Protein 3ZN8 (pdb70)

Structure (mmCIF, N/CA/C/O backbone):
data_3ZN8
#
_entry.id   3ZN8
#
_cell.length_a   1.000
_cell.length_b   1.000
_cell.length_c   1.000
_cell.angle_alpha   90.00
_cell.angle_beta   90.00
_cell.angle_gamma   90.00
#
_symmetry.space_group_name_H-M   'P 1'
#
loop_
_entity.id
_entity.type
_entity.pdbx_description
1 polymer 'SIGNAL RECOGNITION PARTICLE PROTEIN'
2 polymer 'SIGNAL RECOGNITION PARTICLE RECEPTOR FTSY'
3 polymer '4.5 S RNA'
4 polymer 'SIGNAL RECOGNITION PARTICLE 54 KDA PROTEIN'
5 polymer 'DIPEPTIDYL AMINOPEPTIDASE B'
6 non-polymer 'MAGNESIUM ION'
7 water water
#
loop_
_atom_site.group_PDB
_atom_site.id
_atom_site.type_symbol
_atom_site.label_atom_id
_atom_site.label_alt_id
_atom_site.label_comp_id
_atom_site.label_asym_id
_atom_site.label_entity_id
_atom_site.label_seq_id
_atom_site.pdbx_PDB_ins_code
_atom_site.Cartn_x
_atom_site.Cartn_y
_atom_site.Cartn_z
_atom_site.occupancy
_atom_site.B_iso_or_equiv
_atom_site.auth_seq_id
_atom_site.auth_comp_id
_atom_site.auth_asym_id
_atom_site.auth_atom_id
_atom_site.pdbx_PDB_model_num
ATOM 1 N N . PHE A 1 1 ? 396.059 263.006 311.763 1.00 27.86 2 PHE A N 1
ATOM 2 C CA . PHE A 1 1 ? 397.087 262.039 311.284 1.00 31.22 2 PHE A CA 1
ATOM 3 C C . PHE A 1 1 ? 396.449 260.686 310.987 1.00 32.78 2 PHE A C 1
ATOM 4 O O . PHE A 1 1 ? 396.169 259.908 311.898 1.00 34.14 2 PHE A O 1
ATOM 12 N N . GLN A 1 2 ? 396.224 260.413 309.706 1.00 32.59 3 GLN A N 1
ATOM 13 C CA . GLN A 1 2 ? 395.614 259.158 309.281 1.00 30.02 3 GLN A CA 1
ATOM 14 C C . GLN A 1 2 ? 396.463 257.952 309.669 1.00 28.35 3 GLN A C 1
ATOM 15 O O . GLN A 1 2 ? 396.051 257.127 310.485 1.00 24.47 3 GLN A O 1
ATOM 21 N N . GLN A 1 3 ? 397.650 257.856 309.078 1.00 26.08 4 GLN A N 1
ATOM 22 C CA . GLN A 1 3 ? 398.559 256.748 309.350 1.00 27.65 4 GLN A CA 1
ATOM 23 C C . GLN A 1 3 ? 398.893 256.623 310.833 1.00 28.82 4 GLN A C 1
ATOM 24 O O . GLN A 1 3 ? 398.685 255.570 311.436 1.00 25.80 4 GLN A O 1
ATOM 30 N N . LEU A 1 4 ? 399.410 257.701 311.414 1.00 25.80 5 LEU A N 1
ATOM 31 C CA . LEU A 1 4 ? 399.782 257.715 312.824 1.00 24.59 5 LEU A CA 1
ATOM 32 C C . LEU A 1 4 ? 398.678 257.157 313.718 1.00 20.64 5 LEU A C 1
ATOM 33 O O . LEU A 1 4 ? 398.918 256.260 314.527 1.00 21.86 5 LEU A O 1
ATOM 38 N N . SER A 1 5 ? 397.470 257.690 313.567 1.00 23.18 6 SER A N 1
ATOM 39 C CA . SER A 1 5 ? 396.333 257.245 314.364 1.00 26.31 6 SER A CA 1
ATOM 40 C C . SER A 1 5 ? 395.977 255.792 314.070 1.00 26.15 6 SER A C 1
ATOM 41 O O . SER A 1 5 ? 395.815 254.986 314.986 1.00 25.60 6 SER A O 1
ATOM 44 N N . ALA A 1 6 ? 395.857 255.464 312.787 1.00 26.81 7 ALA A N 1
ATOM 45 C CA . ALA A 1 6 ? 395.516 254.109 312.368 1.00 23.30 7 ALA A CA 1
ATOM 46 C C . ALA A 1 6 ? 396.463 253.077 312.973 1.00 22.08 7 ALA A C 1
ATOM 47 O O . ALA A 1 6 ? 396.087 251.923 313.175 1.00 24.49 7 ALA A O 1
ATOM 49 N N . ARG A 1 7 ? 397.690 253.499 313.259 1.00 21.27 8 ARG A N 1
ATOM 50 C CA . ARG A 1 7 ? 398.689 252.608 313.838 1.00 19.87 8 ARG A CA 1
ATOM 51 C C . ARG A 1 7 ? 398.528 252.493 315.351 1.00 21.10 8 ARG A C 1
ATOM 52 O O . ARG A 1 7 ? 398.651 251.406 315.915 1.00 19.00 8 ARG A O 1
ATOM 60 N N . LEU A 1 8 ? 398.251 253.619 316.001 1.00 21.21 9 LEU A N 1
ATOM 61 C CA . LEU A 1 8 ? 398.080 253.646 317.449 1.00 20.31 9 LEU A CA 1
ATOM 62 C C . LEU A 1 8 ? 396.751 253.036 317.881 1.00 21.37 9 LEU A C 1
ATOM 63 O O . LEU A 1 8 ? 396.700 252.247 318.825 1.00 20.65 9 LEU A O 1
ATOM 68 N N . GLN A 1 9 ? 395.679 253.405 317.188 1.00 21.29 10 GLN A N 1
ATOM 69 C CA . GLN A 1 9 ? 394.349 252.895 317.504 1.00 24.35 10 GLN A CA 1
ATOM 70 C C . GLN A 1 9 ? 394.325 251.371 317.526 1.00 23.88 10 GLN A C 1
ATOM 71 O O . GLN A 1 9 ? 393.814 250.764 318.467 1.00 24.64 10 GLN A O 1
ATOM 77 N N . GLU A 1 10 ? 394.880 250.758 316.486 1.00 25.35 11 GLU A N 1
ATOM 78 C CA . GLU A 1 10 ? 394.920 249.304 316.389 1.00 27.47 11 GLU A CA 1
ATOM 79 C C . GLU A 1 10 ? 395.930 248.717 317.369 1.00 27.60 11 GLU A C 1
ATOM 80 O O . GLU A 1 10 ? 395.741 247.614 317.883 1.00 27.58 11 GLU A O 1
ATOM 86 N N . ALA A 1 11 ? 397.002 249.461 317.625 1.00 25.55 12 ALA A N 1
ATOM 87 C CA . ALA A 1 11 ? 398.043 249.017 318.545 1.00 25.31 12 ALA A CA 1
ATOM 88 C C . ALA A 1 11 ? 397.449 248.709 319.914 1.00 26.47 12 ALA A C 1
ATOM 89 O O . ALA A 1 11 ? 397.920 247.817 320.620 1.00 30.65 12 ALA A O 1
ATOM 91 N N . ILE A 1 12 ? 396.412 249.454 320.283 1.00 24.14 13 ILE A N 1
ATOM 92 C CA . ILE A 1 12 ? 395.746 249.264 321.565 1.00 25.95 13 ILE A CA 1
ATOM 93 C C . ILE A 1 12 ? 394.536 248.351 321.397 1.00 25.85 13 ILE A C 1
ATOM 94 O O . ILE A 1 12 ? 394.100 247.699 322.347 1.00 25.58 13 ILE A O 1
ATOM 99 N N . GLY A 1 13 ? 394.002 248.307 320.181 1.00 25.98 14 GLY A N 1
ATOM 100 C CA . GLY A 1 13 ? 392.848 247.472 319.907 1.00 29.72 14 GLY A CA 1
ATOM 101 C C . GLY A 1 13 ? 393.114 246.002 320.165 1.00 31.43 14 GLY A C 1
ATOM 102 O O . GLY A 1 13 ? 392.206 245.254 320.528 1.00 32.88 14 GLY A O 1
ATOM 103 N N . ARG A 1 14 ? 394.362 245.585 319.979 1.00 30.75 15 ARG A N 1
ATOM 104 C CA . ARG A 1 14 ? 394.744 244.195 320.196 1.00 29.39 15 ARG A CA 1
ATOM 105 C C . ARG A 1 14 ? 394.651 243.829 321.673 1.00 29.11 15 ARG A C 1
ATOM 106 O O . ARG A 1 14 ? 394.661 242.651 322.032 1.00 29.91 15 ARG A O 1
ATOM 114 N N . LEU A 1 15 ? 394.560 244.845 322.525 1.00 28.72 16 LEU A N 1
ATOM 115 C CA . LEU A 1 15 ? 394.464 244.635 323.964 1.00 31.97 16 LEU A CA 1
ATOM 116 C C . LEU A 1 15 ? 393.065 244.969 324.469 1.00 33.93 16 LEU A C 1
ATOM 117 O O . LEU A 1 15 ? 392.838 245.075 325.674 1.00 36.83 16 LEU A O 1
ATOM 122 N N . ARG A 1 16 ? 392.130 245.136 323.539 1.00 34.63 17 ARG A N 1
ATOM 123 C CA . ARG A 1 16 ? 390.751 245.460 323.885 1.00 37.29 17 ARG A CA 1
ATOM 124 C C . ARG A 1 16 ? 390.033 244.241 324.455 1.00 37.87 17 ARG A C 1
ATOM 125 O O . ARG A 1 16 ? 389.569 243.378 323.710 1.00 36.97 17 ARG A O 1
ATOM 133 N N . GLY A 1 17 ? 389.944 244.179 325.780 1.00 38.77 18 GLY A N 1
ATOM 134 C CA . GLY A 1 17 ? 389.280 243.061 326.424 1.00 36.99 18 GLY A CA 1
ATOM 135 C C . GLY A 1 17 ? 390.086 241.780 326.340 1.00 40.00 18 GLY A C 1
ATOM 136 O O . GLY A 1 17 ? 389.702 240.840 325.644 1.00 41.49 18 GLY A O 1
ATOM 137 N N . ARG A 1 18 ? 391.208 241.742 327.052 1.00 42.90 19 ARG A N 1
ATOM 138 C CA . ARG A 1 18 ? 392.074 240.569 327.059 1.00 44.09 19 ARG A CA 1
ATOM 139 C C . ARG A 1 18 ? 392.476 240.197 328.481 1.00 41.91 19 ARG A C 1
ATOM 140 O O . ARG A 1 18 ? 393.394 239.405 328.690 1.00 41.02 19 ARG A O 1
ATOM 148 N N . GLY A 1 19 ? 391.782 240.775 329.457 1.00 38.27 20 GLY A N 1
ATOM 149 C CA . GLY A 1 19 ? 392.084 240.491 330.847 1.00 34.65 20 GLY A CA 1
ATOM 150 C C . GLY A 1 19 ? 393.460 240.979 331.254 1.00 33.09 20 GLY A C 1
ATOM 151 O O . GLY A 1 19 ? 393.998 241.912 330.658 1.00 31.17 20 GLY A O 1
ATOM 152 N N . ARG A 1 20 ? 394.032 240.346 332.273 1.00 31.94 21 ARG A N 1
ATOM 153 C CA . ARG A 1 20 ? 395.353 240.718 332.763 1.00 33.51 21 ARG A CA 1
ATOM 154 C C . ARG A 1 20 ? 396.431 240.384 331.737 1.00 34.72 21 ARG A C 1
ATOM 155 O O . ARG A 1 20 ? 396.503 239.259 331.243 1.00 35.41 21 ARG A O 1
ATOM 163 N N . ILE A 1 21 ? 397.266 241.369 331.422 1.00 34.94 22 ILE A N 1
ATOM 164 C CA . ILE A 1 21 ? 398.342 241.181 330.456 1.00 36.41 22 ILE A CA 1
ATOM 165 C C . ILE A 1 21 ? 399.658 240.871 331.162 1.00 36.78 22 ILE A C 1
ATOM 166 O O . ILE A 1 21 ? 399.857 241.249 332.317 1.00 34.74 22 ILE A O 1
ATOM 171 N N . THR A 1 22 ? 400.552 240.181 330.462 1.00 38.35 23 THR A N 1
ATOM 172 C CA . THR A 1 22 ? 401.848 239.818 331.021 1.00 43.73 23 THR A CA 1
ATOM 173 C C . THR A 1 22 ? 402.896 240.883 330.718 1.00 46.36 23 THR A C 1
ATOM 174 O O . THR A 1 22 ? 402.662 241.788 329.917 1.00 46.64 23 THR A O 1
ATOM 178 N N . GLU A 1 23 ? 404.051 240.769 331.366 1.00 49.61 24 GLU A N 1
ATOM 179 C CA . GLU A 1 23 ? 405.139 241.720 331.170 1.00 52.22 24 GLU A CA 1
ATOM 180 C C . GLU A 1 23 ? 405.622 241.702 329.724 1.00 51.44 24 GLU A C 1
ATOM 181 O O . GLU A 1 23 ? 405.966 242.742 329.161 1.00 47.84 24 GLU A O 1
ATOM 187 N N . GLU A 1 24 ? 405.644 240.514 329.128 1.00 53.78 25 GLU A N 1
ATOM 188 C CA . GLU A 1 24 ? 406.085 240.356 327.747 1.00 56.02 25 GLU A CA 1
ATOM 189 C C . GLU A 1 24 ? 405.099 241.008 326.784 1.00 50.92 25 GLU A C 1
ATOM 190 O O . GLU A 1 24 ? 405.493 241.562 325.758 1.00 51.33 25 GLU A O 1
ATOM 196 N N . ASP A 1 25 ? 403.815 240.938 327.122 1.00 46.65 26 ASP A N 1
ATOM 197 C CA . ASP A 1 25 ? 402.772 241.522 326.287 1.00 41.16 26 ASP A CA 1
ATOM 198 C C . ASP A 1 25 ? 402.856 243.043 326.292 1.00 36.04 26 ASP A C 1
ATOM 199 O O . ASP A 1 25 ? 402.612 243.691 325.274 1.00 30.05 26 ASP A O 1
ATOM 204 N N . LEU A 1 26 ? 403.202 243.608 327.445 1.00 31.76 27 LEU A N 1
ATOM 205 C CA . LEU A 1 26 ? 403.321 245.054 327.583 1.00 29.98 27 LEU A CA 1
ATOM 206 C C . LEU A 1 26 ? 404.402 245.593 326.653 1.00 30.30 27 LEU A C 1
ATOM 207 O O . LEU A 1 26 ? 404.266 246.679 326.089 1.00 30.71 27 LEU A O 1
ATOM 212 N N . LYS A 1 27 ? 405.475 244.824 326.496 1.00 33.65 28 LYS A N 1
ATOM 213 C CA . LYS A 1 27 ? 406.584 245.218 325.635 1.00 33.52 28 LYS A CA 1
ATOM 214 C C . LYS A 1 27 ? 406.149 245.258 324.174 1.00 33.11 28 LYS A C 1
ATOM 215 O O . LYS A 1 27 ? 406.658 246.055 323.387 1.00 37.53 28 LYS A O 1
ATOM 221 N N . ALA A 1 28 ? 405.206 244.392 323.820 1.00 29.24 29 ALA A N 1
ATOM 222 C CA . ALA A 1 28 ? 404.699 244.322 322.455 1.00 27.98 29 ALA A CA 1
ATOM 223 C C . ALA A 1 28 ? 404.170 245.678 322.002 1.00 28.00 29 ALA A C 1
ATOM 224 O O . ALA A 1 28 ? 404.673 246.262 321.042 1.00 28.06 29 ALA A O 1
ATOM 226 N N . THR A 1 29 ? 403.153 246.173 322.701 1.00 26.38 30 THR A N 1
ATOM 227 C CA . THR A 1 29 ? 402.548 247.460 322.376 1.00 23.50 30 THR A CA 1
ATOM 228 C C . THR A 1 29 ? 403.604 248.558 322.288 1.00 20.59 30 THR A C 1
ATOM 229 O O . THR A 1 29 ? 403.518 249.447 321.440 1.00 15.87 30 THR A O 1
ATOM 233 N N . LEU A 1 30 ? 404.597 248.490 323.168 1.00 19.49 31 LEU A N 1
ATOM 234 C CA . LEU A 1 30 ? 405.671 249.476 323.193 1.00 22.28 31 LEU A CA 1
ATOM 235 C C . LEU A 1 30 ? 406.354 249.575 321.833 1.00 24.51 31 LEU A C 1
ATOM 236 O O . LEU A 1 30 ? 406.486 250.663 321.273 1.00 21.65 31 LEU A O 1
ATOM 241 N N . ARG A 1 31 ? 406.787 248.433 321.308 1.00 27.86 32 ARG A N 1
ATOM 242 C CA . ARG A 1 31 ? 407.453 248.395 320.013 1.00 27.13 32 ARG A CA 1
ATOM 243 C C . ARG A 1 31 ? 406.478 248.690 318.879 1.00 25.70 32 ARG A C 1
ATOM 244 O O . ARG A 1 31 ? 406.854 249.282 317.867 1.00 27.14 32 ARG A O 1
ATOM 252 N N . GLU A 1 32 ? 405.227 248.278 319.053 1.00 24.30 33 GLU A N 1
ATOM 253 C CA . GLU A 1 32 ? 404.202 248.510 318.042 1.00 26.54 33 GLU A CA 1
ATOM 254 C C . GLU A 1 32 ? 404.008 250.006 317.823 1.00 25.91 33 GLU A C 1
ATOM 255 O O . GLU A 1 32 ? 403.661 250.443 316.725 1.00 25.40 33 GLU A O 1
ATOM 261 N N . ILE A 1 33 ? 404.235 250.785 318.875 1.00 25.24 34 ILE A N 1
ATOM 262 C CA . ILE A 1 33 ? 404.093 252.234 318.802 1.00 21.70 34 ILE A CA 1
ATOM 263 C C . ILE A 1 33 ? 405.358 252.854 318.218 1.00 20.17 34 ILE A C 1
ATOM 264 O O . ILE A 1 33 ? 405.304 253.889 317.554 1.00 18.59 34 ILE A O 1
ATOM 269 N N . ARG A 1 34 ? 406.496 252.212 318.469 1.00 19.16 35 ARG A N 1
ATOM 270 C CA . ARG A 1 34 ? 407.775 252.699 317.966 1.00 23.51 35 ARG A CA 1
ATOM 271 C C . ARG A 1 34 ? 407.755 252.783 316.444 1.00 23.29 35 ARG A C 1
ATOM 272 O O . ARG A 1 34 ? 408.090 253.817 315.867 1.00 22.39 35 ARG A O 1
ATOM 280 N N . ARG A 1 35 ? 407.360 251.689 315.799 1.00 24.24 36 ARG A N 1
ATOM 281 C CA . ARG A 1 35 ? 407.293 251.646 314.343 1.00 22.49 36 ARG A CA 1
ATOM 282 C C . ARG A 1 35 ? 406.276 252.660 313.834 1.00 19.99 36 ARG A C 1
ATOM 283 O O . ARG A 1 35 ? 406.453 253.252 312.769 1.00 20.50 36 ARG A O 1
ATOM 291 N N . ALA A 1 36 ? 405.209 252.854 314.603 1.00 20.33 37 ALA A N 1
ATOM 292 C CA . ALA A 1 36 ? 404.162 253.799 314.237 1.00 19.55 37 ALA A CA 1
ATOM 293 C C . ALA A 1 36 ? 404.748 255.202 314.128 1.00 21.36 37 ALA A C 1
ATOM 294 O O . ALA A 1 36 ? 404.224 256.052 313.408 1.00 20.32 37 ALA A O 1
ATOM 296 N N . LEU A 1 37 ? 405.839 255.434 314.850 1.00 20.26 38 LEU A N 1
ATOM 297 C CA . LEU A 1 37 ? 406.508 256.728 314.839 1.00 16.21 38 LEU A CA 1
ATOM 298 C C . LEU A 1 37 ? 407.580 256.762 313.755 1.00 15.63 38 LEU A C 1
ATOM 299 O O . LEU A 1 37 ? 407.788 257.786 313.105 1.00 20.07 38 LEU A O 1
ATOM 304 N N . MET A 1 38 ? 408.257 255.633 313.566 1.00 17.97 39 MET A N 1
ATOM 305 C CA . MET A 1 38 ? 409.306 255.529 312.560 1.00 18.01 39 MET A CA 1
ATOM 306 C C . MET A 1 38 ? 408.746 255.819 311.173 1.00 20.93 39 MET A C 1
ATOM 307 O O . MET A 1 38 ? 409.285 256.643 310.434 1.00 22.42 39 MET A O 1
ATOM 312 N N . ASP A 1 39 ? 407.660 255.136 310.824 1.00 24.76 40 ASP A N 1
ATOM 313 C CA . ASP A 1 39 ? 407.022 255.323 309.527 1.00 23.23 40 ASP A CA 1
ATOM 314 C C . ASP A 1 39 ? 406.434 256.726 309.425 1.00 22.79 40 ASP A C 1
ATOM 315 O O . ASP A 1 39 ? 406.234 257.248 308.328 1.00 19.49 40 ASP A O 1
ATOM 320 N N . ALA A 1 40 ? 406.160 257.330 310.577 1.00 24.61 41 ALA A N 1
ATOM 321 C CA . ALA A 1 40 ? 405.600 258.675 310.624 1.00 23.14 41 ALA A CA 1
ATOM 322 C C . ALA A 1 40 ? 406.711 259.712 310.512 1.00 23.93 41 ALA A C 1
ATOM 323 O O . ALA A 1 40 ? 406.485 260.904 310.720 1.00 23.37 41 ALA A O 1
ATOM 325 N N . ASP A 1 41 ? 407.911 259.246 310.181 1.00 22.26 42 ASP A N 1
ATOM 326 C CA . ASP A 1 41 ? 409.069 260.121 310.036 1.00 24.58 42 ASP A CA 1
ATOM 327 C C . ASP A 1 41 ? 409.296 260.943 311.302 1.00 20.72 42 ASP A C 1
ATOM 328 O O . ASP A 1 41 ? 409.341 262.173 311.258 1.00 16.85 42 ASP A O 1
ATOM 333 N N . VAL A 1 42 ? 409.437 260.253 312.429 1.00 17.82 43 VAL A N 1
ATOM 334 C CA . VAL A 1 42 ? 409.661 260.911 313.711 1.00 16.27 43 VAL A CA 1
ATOM 335 C C . VAL A 1 42 ? 411.112 260.738 314.151 1.00 20.26 43 VAL A C 1
ATOM 336 O O . VAL A 1 42 ? 411.734 259.712 313.875 1.00 23.10 43 VAL A O 1
ATOM 340 N N . ASN A 1 43 ? 411.643 261.747 314.833 1.00 16.99 44 ASN A N 1
ATOM 341 C CA . ASN A 1 43 ? 413.020 261.713 315.312 1.00 17.83 44 ASN A CA 1
ATOM 342 C C . ASN A 1 43 ? 413.276 260.450 316.129 1.00 17.68 44 ASN A C 1
ATOM 343 O O . ASN A 1 43 ? 412.467 260.073 316.977 1.00 17.86 44 ASN A O 1
ATOM 348 N N . LEU A 1 44 ? 414.406 259.801 315.866 1.00 19.42 45 LEU A N 1
ATOM 349 C CA . LEU A 1 44 ? 414.774 258.576 316.567 1.00 19.29 45 LEU A CA 1
ATOM 350 C C . LEU A 1 44 ? 414.812 258.780 318.078 1.00 21.06 45 LEU A C 1
ATOM 351 O O . LEU A 1 44 ? 414.201 258.021 318.831 1.00 19.81 45 LEU A O 1
ATOM 356 N N . GLU A 1 45 ? 415.534 259.807 318.515 1.00 17.24 46 GLU A N 1
ATOM 357 C CA . GLU A 1 45 ? 415.656 260.114 319.935 1.00 19.14 46 GLU A CA 1
ATOM 358 C C . GLU A 1 45 ? 414.286 260.296 320.580 1.00 16.77 46 GLU A C 1
ATOM 359 O O . GLU A 1 45 ? 414.026 259.772 321.664 1.00 13.61 46 GLU A O 1
ATOM 365 N N . VAL A 1 46 ? 413.415 261.041 319.908 1.00 11.11 47 VAL A N 1
ATOM 366 C CA . VAL A 1 46 ? 412.071 261.293 320.415 1.00 12.04 47 VAL A CA 1
ATOM 367 C C . VAL A 1 46 ? 411.265 259.999 320.475 1.00 14.29 47 VAL A C 1
ATOM 368 O O . VAL A 1 46 ? 410.446 259.808 321.374 1.00 14.19 47 VAL A O 1
ATOM 372 N N . THR A 1 47 ? 411.504 259.113 319.513 1.00 16.54 48 THR A N 1
ATOM 373 C CA . THR A 1 47 ? 410.801 257.838 319.454 1.00 16.62 48 THR A CA 1
ATOM 374 C C . THR A 1 47 ? 411.085 256.999 320.696 1.00 17.12 48 THR A C 1
ATOM 375 O O . THR A 1 47 ? 410.186 256.356 321.239 1.00 19.27 48 THR A O 1
ATOM 379 N N . ARG A 1 48 ? 412.337 257.009 321.141 1.00 20.94 49 ARG A N 1
ATOM 380 C CA . ARG A 1 48 ? 412.734 256.248 322.319 1.00 18.89 49 ARG A CA 1
ATOM 381 C C . ARG A 1 48 ? 412.055 256.795 323.570 1.00 18.93 49 ARG A C 1
ATOM 382 O O . ARG A 1 48 ? 411.378 256.061 324.290 1.00 17.20 49 ARG A O 1
ATOM 390 N N . ASP A 1 49 ? 412.243 258.086 323.822 1.00 15.44 50 ASP A N 1
ATOM 391 C CA . ASP A 1 49 ? 411.652 258.737 324.985 1.00 12.85 50 ASP A CA 1
ATOM 392 C C . ASP A 1 49 ? 410.144 258.518 325.029 1.00 9.95 50 ASP A C 1
ATOM 393 O O . ASP A 1 49 ? 409.550 258.434 326.104 1.00 8.36 50 ASP A O 1
ATOM 398 N N . PHE A 1 50 ? 409.530 258.426 323.854 1.00 10.10 51 PHE A N 1
ATOM 399 C CA . PHE A 1 50 ? 408.091 258.215 323.756 1.00 12.41 51 PHE A CA 1
ATOM 400 C C . PHE A 1 50 ? 407.732 256.831 324.289 1.00 14.02 51 PHE A C 1
ATOM 401 O O . PHE A 1 50 ? 406.842 256.690 325.128 1.00 10.06 51 PHE A O 1
ATOM 409 N N . VAL A 1 51 ? 408.431 255.814 323.796 1.00 15.16 52 VAL A N 1
ATOM 410 C CA . VAL A 1 51 ? 408.189 254.440 324.218 1.00 18.60 52 VAL A CA 1
ATOM 411 C C . VAL A 1 51 ? 408.554 254.249 325.687 1.00 22.73 52 VAL A C 1
ATOM 412 O O . VAL A 1 51 ? 407.808 253.632 326.447 1.00 26.94 52 VAL A O 1
ATOM 416 N N . GLU A 1 52 ? 409.707 254.782 326.079 1.00 23.71 53 GLU A N 1
ATOM 417 C CA . GLU A 1 52 ? 410.174 254.672 327.456 1.00 21.20 53 GLU A CA 1
ATOM 418 C C . GLU A 1 52 ? 409.202 255.345 328.418 1.00 20.01 53 GLU A C 1
ATOM 419 O O . GLU A 1 52 ? 409.003 254.881 329.541 1.00 21.30 53 GLU A O 1
ATOM 425 N N . ARG A 1 53 ? 408.599 256.443 327.972 1.00 16.58 54 ARG A N 1
ATOM 426 C CA . ARG A 1 53 ? 407.645 257.180 328.792 1.00 16.96 54 ARG A CA 1
ATOM 427 C C . ARG A 1 53 ? 406.448 256.300 329.134 1.00 13.99 54 ARG A C 1
ATOM 428 O O . ARG A 1 53 ? 406.009 256.252 330.283 1.00 11.64 54 ARG A O 1
ATOM 436 N N . VAL A 1 54 ? 405.925 255.606 328.128 1.00 13.64 55 VAL A N 1
ATOM 437 C CA . VAL A 1 54 ? 404.780 254.725 328.315 1.00 15.31 55 VAL A CA 1
ATOM 438 C C . VAL A 1 54 ? 405.147 253.554 329.221 1.00 15.09 55 VAL A C 1
ATOM 439 O O . VAL A 1 54 ? 404.308 253.046 329.966 1.00 17.80 55 VAL A O 1
ATOM 443 N N . ARG A 1 55 ? 406.406 253.134 329.154 1.00 17.00 56 ARG A N 1
ATOM 444 C CA . ARG A 1 55 ? 406.891 252.024 329.965 1.00 21.45 56 ARG A CA 1
ATOM 445 C C . ARG A 1 55 ? 406.751 252.325 331.454 1.00 21.54 56 ARG A C 1
ATOM 446 O O . ARG A 1 55 ? 406.155 251.548 332.201 1.00 22.64 56 ARG A O 1
ATOM 454 N N . GLU A 1 56 ? 407.303 253.457 331.878 1.00 19.51 57 GLU A N 1
ATOM 455 C CA . GLU A 1 56 ? 407.248 253.863 333.277 1.00 21.65 57 GLU A CA 1
ATOM 456 C C . GLU A 1 56 ? 405.816 254.118 333.735 1.00 21.20 57 GLU A C 1
ATOM 457 O O . GLU A 1 56 ? 405.398 253.638 334.790 1.00 21.99 57 GLU A O 1
ATOM 463 N N . GLU A 1 57 ? 405.068 254.875 332.939 1.00 20.34 58 GLU A N 1
ATOM 464 C CA . GLU A 1 57 ? 403.683 255.197 333.266 1.00 25.57 58 GLU A CA 1
ATOM 465 C C . GLU A 1 57 ? 402.831 253.939 333.404 1.00 24.43 58 GLU A C 1
ATOM 466 O O . GLU A 1 57 ? 402.042 253.813 334.340 1.00 29.65 58 GLU A O 1
ATOM 472 N N . ALA A 1 58 ? 402.997 253.009 332.468 1.00 19.99 59 ALA A N 1
ATOM 473 C CA . ALA A 1 58 ? 402.242 251.762 332.486 1.00 22.35 59 ALA A CA 1
ATOM 474 C C . ALA A 1 58 ? 402.509 250.982 333.768 1.00 25.30 59 ALA A C 1
ATOM 475 O O . ALA A 1 58 ? 401.579 250.593 334.475 1.00 25.58 59 ALA A O 1
ATOM 477 N N . LEU A 1 59 ? 403.786 250.755 334.061 1.00 25.00 60 LEU A N 1
ATOM 478 C CA . LEU A 1 59 ? 404.179 250.022 335.258 1.00 28.41 60 LEU A CA 1
ATOM 479 C C . LEU A 1 59 ? 403.803 250.791 336.520 1.00 29.98 60 LEU A C 1
ATOM 480 O O . LEU A 1 59 ? 403.641 250.205 337.591 1.00 28.49 60 LEU A O 1
ATOM 485 N N . GLY A 1 60 ? 403.668 252.107 336.387 1.00 29.26 61 GLY A N 1
ATOM 486 C CA . GLY A 1 60 ? 403.313 252.933 337.525 1.00 28.61 61 GLY A CA 1
ATOM 487 C C . GLY A 1 60 ? 401.830 252.880 337.837 1.00 31.12 61 GLY A C 1
ATOM 488 O O . GLY A 1 60 ? 401.419 253.102 338.975 1.00 32.72 61 GLY A O 1
ATOM 489 N N . LYS A 1 61 ? 401.025 252.586 336.821 1.00 29.42 62 LYS A N 1
ATOM 490 C CA . LYS A 1 61 ? 399.579 252.504 336.987 1.00 29.85 62 LYS A CA 1
ATOM 491 C C . LYS A 1 61 ? 399.135 251.058 337.178 1.00 28.94 62 LYS A C 1
ATOM 492 O O . LYS A 1 61 ? 397.941 250.756 337.144 1.00 26.90 62 LYS A O 1
ATOM 498 N N . GLN A 1 62 ? 400.103 250.170 337.380 1.00 29.43 63 GLN A N 1
ATOM 499 C CA . GLN A 1 62 ? 399.821 248.752 337.578 1.00 31.93 63 GLN A CA 1
ATOM 500 C C . GLN A 1 62 ? 399.005 248.189 336.419 1.00 30.25 63 GLN A C 1
ATOM 501 O O . GLN A 1 62 ? 397.928 247.626 336.619 1.00 32.51 63 GLN A O 1
ATOM 507 N N . VAL A 1 63 ? 399.527 248.344 335.206 1.00 26.25 64 VAL A N 1
ATOM 508 C CA . VAL A 1 63 ? 398.852 247.853 334.011 1.00 26.37 64 VAL A CA 1
ATOM 509 C C . VAL A 1 63 ? 398.913 246.330 333.940 1.00 27.74 64 VAL A C 1
ATOM 510 O O . VAL A 1 63 ? 398.057 245.692 333.327 1.00 24.75 64 VAL A O 1
ATOM 514 N N . LEU A 1 64 ? 399.931 245.754 334.572 1.00 29.34 65 LEU A N 1
ATOM 515 C CA . LEU A 1 64 ? 400.108 244.307 334.581 1.00 28.79 65 LEU A CA 1
ATOM 516 C C . LEU A 1 64 ? 399.174 243.645 335.589 1.00 26.46 65 LEU A C 1
ATOM 517 O O . LEU A 1 64 ? 399.212 242.429 335.779 1.00 27.85 65 LEU A O 1
ATOM 522 N N . GLU A 1 65 ? 398.336 244.452 336.232 1.00 24.86 66 GLU A N 1
ATOM 523 C CA . GLU A 1 65 ? 397.392 243.946 337.220 1.00 27.03 66 GLU A CA 1
ATOM 524 C C . GLU A 1 65 ? 395.991 244.492 336.968 1.00 25.69 66 GLU A C 1
ATOM 525 O O . GLU A 1 65 ? 395.032 244.096 337.630 1.00 25.73 66 GLU A O 1
ATOM 531 N N . SER A 1 66 ? 395.881 245.403 336.007 1.00 20.80 67 SER A N 1
ATOM 532 C CA . SER A 1 66 ? 394.599 246.006 335.665 1.00 18.36 67 SER A CA 1
ATOM 533 C C . SER A 1 66 ? 393.788 245.084 334.761 1.00 18.00 67 SER A C 1
ATOM 534 O O . SER A 1 66 ? 394.308 244.539 333.787 1.00 17.41 67 SER A O 1
ATOM 537 N N . LEU A 1 67 ? 392.511 244.915 335.089 1.00 16.01 68 LEU A N 1
ATOM 538 C CA . LEU A 1 67 ? 391.625 244.060 334.308 1.00 17.72 68 LEU A CA 1
ATOM 539 C C . LEU A 1 67 ? 391.478 244.588 332.886 1.00 18.94 68 LEU A C 1
ATOM 540 O O . LEU A 1 67 ? 391.362 243.815 331.935 1.00 21.91 68 LEU A O 1
ATOM 545 N N . THR A 1 68 ? 391.484 245.910 332.748 1.00 19.82 69 THR A N 1
ATOM 546 C CA . THR A 1 68 ? 391.353 246.547 331.444 1.00 18.42 69 THR A CA 1
ATOM 547 C C . THR A 1 68 ? 392.601 247.357 331.105 1.00 19.08 69 THR A C 1
ATOM 548 O O . THR A 1 68 ? 392.660 248.561 331.356 1.00 14.24 69 THR A O 1
ATOM 552 N N . PRO A 1 69 ? 393.620 246.700 330.527 1.00 18.62 70 PRO A N 1
ATOM 553 C CA . PRO A 1 69 ? 394.873 247.361 330.152 1.00 17.88 70 PRO A CA 1
ATOM 554 C C . PRO A 1 69 ? 394.700 248.336 328.991 1.00 15.53 70 PRO A C 1
ATOM 555 O O . PRO A 1 69 ? 395.474 249.282 328.842 1.00 18.59 70 PRO A O 1
ATOM 559 N N . ALA A 1 70 ? 393.680 248.099 328.173 1.00 16.72 71 ALA A N 1
ATOM 560 C CA . ALA A 1 70 ? 393.402 248.954 327.025 1.00 19.62 71 ALA A CA 1
ATOM 561 C C . ALA A 1 70 ? 393.047 250.367 327.474 1.00 21.11 71 ALA A C 1
ATOM 562 O O . ALA A 1 70 ? 393.192 251.325 326.714 1.00 22.82 71 ALA A O 1
ATOM 564 N N . GLU A 1 71 ? 392.580 250.489 328.713 1.00 18.46 72 GLU A N 1
ATOM 565 C CA . GLU A 1 71 ? 392.203 251.784 329.266 1.00 21.41 72 GLU A CA 1
ATOM 566 C C . GLU A 1 71 ? 393.424 252.523 329.804 1.00 15.78 72 GLU A C 1
ATOM 567 O O . GLU A 1 71 ? 393.555 253.734 329.629 1.00 15.53 72 GLU A O 1
ATOM 573 N N . VAL A 1 72 ? 394.314 251.784 330.459 1.00 13.91 73 VAL A N 1
ATOM 574 C CA . VAL A 1 72 ? 395.525 252.366 331.025 1.00 15.60 73 VAL A CA 1
ATOM 575 C C . VAL A 1 72 ? 396.466 252.840 329.922 1.00 16.48 73 VAL A C 1
ATOM 576 O O . VAL A 1 72 ? 396.949 253.972 329.950 1.00 16.87 73 VAL A O 1
ATOM 580 N N . ILE A 1 73 ? 396.722 251.966 328.953 1.00 14.32 74 ILE A N 1
ATOM 581 C CA . ILE A 1 73 ? 397.606 252.292 327.840 1.00 15.79 74 ILE A CA 1
ATOM 582 C C . ILE A 1 73 ? 397.072 253.485 327.055 1.00 16.72 74 ILE A C 1
ATOM 583 O O . ILE A 1 73 ? 397.836 254.351 326.628 1.00 11.44 74 ILE A O 1
ATOM 588 N N . LEU A 1 74 ? 395.756 253.525 326.868 1.00 18.34 75 LEU A N 1
ATOM 589 C CA . LEU A 1 74 ? 395.118 254.611 326.135 1.00 17.80 75 LEU A CA 1
ATOM 590 C C . LEU A 1 74 ? 395.350 255.947 326.832 1.00 17.80 75 LEU A C 1
ATOM 591 O O . LEU A 1 74 ? 395.636 256.954 326.185 1.00 15.25 75 LEU A O 1
ATOM 596 N N . ALA A 1 75 ? 395.225 255.947 328.155 1.00 16.87 76 ALA A N 1
ATOM 597 C CA . ALA A 1 75 ? 395.421 257.158 328.943 1.00 14.12 76 ALA A CA 1
ATOM 598 C C . ALA A 1 75 ? 396.899 257.524 329.008 1.00 16.10 76 ALA A C 1
ATOM 599 O O . ALA A 1 75 ? 397.253 258.696 329.134 1.00 14.75 76 ALA A O 1
ATOM 601 N N . THR A 1 76 ? 397.758 256.513 328.920 1.00 12.75 77 THR A N 1
ATOM 602 C CA . THR A 1 76 ? 399.199 256.725 328.968 1.00 15.99 77 THR A CA 1
ATOM 603 C C . THR A 1 76 ? 399.687 257.416 327.699 1.00 13.20 77 THR A C 1
ATOM 604 O O . THR A 1 76 ? 400.368 258.440 327.762 1.00 12.19 77 THR A O 1
ATOM 608 N N . VAL A 1 77 ? 399.335 256.849 326.550 1.00 11.95 78 VAL A N 1
ATOM 609 C CA . VAL A 1 77 ? 399.735 257.409 325.264 1.00 13.57 78 VAL A CA 1
ATOM 610 C C . VAL A 1 77 ? 399.183 258.822 325.100 1.00 15.72 78 VAL A C 1
ATOM 611 O O . VAL A 1 77 ? 399.823 259.682 324.495 1.00 10.29 78 VAL A O 1
ATOM 615 N N . TYR A 1 78 ? 397.992 259.052 325.643 1.00 15.08 79 TYR A N 1
ATOM 616 C CA . TYR A 1 78 ? 397.351 260.359 325.561 1.00 15.58 79 TYR A CA 1
ATOM 617 C C . TYR A 1 78 ? 398.212 261.424 326.230 1.00 11.62 79 TYR A C 1
ATOM 618 O O . TYR A 1 78 ? 398.306 262.553 325.748 1.00 14.38 79 TYR A O 1
ATOM 627 N N . GLU A 1 79 ? 398.839 261.057 327.343 1.00 10.37 80 GLU A N 1
ATOM 628 C CA . GLU A 1 79 ? 399.694 261.978 328.081 1.00 15.03 80 GLU A CA 1
ATOM 629 C C . GLU A 1 79 ? 400.995 262.228 327.327 1.00 15.18 80 GLU A C 1
ATOM 630 O O . GLU A 1 79 ? 401.564 263.318 327.395 1.00 16.21 80 GLU A O 1
ATOM 636 N N . ALA A 1 80 ? 401.461 261.212 326.608 1.00 11.52 81 ALA A N 1
ATOM 637 C CA . ALA A 1 80 ? 402.695 261.318 325.840 1.00 9.60 81 ALA A CA 1
ATOM 638 C C . ALA A 1 80 ? 402.496 262.203 324.614 1.00 9.96 81 ALA A C 1
ATOM 639 O O . ALA A 1 80 ? 403.325 263.064 324.319 1.00 9.17 81 ALA A O 1
ATOM 641 N N . LEU A 1 81 ? 401.393 261.985 323.906 1.00 8.56 82 LEU A N 1
ATOM 642 C CA . LEU A 1 81 ? 401.083 262.761 322.711 1.00 11.26 82 LEU A CA 1
ATOM 643 C C . LEU A 1 81 ? 400.882 264.234 323.049 1.00 13.61 82 LEU A C 1
ATOM 644 O O . LEU A 1 81 ? 401.347 265.115 322.326 1.00 12.38 82 LEU A O 1
ATOM 649 N N . LYS A 1 82 ? 400.188 264.494 324.152 1.00 12.01 83 LYS A N 1
ATOM 650 C CA . LYS A 1 82 ? 399.921 265.860 324.587 1.00 12.64 83 LYS A CA 1
ATOM 651 C C . LYS A 1 82 ? 401.216 266.601 324.905 1.00 11.30 83 LYS A C 1
ATOM 652 O O . LYS A 1 82 ? 401.397 267.750 324.504 1.00 9.94 83 LYS A O 1
ATOM 658 N N . GLU A 1 83 ? 402.114 265.937 325.626 1.00 11.23 84 GLU A N 1
ATOM 659 C CA . GLU A 1 83 ? 403.393 266.533 325.997 1.00 16.58 84 GLU A CA 1
ATOM 660 C C . GLU A 1 83 ? 404.326 266.634 324.795 1.00 14.88 84 GLU A C 1
ATOM 661 O O . GLU A 1 83 ? 405.168 267.529 324.726 1.00 11.06 84 GLU A O 1
ATOM 667 N N . ALA A 1 84 ? 404.172 265.711 323.852 1.00 12.86 85 ALA A N 1
ATOM 668 C CA . ALA A 1 84 ? 405.003 265.693 322.653 1.00 14.57 85 ALA A CA 1
ATOM 669 C C . ALA A 1 84 ? 404.675 266.869 321.740 1.00 15.41 85 ALA A C 1
ATOM 670 O O . ALA A 1 84 ? 405.494 267.270 320.912 1.00 17.74 85 ALA A O 1
ATOM 672 N N . LEU A 1 85 ? 403.475 267.417 321.895 1.00 13.11 86 LEU A N 1
ATOM 673 C CA . LEU A 1 85 ? 403.038 268.547 321.082 1.00 10.23 86 LEU A CA 1
ATOM 674 C C . LEU A 1 85 ? 403.348 269.873 321.769 1.00 11.92 86 LEU A C 1
ATOM 675 O O . LEU A 1 85 ? 403.423 270.916 321.119 1.00 10.77 86 LEU A O 1
ATOM 680 N N . GLY A 1 86 ? 403.527 269.826 323.085 1.00 8.83 87 GLY A N 1
ATOM 681 C CA . GLY A 1 86 ? 403.827 271.033 323.833 1.00 9.60 87 GLY A CA 1
ATOM 682 C C . GLY A 1 86 ? 403.255 271.007 325.237 1.00 16.51 87 GLY A C 1
ATOM 683 O O . GLY A 1 86 ? 403.612 271.833 326.076 1.00 16.25 87 GLY A O 1
ATOM 684 N N . GLY A 1 87 ? 402.363 270.055 325.492 1.00 13.21 88 GLY A N 1
ATOM 685 C CA . GLY A 1 87 ? 401.755 269.943 326.805 1.00 16.92 88 GLY A CA 1
ATOM 686 C C . GLY A 1 87 ? 400.536 270.831 326.958 1.00 19.70 88 GLY A C 1
ATOM 687 O O . GLY A 1 87 ? 399.405 270.345 326.997 1.00 25.43 88 GLY A O 1
ATOM 688 N N . GLU A 1 88 ? 400.766 272.137 327.046 1.00 22.67 89 GLU A N 1
ATOM 689 C CA . GLU A 1 88 ? 399.681 273.098 327.197 1.00 21.03 89 GLU A CA 1
ATOM 690 C C . GLU A 1 88 ? 399.721 274.137 326.081 1.00 18.83 89 GLU A C 1
ATOM 691 O O . GLU A 1 88 ? 400.791 274.479 325.576 1.00 16.41 89 GLU A O 1
ATOM 697 N N . ALA A 1 89 ? 398.548 274.635 325.700 1.00 18.43 90 ALA A N 1
ATOM 698 C CA . ALA A 1 89 ? 398.445 275.635 324.644 1.00 18.61 90 ALA A CA 1
ATOM 699 C C . ALA A 1 89 ? 399.232 276.889 325.007 1.00 18.14 90 ALA A C 1
ATOM 700 O O . ALA A 1 89 ? 399.143 277.386 326.129 1.00 16.02 90 ALA A O 1
ATOM 702 N N . ARG A 1 90 ? 400.003 277.395 324.049 1.00 18.52 91 ARG A N 1
ATOM 703 C CA . ARG A 1 90 ? 400.807 278.592 324.264 1.00 18.23 91 ARG A CA 1
ATOM 704 C C . ARG A 1 90 ? 400.607 279.593 323.132 1.00 18.70 91 ARG A C 1
ATOM 705 O O . ARG A 1 90 ? 400.559 279.218 321.960 1.00 16.77 91 ARG A O 1
ATOM 713 N N . LEU A 1 91 ? 400.491 280.868 323.489 1.00 16.59 92 LEU A N 1
ATOM 714 C CA . LEU A 1 91 ? 400.296 281.926 322.506 1.00 22.25 92 LEU A CA 1
ATOM 715 C C . LEU A 1 91 ? 401.235 283.098 322.774 1.00 25.00 92 LEU A C 1
ATOM 716 O O . LEU A 1 91 ? 401.541 283.410 323.925 1.00 25.22 92 LEU A O 1
ATOM 721 N N . PRO A 1 92 ? 401.706 283.764 321.707 1.00 26.10 93 PRO A N 1
ATOM 722 C CA . PRO A 1 92 ? 402.615 284.908 321.822 1.00 27.99 93 PRO A CA 1
ATOM 723 C C . PRO A 1 92 ? 402.106 285.971 322.792 1.00 29.03 93 PRO A C 1
ATOM 724 O O . PRO A 1 92 ? 400.902 286.207 322.894 1.00 23.84 93 PRO A O 1
ATOM 728 N N . VAL A 1 93 ? 403.031 286.609 323.502 1.00 32.50 94 VAL A N 1
ATOM 729 C CA . VAL A 1 93 ? 402.681 287.646 324.465 1.00 37.47 94 VAL A CA 1
ATOM 730 C C . VAL A 1 93 ? 402.355 288.957 323.756 1.00 34.63 94 VAL A C 1
ATOM 731 O O . VAL A 1 93 ? 402.975 289.300 322.749 1.00 38.23 94 VAL A O 1
ATOM 735 N N . LEU A 1 94 ? 401.378 289.685 324.287 1.00 30.74 95 LEU A N 1
ATOM 736 C CA . LEU A 1 94 ? 400.968 290.958 323.708 1.00 27.97 95 LEU A CA 1
ATOM 737 C C . LEU A 1 94 ? 401.119 292.090 324.719 1.00 26.06 95 LEU A C 1
ATOM 738 O O . LEU A 1 94 ? 400.848 291.914 325.907 1.00 28.31 95 LEU A O 1
ATOM 743 N N . LYS A 1 95 ? 401.552 293.251 324.239 1.00 24.76 96 LYS A N 1
ATOM 744 C CA . LYS A 1 95 ? 401.739 294.414 325.098 1.00 22.86 96 LYS A CA 1
ATOM 745 C C . LYS A 1 95 ? 401.456 295.706 324.338 1.00 20.97 96 LYS A C 1
ATOM 746 O O . LYS A 1 95 ? 400.594 295.742 323.460 1.00 20.16 96 LYS A O 1
ATOM 752 N N . ASP A 1 96 ? 402.184 296.765 324.681 1.00 23.91 97 ASP A N 1
ATOM 753 C CA . ASP A 1 96 ? 402.011 298.060 324.033 1.00 25.17 97 ASP A CA 1
ATOM 754 C C . ASP A 1 96 ? 402.153 297.940 322.519 1.00 21.93 97 ASP A C 1
ATOM 755 O O . ASP A 1 96 ? 401.159 297.923 321.794 1.00 22.27 97 ASP A O 1
ATOM 760 N N . ARG A 1 97 ? 403.394 297.856 322.048 1.00 20.99 98 ARG A N 1
ATOM 761 C CA . ARG A 1 97 ? 403.665 297.734 320.621 1.00 22.40 98 ARG A CA 1
ATOM 762 C C . ARG A 1 97 ? 404.316 296.391 320.311 1.00 19.01 98 ARG A C 1
ATOM 763 O O . ARG A 1 97 ? 405.269 295.985 320.976 1.00 14.53 98 ARG A O 1
ATOM 771 N N . ASN A 1 98 ? 403.797 295.705 319.298 1.00 14.31 99 ASN A N 1
ATOM 772 C CA . ASN A 1 98 ? 404.327 294.405 318.904 1.00 12.61 99 ASN A CA 1
ATOM 773 C C . ASN A 1 98 ? 404.832 294.419 317.466 1.00 9.63 99 ASN A C 1
ATOM 774 O O . ASN A 1 98 ? 404.387 295.223 316.647 1.00 6.19 99 ASN A O 1
ATOM 779 N N . LEU A 1 99 ? 405.765 293.520 317.168 1.00 8.78 100 LEU A N 1
ATOM 780 C CA . LEU A 1 99 ? 406.340 293.415 315.832 1.00 10.02 100 LEU A CA 1
ATOM 781 C C . LEU A 1 99 ? 407.116 292.106 315.723 1.00 8.86 100 LEU A C 1
ATOM 782 O O . LEU A 1 99 ? 408.076 291.882 316.461 1.00 6.84 100 LEU A O 1
ATOM 787 N N . TRP A 1 100 ? 406.697 291.246 314.801 1.00 8.54 101 TRP A N 1
ATOM 788 C CA . TRP A 1 100 ? 407.354 289.959 314.606 1.00 10.70 101 TRP A CA 1
ATOM 789 C C . TRP A 1 100 ? 407.714 289.732 313.141 1.00 10.35 101 TRP A C 1
ATOM 790 O O . TRP A 1 100 ? 407.271 290.468 312.260 1.00 10.37 101 TRP A O 1
ATOM 801 N N . PHE A 1 101 ? 408.522 288.706 312.892 1.00 8.11 102 PHE A N 1
ATOM 802 C CA . PHE A 1 101 ? 408.945 288.366 311.538 1.00 5.09 102 PHE A CA 1
ATOM 803 C C . PHE A 1 101 ? 408.386 287.010 311.124 1.00 8.82 102 PHE A C 1
ATOM 804 O O . PHE A 1 101 ? 408.334 286.078 311.927 1.00 6.10 102 PHE A O 1
ATOM 812 N N . LEU A 1 102 ? 407.970 286.906 309.867 1.00 8.20 103 LEU A N 1
ATOM 813 C CA . LEU A 1 102 ? 407.416 285.664 309.343 1.00 10.50 103 LEU A CA 1
ATOM 814 C C . LEU A 1 102 ? 408.416 284.979 308.417 1.00 11.99 103 LEU A C 1
ATOM 815 O O . LEU A 1 102 ? 408.221 284.929 307.203 1.00 9.20 103 LEU A O 1
ATOM 820 N N . VAL A 1 103 ? 409.488 284.453 309.001 1.00 10.02 104 VAL A N 1
ATOM 821 C CA . VAL A 1 103 ? 410.523 283.770 308.235 1.00 7.04 104 VAL A CA 1
ATOM 822 C C . VAL A 1 103 ? 410.087 282.359 307.853 1.00 12.08 104 VAL A C 1
ATOM 823 O O . VAL A 1 103 ? 409.210 281.776 308.491 1.00 7.84 104 VAL A O 1
ATOM 827 N N . GLY A 1 104 ? 410.705 281.817 306.809 1.00 7.41 105 GLY A N 1
ATOM 828 C CA . GLY A 1 104 ? 410.366 280.479 306.361 1.00 8.31 105 GLY A CA 1
ATOM 829 C C . GLY A 1 104 ? 410.695 280.258 304.897 1.00 9.57 105 GLY A C 1
ATOM 830 O O . GLY A 1 104 ? 410.934 281.212 304.156 1.00 14.48 105 GLY A O 1
ATOM 831 N N . LEU A 1 105 ? 410.708 278.997 304.480 1.00 12.36 106 LEU A N 1
ATOM 832 C CA . LEU A 1 105 ? 411.010 278.650 303.096 1.00 11.82 106 LEU A CA 1
ATOM 833 C C . LEU A 1 105 ? 409.804 278.899 302.197 1.00 13.44 106 LEU A C 1
ATOM 834 O O . LEU A 1 105 ? 408.667 278.947 302.666 1.00 13.25 106 LEU A O 1
ATOM 839 N N . GLN A 1 106 ? 410.061 279.055 300.902 1.00 16.98 107 GLN A N 1
ATOM 840 C CA . GLN A 1 106 ? 408.999 279.298 299.933 1.00 22.41 107 GLN A CA 1
ATOM 841 C C . GLN A 1 106 ? 408.257 278.006 299.608 1.00 23.77 107 GLN A C 1
ATOM 842 O O . GLN A 1 106 ? 408.868 277.010 299.219 1.00 29.09 107 GLN A O 1
ATOM 848 N N . GLY A 1 107 ? 406.938 278.030 299.770 1.00 22.36 108 GLY A N 1
ATOM 849 C CA . GLY A 1 107 ? 406.137 276.853 299.487 1.00 21.43 108 GLY A CA 1
ATOM 850 C C . GLY A 1 107 ? 405.538 276.243 300.740 1.00 21.36 108 GLY A C 1
ATOM 851 O O . GLY A 1 107 ? 404.997 275.138 300.704 1.00 23.68 108 GLY A O 1
ATOM 852 N N . SER A 1 108 ? 405.635 276.966 301.851 1.00 17.81 109 SER A N 1
ATOM 853 C CA . SER A 1 108 ? 405.100 276.493 303.122 1.00 19.60 109 SER A CA 1
ATOM 854 C C . SER A 1 108 ? 404.007 277.426 303.633 1.00 19.87 109 SER A C 1
ATOM 855 O O . SER A 1 108 ? 403.685 277.428 304.821 1.00 19.56 109 SER A O 1
ATOM 858 N N . GLY A 1 109 ? 403.441 278.217 302.727 1.00 17.50 110 GLY A N 1
ATOM 859 C CA . GLY A 1 109 ? 402.391 279.143 303.108 1.00 16.00 110 GLY A CA 1
ATOM 860 C C . GLY A 1 109 ? 402.887 280.219 304.054 1.00 14.72 110 GLY A C 1
ATOM 861 O O . GLY A 1 109 ? 402.155 280.667 304.937 1.00 16.32 110 GLY A O 1
ATOM 862 N N . LYS A 1 110 ? 404.135 280.635 303.868 1.00 13.72 111 LYS A N 1
ATOM 863 C CA . LYS A 1 110 ? 404.737 281.663 304.709 1.00 12.41 111 LYS A CA 1
ATOM 864 C C . LYS A 1 110 ? 404.015 282.997 304.549 1.00 9.55 111 LYS A C 1
ATOM 865 O O . LYS A 1 110 ? 403.821 283.729 305.520 1.00 10.94 111 LYS A O 1
ATOM 871 N N . THR A 1 111 ? 403.618 283.307 303.319 1.00 7.78 112 THR A N 1
ATOM 872 C CA . THR A 1 111 ? 402.920 284.553 303.029 1.00 9.22 112 THR A CA 1
ATOM 873 C C . THR A 1 111 ? 401.446 284.459 303.410 1.00 12.22 112 THR A C 1
ATOM 874 O O . THR A 1 111 ? 400.867 285.416 303.925 1.00 11.72 112 THR A O 1
ATOM 878 N N . THR A 1 112 ? 400.845 283.302 303.154 1.00 12.24 113 THR A N 1
ATOM 879 C CA . THR A 1 112 ? 399.438 283.082 303.468 1.00 11.57 113 THR A CA 1
ATOM 880 C C . THR A 1 112 ? 399.190 283.146 304.972 1.00 12.09 113 THR A C 1
ATOM 881 O O . THR A 1 112 ? 398.203 283.726 305.423 1.00 9.99 113 THR A O 1
ATOM 885 N N . THR A 1 113 ? 400.092 282.546 305.742 1.00 10.12 114 THR A N 1
ATOM 886 C CA . THR A 1 113 ? 399.972 282.532 307.195 1.00 8.65 114 THR A CA 1
ATOM 887 C C . THR A 1 113 ? 400.052 283.944 307.765 1.00 10.36 114 THR A C 1
ATOM 888 O O . THR A 1 113 ? 399.290 284.305 308.662 1.00 12.54 114 THR A O 1
ATOM 892 N N . ALA A 1 114 ? 400.978 284.739 307.238 1.00 8.39 115 ALA A N 1
ATOM 893 C CA . ALA A 1 114 ? 401.162 286.112 307.693 1.00 9.10 115 ALA A CA 1
ATOM 894 C C . ALA A 1 114 ? 399.881 286.921 307.521 1.00 9.52 115 ALA A C 1
ATOM 895 O O . ALA A 1 114 ? 399.595 287.822 308.310 1.00 14.53 115 ALA A O 1
ATOM 897 N N . ALA A 1 115 ? 399.114 286.595 306.485 1.00 9.28 116 ALA A N 1
ATOM 898 C CA . ALA A 1 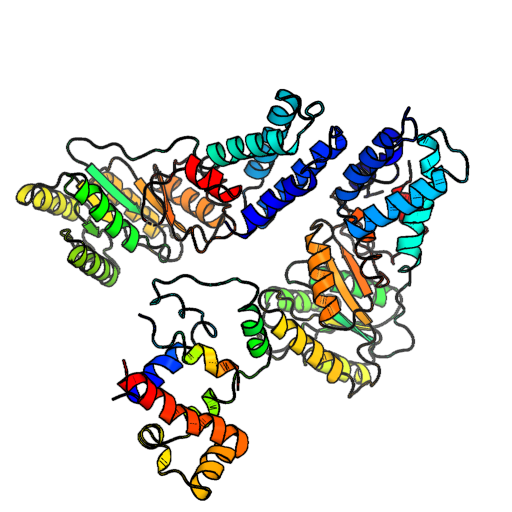115 ? 397.864 287.291 306.207 1.00 11.74 116 ALA A CA 1
ATOM 899 C C . ALA A 1 115 ? 396.761 286.836 307.156 1.00 15.68 116 ALA A C 1
ATOM 900 O O . ALA A 1 115 ? 395.874 287.613 307.510 1.00 15.70 116 ALA A O 1
ATOM 902 N N . LYS A 1 116 ? 396.823 285.573 307.565 1.00 14.42 117 LYS A N 1
ATOM 903 C CA . LYS A 1 116 ? 395.828 285.011 308.472 1.00 12.02 117 LYS A CA 1
ATOM 904 C C . LYS A 1 116 ? 396.060 285.482 309.904 1.00 12.92 117 LYS A C 1
ATOM 905 O O . LYS A 1 116 ? 395.109 285.748 310.640 1.00 13.85 117 LYS A O 1
ATOM 911 N N . LEU A 1 117 ? 397.327 285.583 310.292 1.00 11.17 118 LEU A N 1
ATOM 912 C CA . LEU A 1 117 ? 397.683 286.021 311.636 1.00 13.03 118 LEU A CA 1
ATOM 913 C C . LEU A 1 117 ? 397.225 287.454 311.884 1.00 10.66 118 LEU A C 1
ATOM 914 O O . LEU A 1 117 ? 396.925 287.833 313.016 1.00 9.30 118 LEU A O 1
ATOM 919 N N . ALA A 1 118 ? 397.174 288.246 310.818 1.00 10.24 119 ALA A N 1
ATOM 920 C CA . ALA A 1 118 ? 396.753 289.638 310.916 1.00 9.58 119 ALA A CA 1
ATOM 921 C C . ALA A 1 118 ? 395.244 289.735 311.110 1.00 9.42 119 ALA A C 1
ATOM 922 O O . ALA A 1 118 ? 394.755 290.608 311.828 1.00 8.75 119 ALA A O 1
ATOM 924 N N . LEU A 1 119 ? 394.510 288.833 310.466 1.00 12.20 120 LEU A N 1
ATOM 925 C CA . LEU A 1 119 ? 393.056 288.815 310.565 1.00 13.11 120 LEU A CA 1
ATOM 926 C C . LEU A 1 119 ? 392.607 288.238 311.904 1.00 13.97 120 LEU A C 1
ATOM 927 O O . LEU A 1 119 ? 391.501 288.512 312.368 1.00 13.38 120 LEU A O 1
ATOM 932 N N . TYR A 1 120 ? 393.474 287.440 312.519 1.00 11.65 121 TYR A N 1
ATOM 933 C CA . TYR A 1 120 ? 393.169 286.823 313.804 1.00 17.34 121 TYR A CA 1
ATOM 934 C C . TYR A 1 120 ? 393.086 287.871 314.908 1.00 18.09 121 TYR A C 1
ATOM 935 O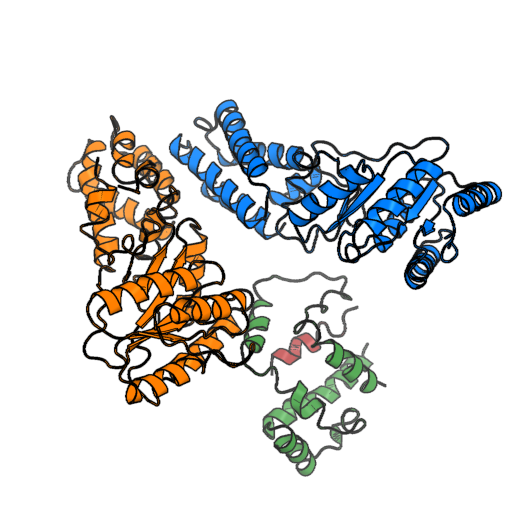 O . TYR A 1 120 ? 392.021 288.100 315.482 1.00 16.74 121 TYR A O 1
ATOM 944 N N . TYR A 1 121 ? 394.218 288.505 315.202 1.00 13.84 122 TYR A N 1
ATOM 945 C CA . TYR A 1 121 ? 394.278 289.529 316.238 1.00 10.59 122 TYR A CA 1
ATOM 946 C C . TYR A 1 121 ? 393.348 290.695 315.921 1.00 14.00 122 TYR A C 1
ATOM 947 O O . TYR A 1 121 ? 392.912 291.414 316.821 1.00 14.19 122 TYR A O 1
ATOM 956 N N . LYS A 1 122 ? 393.049 290.878 314.639 1.00 13.74 123 LYS A N 1
ATOM 957 C CA . LYS A 1 122 ? 392.171 291.958 314.205 1.00 15.55 123 LYS A CA 1
ATOM 958 C C . LYS A 1 122 ? 390.801 291.843 314.864 1.00 13.74 123 LYS A C 1
ATOM 959 O O . LYS A 1 122 ? 390.199 292.846 315.246 1.00 14.44 123 LYS A O 1
ATOM 965 N N . GLY A 1 123 ? 390.314 290.613 314.995 1.00 17.75 124 GLY A N 1
ATOM 966 C CA . GLY A 1 123 ? 389.019 290.391 315.609 1.00 20.66 124 GLY A CA 1
ATOM 967 C C . GLY A 1 123 ? 389.093 290.364 317.123 1.00 19.53 124 GLY A C 1
ATOM 968 O O . GLY A 1 123 ? 388.068 290.381 317.804 1.00 22.82 124 GLY A O 1
ATOM 969 N N . LYS A 1 124 ? 390.312 290.320 317.652 1.00 16.87 125 LYS A N 1
ATOM 970 C CA . LYS A 1 124 ? 390.521 290.290 319.094 1.00 16.71 125 LYS A CA 1
ATOM 971 C C . LYS A 1 124 ? 390.631 291.702 319.658 1.00 19.21 125 LYS A C 1
ATOM 972 O O . LYS A 1 124 ? 390.660 291.895 320.874 1.00 21.90 125 LYS A O 1
ATOM 978 N N . GLY A 1 125 ? 390.693 292.687 318.767 1.00 18.53 126 GLY A N 1
ATOM 979 C CA . GLY A 1 125 ? 390.798 294.069 319.198 1.00 17.12 126 GLY A CA 1
ATOM 980 C C . GLY A 1 125 ? 392.189 294.637 318.993 1.00 18.31 126 GLY A C 1
ATOM 981 O O . GLY A 1 125 ? 392.547 295.651 319.591 1.00 16.95 126 GLY A O 1
ATOM 982 N N . ARG A 1 126 ? 392.975 293.981 318.145 1.00 14.86 127 ARG A N 1
ATOM 983 C CA . ARG A 1 126 ? 394.334 294.424 317.861 1.00 16.39 127 ARG A CA 1
ATOM 984 C C . ARG A 1 126 ? 394.391 295.209 316.555 1.00 13.92 127 ARG A C 1
ATOM 985 O O . ARG A 1 126 ? 393.383 295.358 315.865 1.00 11.71 127 ARG A O 1
ATOM 993 N N . ARG A 1 127 ? 395.577 295.709 316.224 1.00 12.80 128 ARG A N 1
ATOM 994 C CA . ARG A 1 127 ? 395.772 296.481 315.003 1.00 12.49 128 ARG A CA 1
ATOM 995 C C . ARG A 1 127 ? 397.073 296.076 314.314 1.00 11.71 128 ARG A C 1
ATOM 996 O O . ARG A 1 127 ? 398.099 296.740 314.462 1.00 9.37 128 ARG A O 1
ATOM 1004 N N . PRO A 1 128 ? 397.043 294.972 313.550 1.00 9.62 129 PRO A N 1
ATOM 1005 C CA . PRO A 1 128 ? 398.218 294.468 312.833 1.00 12.70 129 PRO A CA 1
ATOM 1006 C C . PRO A 1 128 ? 398.647 295.366 311.675 1.00 11.46 129 PRO A C 1
ATOM 1007 O O . PRO A 1 128 ? 398.001 296.373 311.383 1.00 10.03 129 PRO A O 1
ATOM 1011 N N . LEU A 1 129 ? 399.742 294.991 311.020 1.00 10.54 130 LEU A N 1
ATOM 1012 C CA . LEU A 1 129 ? 400.265 295.754 309.893 1.00 9.56 130 LEU A CA 1
ATOM 1013 C C . LEU A 1 129 ? 401.227 294.907 309.068 1.00 8.83 130 LEU A C 1
ATOM 1014 O O . LEU A 1 129 ? 402.402 294.775 309.409 1.00 6.74 130 LEU A O 1
ATOM 1019 N N . LEU A 1 130 ? 400.721 294.335 307.980 1.00 6.78 131 LEU A N 1
ATOM 1020 C CA . LEU A 1 130 ? 401.534 293.500 307.104 1.00 6.43 131 LEU A CA 1
ATOM 1021 C C . LEU A 1 130 ? 402.622 294.326 306.428 1.00 9.54 131 LEU A C 1
ATOM 1022 O O . LEU A 1 130 ? 402.334 295.313 305.750 1.00 6.46 131 LEU A O 1
ATOM 1027 N N . VAL A 1 131 ? 403.873 293.918 306.617 1.00 11.05 132 VAL A N 1
ATOM 1028 C CA . VAL A 1 131 ? 405.006 294.620 306.025 1.00 10.57 132 VAL A CA 1
ATOM 1029 C C . VAL A 1 131 ? 405.981 293.638 305.385 1.00 10.90 132 VAL A C 1
ATOM 1030 O O . VAL A 1 131 ? 406.677 292.898 306.081 1.00 9.53 132 VAL A O 1
ATOM 1034 N N . ALA A 1 132 ? 406.026 293.636 304.057 1.00 11.38 133 ALA A N 1
ATOM 1035 C CA . ALA A 1 132 ? 406.916 292.746 303.322 1.00 10.48 133 ALA A CA 1
ATOM 1036 C C . ALA A 1 132 ? 408.362 293.215 303.442 1.00 8.10 133 ALA A C 1
ATOM 1037 O O . ALA A 1 132 ? 408.651 294.406 303.316 1.00 9.04 133 ALA A O 1
ATOM 1039 N N . ALA A 1 133 ? 409.267 292.273 303.686 1.00 7.89 134 ALA A N 1
ATOM 1040 C CA . ALA A 1 133 ? 410.683 292.588 303.825 1.00 5.84 134 ALA A CA 1
ATOM 1041 C C . ALA A 1 133 ? 411.455 292.200 302.568 1.00 6.40 134 ALA A C 1
ATOM 1042 O O . ALA A 1 133 ? 412.621 292.562 302.408 1.00 7.68 134 ALA A O 1
ATOM 1044 N N . ASP A 1 134 ? 410.798 291.462 301.680 1.00 6.42 135 ASP A N 1
ATOM 1045 C CA . ASP A 1 134 ? 411.421 291.025 300.437 1.00 12.18 135 ASP A CA 1
ATOM 1046 C C . ASP A 1 134 ? 411.746 292.221 299.549 1.00 12.79 135 ASP A C 1
ATOM 1047 O O . ASP A 1 134 ? 410.878 293.046 299.261 1.00 10.89 135 ASP A O 1
ATOM 1052 N N . THR A 1 135 ? 413.000 292.310 299.119 1.00 12.00 136 THR A N 1
ATOM 1053 C CA . THR A 1 135 ? 413.441 293.404 298.263 1.00 12.45 136 THR A CA 1
ATOM 1054 C C . THR A 1 135 ? 414.100 292.879 296.992 1.00 12.49 136 THR A C 1
ATOM 1055 O O . THR A 1 135 ? 414.711 293.638 296.239 1.00 14.28 136 THR A O 1
ATOM 1059 N N . GLN A 1 136 ? 413.973 291.577 296.759 1.00 9.64 137 GLN A N 1
ATOM 1060 C CA . GLN A 1 136 ? 414.551 290.947 295.578 1.00 8.45 137 GLN A CA 1
ATOM 1061 C C . GLN A 1 136 ? 413.480 290.666 294.529 1.00 4.42 137 GLN A C 1
ATOM 1062 O O . GLN A 1 136 ? 413.590 291.102 293.383 1.00 5.75 137 GLN A O 1
ATOM 1068 N N . ARG A 1 137 ? 412.445 289.935 294.930 1.00 9.75 138 ARG A N 1
ATOM 1069 C CA . ARG A 1 137 ? 411.353 289.590 294.027 1.00 11.88 138 ARG A CA 1
ATOM 1070 C C . ARG A 1 137 ? 410.121 290.452 294.293 1.00 11.51 138 ARG A C 1
ATOM 1071 O O . ARG A 1 137 ? 409.397 290.234 295.264 1.00 8.56 138 ARG A O 1
ATOM 1079 N N . PRO A 1 138 ? 409.871 291.448 293.428 1.00 13.09 139 PRO A N 1
ATOM 1080 C CA . PRO A 1 138 ? 408.723 292.349 293.565 1.00 13.78 139 PRO A CA 1
ATOM 1081 C C . PRO A 1 138 ? 407.396 291.601 293.668 1.00 12.91 139 PRO A C 1
ATOM 1082 O O . PRO A 1 138 ? 406.445 292.085 294.282 1.00 13.98 139 PRO A O 1
ATOM 1086 N N . ALA A 1 139 ? 407.341 290.419 293.063 1.00 12.07 140 ALA A N 1
ATOM 1087 C CA . ALA A 1 139 ? 406.134 289.601 293.081 1.00 12.07 140 ALA A CA 1
ATOM 1088 C C . ALA A 1 139 ? 405.794 289.157 294.499 1.00 13.09 140 ALA A C 1
ATOM 1089 O O . ALA A 1 139 ? 404.635 288.882 294.812 1.00 9.47 140 ALA A O 1
ATOM 1091 N N . ALA A 1 140 ? 406.810 289.088 295.353 1.00 13.55 141 ALA A N 1
ATOM 1092 C CA . ALA A 1 140 ? 406.619 288.676 296.739 1.00 11.05 141 ALA A CA 1
ATOM 1093 C C . ALA A 1 140 ? 405.742 289.674 297.487 1.00 13.29 141 ALA A C 1
ATOM 1094 O O . ALA A 1 140 ? 404.831 289.286 298.218 1.00 10.82 141 ALA A O 1
ATOM 1096 N N . ARG A 1 141 ? 406.023 290.959 297.300 1.00 11.67 142 ARG A N 1
ATOM 1097 C CA . ARG A 1 141 ? 405.261 292.014 297.958 1.00 12.36 142 ARG A CA 1
ATOM 1098 C C . ARG A 1 141 ? 403.898 292.195 297.298 1.00 10.51 142 ARG A C 1
ATOM 1099 O O . ARG A 1 141 ? 402.966 292.717 297.910 1.00 14.54 142 ARG A O 1
ATOM 1107 N N . GLU A 1 142 ? 403.790 291.760 296.047 1.00 13.62 143 GLU A N 1
ATOM 1108 C CA . GLU A 1 142 ? 402.543 291.874 295.300 1.00 13.56 143 GLU A CA 1
ATOM 1109 C C . GLU A 1 142 ? 401.506 290.878 295.808 1.00 12.81 143 GLU A C 1
ATOM 1110 O O . GLU A 1 142 ? 400.307 291.158 295.799 1.00 14.48 143 GLU A O 1
ATOM 1116 N N . GLN A 1 143 ? 401.974 289.716 296.250 1.00 13.75 144 GLN A N 1
ATOM 1117 C CA . GLN A 1 143 ? 401.089 288.676 296.760 1.00 11.87 144 GLN A CA 1
ATOM 1118 C C . GLN A 1 143 ? 400.586 289.018 298.158 1.00 8.71 144 GLN A C 1
ATOM 1119 O O . GLN A 1 143 ? 399.508 288.581 298.564 1.00 10.98 144 GLN A O 1
ATOM 1125 N N . LEU A 1 144 ? 401.371 289.801 298.890 1.00 10.86 145 LEU A N 1
ATOM 1126 C CA . LEU A 1 144 ? 401.006 290.199 300.245 1.00 10.02 145 LEU A CA 1
ATOM 1127 C C . LEU A 1 144 ? 399.951 291.300 300.240 1.00 9.21 145 LEU A C 1
ATOM 1128 O O . LEU A 1 144 ? 399.129 291.386 301.152 1.00 9.25 145 LEU A O 1
ATOM 1133 N N . ARG A 1 145 ? 399.977 292.139 299.210 1.00 12.14 146 ARG A N 1
ATOM 1134 C CA . ARG A 1 145 ? 399.022 293.234 299.092 1.00 13.77 146 ARG A CA 1
ATOM 1135 C C . ARG A 1 145 ? 397.613 292.702 298.854 1.00 17.05 146 ARG A C 1
ATOM 1136 O O . ARG A 1 145 ? 396.651 293.171 299.463 1.00 13.34 146 ARG A O 1
ATOM 1144 N N . LEU A 1 146 ? 397.499 291.722 297.964 1.00 16.88 147 LEU A N 1
ATOM 1145 C CA . LEU A 1 146 ? 396.209 291.124 297.640 1.00 16.19 147 LEU A CA 1
ATOM 1146 C C . LEU A 1 146 ? 395.582 290.474 298.869 1.00 16.23 147 LEU A C 1
ATOM 1147 O O . LEU A 1 146 ? 394.392 290.645 299.134 1.00 18.87 147 LEU A O 1
ATOM 1152 N N . LEU A 1 147 ? 396.390 289.728 299.616 1.00 13.74 148 LEU A N 1
ATOM 1153 C CA . LEU A 1 147 ? 395.917 289.052 300.817 1.00 13.74 148 LEU A CA 1
ATOM 1154 C C . LEU A 1 147 ? 395.461 290.060 301.866 1.00 11.74 148 LEU A C 1
ATOM 1155 O O . LEU A 1 147 ? 394.460 289.849 302.550 1.00 11.97 148 LEU A O 1
ATOM 1160 N N . GLY A 1 148 ? 396.204 291.156 301.987 1.00 12.68 149 GLY A N 1
ATOM 1161 C CA . GLY A 1 148 ? 395.859 292.180 302.956 1.00 13.91 149 GLY A CA 1
ATOM 1162 C C . GLY A 1 148 ? 394.712 293.057 302.494 1.00 16.07 149 GLY A C 1
ATOM 1163 O O . GLY A 1 148 ? 394.109 293.776 303.291 1.00 15.33 149 GLY A O 1
ATOM 1164 N N . GLU A 1 149 ? 394.409 292.998 301.201 1.00 19.45 150 GLU A N 1
ATOM 1165 C CA . GLU A 1 149 ? 393.328 293.792 300.630 1.00 23.22 150 GLU A CA 1
ATOM 1166 C C . GLU A 1 149 ? 391.983 293.100 300.823 1.00 22.71 150 GLU A C 1
ATOM 1167 O O . GLU A 1 149 ? 390.934 293.744 300.801 1.00 21.22 150 GLU A O 1
ATOM 1173 N N . LYS A 1 150 ? 392.022 291.785 301.014 1.00 23.19 151 LYS A N 1
ATOM 1174 C CA . LYS A 1 150 ? 390.807 291.003 301.210 1.00 26.14 151 LYS A CA 1
ATOM 1175 C C . LYS A 1 150 ? 390.463 290.876 302.690 1.00 22.97 151 LYS A C 1
ATOM 1176 O O . LYS A 1 150 ? 389.294 290.926 303.071 1.00 26.70 151 LYS A O 1
ATOM 1182 N N . VAL A 1 151 ? 391.489 290.713 303.520 1.00 19.00 152 VAL A N 1
ATOM 1183 C CA . VAL A 1 151 ? 391.295 290.577 304.958 1.00 16.17 152 VAL A CA 1
ATOM 1184 C C . VAL A 1 151 ? 390.987 291.925 305.604 1.00 16.89 152 VAL A C 1
ATOM 1185 O O . VAL A 1 151 ? 390.395 291.986 306.681 1.00 16.97 152 VAL A O 1
ATOM 1189 N N . GLY A 1 152 ? 391.393 293.001 304.938 1.00 14.54 153 GLY A N 1
ATOM 1190 C CA . GLY A 1 152 ? 391.150 294.331 305.465 1.00 13.48 153 GLY A CA 1
ATOM 1191 C C . GLY A 1 152 ? 392.292 294.835 306.326 1.00 13.59 153 GLY A C 1
ATOM 1192 O O . GLY A 1 152 ? 392.071 295.496 307.340 1.00 17.12 153 GLY A O 1
ATOM 1193 N N . VAL A 1 153 ? 393.518 294.520 305.921 1.00 14.04 154 VAL A N 1
ATOM 1194 C CA . VAL A 1 153 ? 394.703 294.942 306.658 1.00 11.00 154 VAL A CA 1
ATOM 1195 C C . VAL A 1 153 ? 395.674 295.681 305.740 1.00 7.33 154 VAL A C 1
ATOM 1196 O O . VAL A 1 153 ? 396.003 295.202 304.655 1.00 6.11 154 VAL A O 1
ATOM 1200 N N . PRO A 1 154 ? 396.146 296.863 306.169 1.00 6.00 155 PRO A N 1
ATOM 1201 C CA . PRO A 1 154 ? 397.083 297.665 305.378 1.00 7.59 155 PRO A CA 1
ATOM 1202 C C . PRO A 1 154 ? 398.447 296.996 305.226 1.00 8.72 155 PRO A C 1
ATOM 1203 O O . PRO A 1 154 ? 399.032 296.528 306.203 1.00 10.03 155 PRO A O 1
ATOM 1207 N N . VAL A 1 155 ? 398.945 296.954 303.994 1.00 11.21 156 VAL A N 1
ATOM 1208 C CA . VAL A 1 155 ? 400.237 296.342 303.710 1.00 12.00 156 VAL A CA 1
ATOM 1209 C C . VAL A 1 155 ? 401.260 297.394 303.293 1.00 15.75 156 VAL A C 1
ATOM 1210 O O . VAL A 1 155 ? 400.961 298.281 302.494 1.00 14.97 156 VAL A O 1
ATOM 1214 N N . LEU A 1 156 ? 402.466 297.287 303.840 1.00 13.27 157 LEU A N 1
ATOM 1215 C CA . LEU A 1 156 ? 403.537 298.226 303.527 1.00 10.69 157 LEU A CA 1
ATOM 1216 C C . LEU A 1 156 ? 404.586 297.539 302.658 1.00 12.47 157 LEU A C 1
ATOM 1217 O O . LEU A 1 156 ? 405.334 296.683 303.132 1.00 6.97 157 LEU A O 1
ATOM 1222 N N . GLU A 1 157 ? 404.635 297.919 301.386 1.00 9.70 158 GLU A N 1
ATOM 1223 C CA . GLU A 1 157 ? 405.591 297.340 300.450 1.00 8.49 158 GLU A CA 1
ATOM 1224 C C . GLU A 1 157 ? 406.887 298.142 300.428 1.00 12.57 158 GLU A C 1
ATOM 1225 O O . GLU A 1 157 ? 406.869 299.367 300.306 1.00 10.45 158 GLU A O 1
ATOM 1231 N N . VAL A 1 158 ? 408.011 297.442 300.548 1.00 12.77 159 VAL A N 1
ATOM 1232 C CA . VAL A 1 158 ? 409.319 298.085 300.542 1.00 9.87 159 VAL A CA 1
ATOM 1233 C C . VAL A 1 158 ? 409.879 298.174 299.127 1.00 9.62 159 VAL A C 1
ATOM 1234 O O . VAL A 1 158 ? 409.416 297.482 298.221 1.00 6.95 159 VAL A O 1
ATOM 1238 N N . MET A 1 159 ? 410.879 299.031 298.944 1.00 8.63 160 MET A N 1
ATOM 1239 C CA . MET A 1 159 ? 411.504 299.213 297.639 1.00 9.31 160 MET A CA 1
ATOM 1240 C C . MET A 1 159 ? 412.580 298.160 297.398 1.00 7.07 160 MET A C 1
ATOM 1241 O O . MET A 1 159 ? 413.012 297.477 298.327 1.00 8.35 160 MET A O 1
ATOM 1246 N N . ASP A 1 160 ? 413.008 298.035 296.146 1.00 11.05 161 ASP A N 1
ATOM 1247 C CA . ASP A 1 160 ? 414.033 297.066 295.779 1.00 9.90 161 ASP A CA 1
ATOM 1248 C C . ASP A 1 160 ? 415.417 297.552 296.195 1.00 12.43 161 ASP A C 1
ATOM 1249 O O . ASP A 1 160 ? 415.818 298.669 295.867 1.00 13.96 161 ASP A O 1
ATOM 1254 N N . GLY A 1 161 ? 416.142 296.706 296.920 1.00 9.32 162 GLY A N 1
ATOM 1255 C CA . GLY A 1 161 ? 417.474 297.069 297.369 1.00 8.31 162 GLY A CA 1
ATOM 1256 C C . GLY A 1 161 ? 417.453 298.143 298.439 1.00 11.94 162 GLY A C 1
ATOM 1257 O O . GLY A 1 161 ? 418.401 298.917 298.571 1.00 9.42 162 GLY A O 1
ATOM 1258 N N . GLU A 1 162 ? 416.368 298.189 299.205 1.00 9.08 163 GLU A N 1
ATOM 1259 C CA . GLU A 1 162 ? 416.223 299.174 300.270 1.00 8.27 163 GLU A CA 1
ATOM 1260 C C . GLU A 1 162 ? 416.928 298.708 301.540 1.00 9.68 163 GLU A C 1
ATOM 1261 O O . GLU A 1 162 ? 416.742 297.575 301.985 1.00 10.98 163 GLU A O 1
ATOM 1267 N N . SER A 1 163 ? 417.738 299.589 302.118 1.00 11.87 164 SER A N 1
ATOM 1268 C CA . SER A 1 163 ? 418.473 299.272 303.336 1.00 13.81 164 SER A CA 1
ATOM 1269 C C . SER A 1 163 ? 417.527 299.152 304.528 1.00 13.97 164 SER A C 1
ATOM 1270 O O . SER A 1 163 ? 416.521 299.856 304.607 1.00 8.99 164 SER A O 1
ATOM 1273 N N . PRO A 1 164 ? 417.842 298.251 305.472 1.00 15.40 165 PRO A N 1
ATOM 1274 C CA . PRO A 1 164 ? 417.023 298.032 306.668 1.00 14.78 165 PRO A CA 1
ATOM 1275 C C . PRO A 1 164 ? 416.706 299.328 307.411 1.00 14.59 165 PRO A C 1
ATOM 1276 O O . PRO A 1 164 ? 415.632 299.473 307.995 1.00 11.95 165 PRO A O 1
ATOM 1280 N N . GLU A 1 165 ? 417.648 300.265 307.383 1.00 12.63 166 GLU A N 1
ATOM 1281 C CA . GLU A 1 165 ? 417.474 301.549 308.052 1.00 11.81 166 GLU A CA 1
ATOM 1282 C C . GLU A 1 165 ? 416.324 302.335 307.432 1.00 9.39 166 GLU A C 1
ATOM 1283 O O . GLU A 1 165 ? 415.495 302.905 308.143 1.00 12.35 166 GLU A O 1
ATOM 1289 N N . SER A 1 166 ? 416.279 302.362 306.104 1.00 10.08 167 SER A N 1
ATOM 1290 C CA . SER A 1 166 ? 415.230 303.077 305.387 1.00 10.59 167 SER A CA 1
ATOM 1291 C C . SER A 1 166 ? 413.869 302.444 305.651 1.00 13.31 167 SER A C 1
ATOM 1292 O O . SER A 1 166 ? 412.843 303.125 305.637 1.00 11.32 167 SER A O 1
ATOM 1295 N N . ILE A 1 167 ? 413.867 301.137 305.892 1.00 12.44 168 ILE A N 1
ATOM 1296 C CA . ILE A 1 167 ? 412.635 300.407 306.161 1.00 11.57 168 ILE A CA 1
ATOM 1297 C C . ILE A 1 167 ? 412.047 300.825 307.505 1.00 11.47 168 ILE A C 1
ATOM 1298 O O . ILE A 1 167 ? 410.889 301.233 307.587 1.00 16.02 168 ILE A O 1
ATOM 1303 N N . ARG A 1 168 ? 412.856 300.722 308.554 1.00 8.65 169 ARG A N 1
ATOM 1304 C CA . ARG A 1 168 ? 412.425 301.085 309.900 1.00 8.00 169 ARG A CA 1
ATOM 1305 C C . ARG A 1 168 ? 411.975 302.541 309.960 1.00 10.52 169 ARG A C 1
ATOM 1306 O O . ARG A 1 168 ? 411.233 302.935 310.861 1.00 10.13 169 ARG A O 1
ATOM 1314 N N . ARG A 1 169 ? 412.426 303.336 308.995 1.00 9.65 170 ARG A N 1
ATOM 1315 C CA . ARG A 1 169 ? 412.073 304.749 308.938 1.00 14.65 170 ARG A CA 1
ATOM 1316 C C . ARG A 1 169 ? 410.615 304.944 308.536 1.00 13.89 170 ARG A C 1
ATOM 1317 O O . ARG A 1 169 ? 409.944 305.854 309.025 1.00 12.21 170 ARG A O 1
ATOM 1325 N N . ARG A 1 170 ? 410.128 304.087 307.645 1.00 11.55 171 ARG A N 1
ATOM 1326 C CA . ARG A 1 170 ? 408.749 304.171 307.178 1.00 12.59 171 ARG A CA 1
ATOM 1327 C C . ARG A 1 170 ? 407.818 303.300 308.015 1.00 13.14 171 ARG A C 1
ATOM 1328 O O . ARG A 1 170 ? 406.696 303.700 308.327 1.00 7.91 171 ARG A O 1
ATOM 1336 N N . VAL A 1 171 ? 408.287 302.109 308.374 1.00 12.60 172 VAL A N 1
ATOM 1337 C CA . VAL A 1 171 ? 407.494 301.183 309.174 1.00 10.54 172 VAL A CA 1
ATOM 1338 C C . VAL A 1 171 ? 407.079 301.824 310.495 1.00 12.51 172 VAL A C 1
ATOM 1339 O O . VAL A 1 171 ? 406.005 301.538 311.024 1.00 14.33 172 VAL A O 1
ATOM 1343 N N . GLU A 1 172 ? 407.936 302.692 311.021 1.00 15.05 173 GLU A N 1
ATOM 1344 C CA . GLU A 1 172 ? 407.660 303.375 312.279 1.00 15.51 173 GLU A CA 1
ATOM 1345 C C . GLU A 1 172 ? 406.762 304.587 312.050 1.00 17.20 173 GLU A C 1
ATOM 1346 O O . GLU A 1 172 ? 406.035 305.012 312.949 1.00 10.46 173 GLU A O 1
ATOM 1352 N N . GLU A 1 173 ? 406.818 305.138 310.842 1.00 18.55 174 GLU A N 1
ATOM 1353 C CA . GLU A 1 173 ? 406.012 306.302 310.492 1.00 15.87 174 GLU A CA 1
ATOM 1354 C C . GLU A 1 173 ? 404.584 305.892 310.148 1.00 13.88 174 GLU A C 1
ATOM 1355 O O . GLU A 1 173 ? 403.623 306.492 310.630 1.00 12.44 174 GLU A O 1
ATOM 1361 N N . LYS A 1 174 ? 404.453 304.868 309.312 1.00 9.52 175 LYS A N 1
ATOM 1362 C CA . LYS A 1 174 ? 403.144 304.374 308.901 1.00 9.03 175 LYS A CA 1
ATOM 1363 C C . LYS A 1 174 ? 402.400 303.770 310.087 1.00 11.12 175 LYS A C 1
ATOM 1364 O O . LYS A 1 174 ? 401.175 303.653 310.070 1.00 12.56 175 LYS A O 1
ATOM 1370 N N . ALA A 1 175 ? 403.150 303.391 311.117 1.00 11.31 176 ALA A N 1
ATOM 1371 C CA . ALA A 1 175 ? 402.566 302.798 312.314 1.00 12.26 176 ALA A CA 1
ATOM 1372 C C . ALA A 1 175 ? 402.129 303.875 313.302 1.00 14.23 176 ALA A C 1
ATOM 1373 O O . ALA A 1 175 ? 401.526 303.576 314.333 1.00 13.17 176 ALA A O 1
ATOM 1375 N N . ARG A 1 176 ? 402.437 305.127 312.981 1.00 14.07 177 ARG A N 1
ATOM 1376 C CA . ARG A 1 176 ? 402.076 306.248 313.841 1.00 14.94 177 ARG A CA 1
ATOM 1377 C C . ARG A 1 176 ? 400.878 307.003 313.275 1.00 12.52 177 ARG A C 1
ATOM 1378 O O . ARG A 1 176 ? 400.004 307.448 314.020 1.00 13.85 177 ARG A O 1
ATOM 1386 N N . LEU A 1 177 ? 400.844 307.146 311.954 1.00 12.23 178 LEU A N 1
ATOM 1387 C CA . LEU A 1 177 ? 399.755 307.847 311.286 1.00 11.33 178 LEU A CA 1
ATOM 1388 C C . LEU A 1 177 ? 398.462 307.042 311.367 1.00 12.42 178 LEU A C 1
ATOM 1389 O O . LEU A 1 177 ? 397.370 307.608 311.434 1.00 12.03 178 LEU A O 1
ATOM 1394 N N . GLU A 1 178 ? 398.593 305.720 311.359 1.00 11.50 179 GLU A N 1
ATOM 1395 C CA . GLU A 1 178 ? 397.437 304.834 311.432 1.00 10.41 179 GLU A CA 1
ATOM 1396 C C . GLU A 1 178 ? 397.354 304.158 312.795 1.00 10.15 179 GLU A C 1
ATOM 1397 O O . GLU A 1 178 ? 396.416 303.409 313.071 1.00 13.81 179 GLU A O 1
ATOM 1403 N N . ALA A 1 179 ? 398.341 304.427 313.644 1.00 10.14 180 ALA A N 1
ATOM 1404 C CA . ALA A 1 179 ? 398.389 303.849 314.982 1.00 12.78 180 ALA A CA 1
ATOM 1405 C C . ALA A 1 179 ? 398.320 302.327 314.922 1.00 13.53 180 ALA A C 1
ATOM 1406 O O . ALA A 1 179 ? 397.251 301.737 315.079 1.00 14.59 180 ALA A O 1
ATOM 1408 N N . ARG A 1 180 ? 399.468 301.697 314.693 1.00 13.44 181 ARG A N 1
ATOM 1409 C CA . ARG A 1 180 ? 399.543 300.244 314.610 1.00 12.35 181 ARG A CA 1
ATOM 1410 C C . ARG A 1 180 ? 400.209 299.665 315.854 1.00 15.12 181 ARG A C 1
ATOM 1411 O O . ARG A 1 180 ? 401.346 300.009 316.176 1.00 17.78 181 ARG A O 1
ATOM 1419 N N . ASP A 1 181 ? 399.495 298.785 316.549 1.00 16.01 182 ASP A N 1
ATOM 1420 C CA . ASP A 1 181 ? 400.023 298.157 317.755 1.00 15.26 182 ASP A CA 1
ATOM 1421 C C . ASP A 1 181 ? 400.623 296.794 317.430 1.00 16.68 182 ASP A C 1
ATOM 1422 O O . ASP A 1 181 ? 401.040 296.058 318.325 1.00 16.54 182 ASP A O 1
ATOM 1427 N N . LEU A 1 182 ? 400.662 296.465 316.143 1.00 15.55 183 LEU A N 1
ATOM 1428 C CA . LEU A 1 182 ? 401.210 295.192 315.690 1.00 12.36 183 LEU A CA 1
ATOM 1429 C C . LEU A 1 182 ? 401.748 295.312 314.269 1.00 9.41 183 LEU A C 1
ATOM 1430 O O . LEU A 1 182 ? 401.077 295.843 313.384 1.00 8.37 183 LEU A O 1
ATOM 1435 N N . ILE A 1 183 ? 402.963 294.817 314.057 1.00 10.27 184 ILE A N 1
ATOM 1436 C CA . ILE A 1 183 ? 403.593 294.869 312.743 1.00 8.51 184 ILE A CA 1
ATOM 1437 C C . ILE A 1 183 ? 404.134 293.499 312.344 1.00 8.05 184 ILE A C 1
ATOM 1438 O O . ILE A 1 183 ? 405.127 293.028 312.899 1.00 12.21 184 ILE A O 1
ATOM 1443 N N . LEU A 1 184 ? 403.473 292.867 311.380 1.00 9.16 185 LEU A N 1
ATOM 1444 C CA . LEU A 1 184 ? 403.885 291.552 310.903 1.00 11.97 185 LEU A CA 1
ATOM 1445 C C . LEU A 1 184 ? 404.811 291.681 309.698 1.00 9.45 185 LEU A C 1
ATOM 1446 O O . LEU A 1 184 ? 404.354 291.838 308.566 1.00 6.16 185 LEU A O 1
ATOM 1451 N N . VAL A 1 185 ? 406.115 291.615 309.951 1.00 7.12 186 VAL A N 1
ATOM 1452 C CA . VAL A 1 185 ? 407.108 291.726 308.889 1.00 9.11 186 VAL A CA 1
ATOM 1453 C C . VAL A 1 185 ? 407.340 290.377 308.217 1.00 5.81 186 VAL A C 1
ATOM 1454 O O . VAL A 1 185 ? 407.905 289.463 308.817 1.00 9.31 186 VAL A O 1
ATOM 1458 N N . ASP A 1 186 ? 406.901 290.261 306.968 1.00 9.13 187 ASP A N 1
ATOM 1459 C CA . ASP A 1 186 ? 407.061 289.025 306.210 1.00 10.13 187 ASP A CA 1
ATOM 1460 C C . ASP A 1 186 ? 408.369 289.037 305.427 1.00 8.44 187 ASP A C 1
ATOM 1461 O O . ASP A 1 186 ? 408.460 289.649 304.362 1.00 9.18 187 ASP A O 1
ATOM 1466 N N . THR A 1 187 ? 409.379 288.358 305.960 1.00 8.33 188 THR A N 1
ATOM 1467 C CA . THR A 1 187 ? 410.684 288.289 305.314 1.00 10.76 188 THR A CA 1
ATOM 1468 C C . THR A 1 187 ? 410.599 287.553 303.982 1.00 11.75 188 THR A C 1
ATOM 1469 O O . THR A 1 187 ? 409.582 286.934 303.668 1.00 7.97 188 THR A O 1
ATOM 1473 N N . ALA A 1 188 ? 411.673 287.626 303.202 1.00 10.93 189 ALA A N 1
ATOM 1474 C CA . ALA A 1 188 ? 411.724 286.967 301.903 1.00 11.21 189 ALA A CA 1
ATOM 1475 C C . ALA A 1 188 ? 411.792 285.454 302.072 1.00 12.70 189 ALA A C 1
ATOM 1476 O O . ALA A 1 188 ? 412.257 284.954 303.096 1.00 12.41 189 ALA A O 1
ATOM 1478 N N . GLY A 1 189 ? 411.325 284.728 301.060 1.00 11.92 190 GLY A N 1
ATOM 1479 C CA . GLY A 1 189 ? 411.344 283.278 301.120 1.00 12.23 190 GLY A CA 1
ATOM 1480 C C . GLY A 1 189 ? 411.969 282.649 299.891 1.00 18.74 190 GLY A C 1
ATOM 1481 O O . GLY A 1 189 ? 411.753 283.110 298.770 1.00 20.02 190 GLY A O 1
ATOM 1482 N N . ARG A 1 190 ? 412.747 281.593 300.102 1.00 17.36 191 ARG A N 1
ATOM 1483 C CA . ARG A 1 190 ? 413.408 280.894 299.006 1.00 13.09 191 ARG A CA 1
ATOM 1484 C C . ARG A 1 190 ? 413.222 279.386 299.130 1.00 17.38 191 ARG A C 1
ATOM 1485 O O . ARG A 1 190 ? 412.786 278.888 300.168 1.00 17.86 191 ARG A O 1
ATOM 1493 N N . LEU A 1 191 ? 413.555 278.665 298.064 1.00 16.60 192 LEU A N 1
ATOM 1494 C CA . LEU A 1 191 ? 413.425 277.213 298.049 1.00 16.88 192 LEU A CA 1
ATOM 1495 C C . LEU A 1 191 ? 414.359 276.571 299.069 1.00 19.28 192 LEU A C 1
ATOM 1496 O O . LEU A 1 191 ? 413.917 275.841 299.957 1.00 21.83 192 LEU A O 1
ATOM 1501 N N . GLN A 1 192 ? 415.653 276.848 298.936 1.00 19.32 193 GLN A N 1
ATOM 1502 C CA . GLN A 1 192 ? 416.652 276.298 299.844 1.00 21.85 193 GLN A CA 1
ATOM 1503 C C . GLN A 1 192 ? 417.173 277.372 300.794 1.00 24.93 193 GLN A C 1
ATOM 1504 O O . GLN A 1 192 ? 416.748 278.525 300.735 1.00 27.51 193 GLN A O 1
ATOM 1510 N N . ILE A 1 193 ? 418.096 276.984 301.669 1.00 24.33 194 ILE A N 1
ATOM 1511 C CA . ILE A 1 193 ? 418.676 277.911 302.632 1.00 25.22 194 ILE A CA 1
ATOM 1512 C C . ILE A 1 193 ? 420.100 278.287 302.235 1.00 26.84 194 ILE A C 1
ATOM 1513 O O . ILE A 1 193 ? 421.000 277.447 302.247 1.00 22.48 194 ILE A O 1
ATOM 1518 N N . ASP A 1 194 ? 420.297 279.554 301.885 1.00 27.91 195 ASP A N 1
ATOM 1519 C CA . ASP A 1 194 ? 421.610 280.045 301.485 1.00 32.11 195 ASP A CA 1
ATOM 1520 C C . ASP A 1 194 ? 422.149 281.048 302.500 1.00 31.80 195 ASP A C 1
ATOM 1521 O O . ASP A 1 194 ? 421.382 281.701 303.208 1.00 30.18 195 ASP A O 1
ATOM 1526 N N . GLU A 1 195 ? 423.471 281.164 302.563 1.00 30.30 196 GLU A N 1
ATOM 1527 C CA . GLU A 1 195 ? 424.119 282.085 303.490 1.00 34.42 196 GLU A CA 1
ATOM 1528 C C . GLU A 1 195 ? 423.701 283.536 303.248 1.00 31.99 196 GLU A C 1
ATOM 1529 O O . GLU A 1 195 ? 423.344 284.248 304.187 1.00 32.57 196 GLU A O 1
ATOM 1535 N N . PRO A 1 196 ? 423.742 283.994 301.984 1.00 30.01 197 PRO A N 1
ATOM 1536 C CA . PRO A 1 196 ? 423.358 285.372 301.662 1.00 28.34 197 PRO A CA 1
ATOM 1537 C C . PRO A 1 196 ? 421.998 285.763 302.236 1.00 23.76 197 PRO A C 1
ATOM 1538 O O . PRO A 1 196 ? 421.815 286.880 302.718 1.00 21.68 197 PRO A O 1
ATOM 1542 N N . LEU A 1 197 ? 421.049 284.834 302.180 1.00 21.47 198 LEU A N 1
ATOM 1543 C CA . LEU A 1 197 ? 419.706 285.078 302.693 1.00 21.82 198 LEU A CA 1
ATOM 1544 C C . LEU A 1 197 ? 419.708 285.129 304.217 1.00 18.79 198 LEU A C 1
ATOM 1545 O O . LEU A 1 197 ? 419.078 285.998 304.819 1.00 17.63 198 LEU A O 1
ATOM 1550 N N . MET A 1 198 ? 420.419 284.191 304.834 1.00 14.32 199 MET A N 1
ATOM 1551 C CA . MET A 1 198 ? 420.506 284.124 306.287 1.00 13.45 199 MET A CA 1
ATOM 1552 C C . MET A 1 198 ? 421.201 285.360 306.849 1.00 14.83 199 MET A C 1
ATOM 1553 O O . MET A 1 198 ? 421.020 285.708 308.016 1.00 16.93 199 MET A O 1
ATOM 1558 N N . GLY A 1 199 ? 421.996 286.017 306.012 1.00 14.95 200 GLY A N 1
ATOM 1559 C CA . GLY A 1 199 ? 422.706 287.206 306.445 1.00 14.28 200 GLY A CA 1
ATOM 1560 C C . GLY A 1 199 ? 421.825 288.439 306.478 1.00 10.26 200 GLY A C 1
ATOM 1561 O O . GLY A 1 199 ? 421.910 289.248 307.402 1.00 12.30 200 GLY A O 1
ATOM 1562 N N . GLU A 1 200 ? 420.974 288.583 305.467 1.00 9.58 201 GLU A N 1
ATOM 1563 C CA . GLU A 1 200 ? 420.073 289.726 305.380 1.00 14.47 201 GLU A CA 1
ATOM 1564 C C . GLU A 1 200 ? 418.993 289.655 306.454 1.00 13.03 201 GLU A C 1
ATOM 1565 O O . GLU A 1 200 ? 418.528 290.681 306.949 1.00 10.92 201 GLU A O 1
ATOM 1571 N N . LEU A 1 201 ? 418.598 288.436 306.810 1.00 10.70 202 LEU A N 1
ATOM 1572 C CA . LEU A 1 201 ? 417.573 288.230 307.826 1.00 12.57 202 LEU A CA 1
ATOM 1573 C C . LEU A 1 201 ? 418.088 288.619 309.207 1.00 12.85 202 LEU A C 1
ATOM 1574 O O . LEU A 1 201 ? 417.331 289.104 310.049 1.00 15.49 202 LEU A O 1
ATOM 1579 N N . ALA A 1 202 ? 419.380 288.404 309.433 1.00 11.77 203 ALA A N 1
ATOM 1580 C CA . ALA A 1 202 ? 420.000 288.731 310.711 1.00 10.98 203 ALA A CA 1
ATOM 1581 C C . ALA A 1 202 ? 420.131 290.240 310.885 1.00 9.60 203 ALA A C 1
ATOM 1582 O O . ALA A 1 202 ? 419.805 290.783 311.940 1.00 10.80 203 ALA A O 1
ATOM 1584 N N . ARG A 1 203 ? 420.610 290.912 309.843 1.00 8.60 204 ARG A N 1
ATOM 1585 C CA . ARG A 1 203 ? 420.785 292.359 309.878 1.00 5.87 204 ARG A CA 1
ATOM 1586 C C . ARG A 1 203 ? 419.445 293.069 310.040 1.00 6.26 204 ARG A C 1
ATOM 1587 O O . ARG A 1 203 ? 419.336 294.045 310.782 1.00 9.13 204 ARG A O 1
ATOM 1595 N N . LEU A 1 204 ? 418.430 292.573 309.342 1.00 9.56 205 LEU A N 1
ATOM 1596 C CA . LEU A 1 204 ? 417.096 293.158 309.405 1.00 10.29 205 LEU A CA 1
ATOM 1597 C C . LEU A 1 204 ? 416.502 293.012 310.803 1.00 12.28 205 LEU A C 1
ATOM 1598 O O . LEU A 1 204 ? 415.609 293.765 311.190 1.00 11.82 205 LEU A O 1
ATOM 1603 N N . LYS A 1 205 ? 417.006 292.039 311.555 1.00 9.69 206 LYS A N 1
ATOM 1604 C CA . LYS A 1 205 ? 416.528 291.791 312.910 1.00 11.79 206 LYS A CA 1
ATOM 1605 C C . LYS A 1 205 ? 417.240 292.691 313.914 1.00 11.91 206 LYS A C 1
ATOM 1606 O O . LYS A 1 205 ? 416.674 293.058 314.944 1.00 11.07 206 LYS A O 1
ATOM 1612 N N . GLU A 1 206 ? 418.485 293.043 313.607 1.00 10.33 207 GLU A N 1
ATOM 1613 C CA . GLU A 1 206 ? 419.278 293.899 314.481 1.00 8.36 207 GLU A CA 1
ATOM 1614 C C . GLU A 1 206 ? 418.823 295.351 314.395 1.00 9.75 207 GLU A C 1
ATOM 1615 O O . GLU A 1 206 ? 419.167 296.170 315.247 1.00 11.32 207 GLU A O 1
ATOM 1621 N N . VAL A 1 207 ? 418.046 295.664 313.363 1.00 8.52 208 VAL A N 1
ATOM 1622 C CA . VAL A 1 207 ? 417.545 297.019 313.165 1.00 10.95 208 VAL A CA 1
ATOM 1623 C C . VAL A 1 207 ? 416.206 297.220 313.867 1.00 11.18 208 VAL A C 1
ATOM 1624 O O . VAL A 1 207 ? 416.111 297.967 314.840 1.00 11.36 208 VAL A O 1
ATOM 1628 N N . LEU A 1 208 ? 415.174 296.548 313.367 1.00 9.89 209 LEU A N 1
ATOM 1629 C CA . LEU A 1 208 ? 413.839 296.653 313.945 1.00 10.13 209 LEU A CA 1
ATOM 1630 C C . LEU A 1 208 ? 413.808 296.115 315.371 1.00 10.14 209 LEU A C 1
ATOM 1631 O O . LEU A 1 208 ? 413.142 296.677 316.241 1.00 11.63 209 LEU A O 1
ATOM 1636 N N . GLY A 1 209 ? 414.531 295.024 315.605 1.00 7.52 210 GLY A N 1
ATOM 1637 C CA . GLY A 1 209 ? 414.569 294.432 316.929 1.00 9.83 210 GLY A CA 1
ATOM 1638 C C . GLY A 1 209 ? 413.201 293.972 317.396 1.00 7.33 210 GLY A C 1
ATOM 1639 O O . GLY A 1 209 ? 412.580 294.627 318.232 1.00 7.87 210 GLY A O 1
ATOM 1640 N N . PRO A 1 210 ? 412.702 292.842 316.870 1.00 8.40 211 PRO A N 1
ATOM 1641 C CA . PRO A 1 210 ? 411.392 292.302 317.244 1.00 10.15 211 PRO A CA 1
ATOM 1642 C C . PRO A 1 210 ? 411.375 291.705 318.649 1.00 10.41 211 PRO A C 1
ATOM 1643 O O . PRO A 1 210 ? 412.324 291.867 319.416 1.00 11.85 211 PRO A O 1
ATOM 1647 N N . ASP A 1 211 ? 410.288 291.013 318.975 1.00 14.26 212 ASP A N 1
ATOM 1648 C CA . ASP A 1 211 ? 410.137 290.384 320.281 1.00 14.13 212 ASP A CA 1
ATOM 1649 C C . ASP A 1 211 ? 410.120 288.867 320.130 1.00 12.59 212 ASP A C 1
ATOM 1650 O O . ASP A 1 211 ? 410.782 288.149 320.880 1.00 11.29 212 ASP A O 1
ATOM 1655 N N . GLU A 1 212 ? 409.357 288.387 319.152 1.00 11.03 213 GLU A N 1
ATOM 1656 C CA . GLU A 1 212 ? 409.247 286.958 318.889 1.00 10.39 213 GLU A CA 1
ATOM 1657 C C . GLU A 1 212 ? 409.429 286.682 317.401 1.00 12.02 213 GLU A C 1
ATOM 1658 O O . GLU A 1 212 ? 409.026 287.484 316.558 1.00 10.17 213 GLU A O 1
ATOM 1664 N N . VAL A 1 213 ? 410.037 285.544 317.082 1.00 12.07 214 VAL A N 1
ATOM 1665 C CA . VAL A 1 213 ? 410.271 285.166 315.693 1.00 9.43 214 VAL A CA 1
ATOM 1666 C C . VAL A 1 213 ? 409.539 283.873 315.350 1.00 12.34 214 VAL A C 1
ATOM 1667 O O . VAL A 1 213 ? 409.953 282.788 315.759 1.00 10.17 214 VAL A O 1
ATOM 1671 N N . LEU A 1 214 ? 408.451 283.997 314.598 1.00 10.93 215 LEU A N 1
ATOM 1672 C CA . LEU A 1 214 ? 407.659 282.841 314.197 1.00 9.43 215 LEU A CA 1
ATOM 1673 C C . LEU A 1 214 ? 408.193 282.245 312.899 1.00 8.49 215 LEU A C 1
ATOM 1674 O O . LEU A 1 214 ? 408.509 282.971 311.956 1.00 6.00 215 LEU A O 1
ATOM 1679 N N . LEU A 1 215 ? 408.293 280.920 312.859 1.00 9.48 216 LEU A N 1
ATOM 1680 C CA . LEU A 1 215 ? 408.790 280.225 311.678 1.00 9.47 216 LEU A CA 1
ATOM 1681 C C . LEU A 1 215 ? 407.737 279.275 311.118 1.00 10.43 216 LEU A C 1
ATOM 1682 O O . LEU A 1 215 ? 407.437 278.243 311.717 1.00 6.10 216 LEU A O 1
ATOM 1687 N N . VAL A 1 216 ? 407.181 279.631 309.964 1.00 10.82 217 VAL A N 1
ATOM 1688 C CA . VAL A 1 216 ? 406.162 278.812 309.319 1.00 9.66 217 VAL A CA 1
ATOM 1689 C C . VAL A 1 216 ? 406.805 277.654 308.563 1.00 11.80 217 VAL A C 1
ATOM 1690 O O . VAL A 1 216 ? 407.321 277.831 307.459 1.00 10.65 217 VAL A O 1
ATOM 1694 N N . LEU A 1 217 ? 406.772 276.469 309.165 1.00 12.14 218 LEU A N 1
ATOM 1695 C CA . LEU A 1 217 ? 407.351 275.281 308.552 1.00 16.50 218 LEU A CA 1
ATOM 1696 C C . LEU A 1 217 ? 406.267 274.372 307.982 1.00 17.33 218 LEU A C 1
ATOM 1697 O O . LEU A 1 217 ? 405.111 274.431 308.400 1.00 18.95 218 LEU A O 1
ATOM 1702 N N . ASP A 1 218 ? 406.650 273.533 307.025 1.00 18.51 219 ASP A N 1
ATOM 1703 C CA . ASP A 1 218 ? 405.715 272.609 306.396 1.00 20.38 219 ASP A CA 1
ATOM 1704 C C . ASP A 1 218 ? 405.681 271.284 307.151 1.00 19.26 219 ASP A C 1
ATOM 1705 O O . ASP A 1 218 ? 406.721 270.681 307.413 1.00 14.70 219 ASP A O 1
ATOM 1710 N N . ALA A 1 219 ? 404.478 270.838 307.498 1.00 18.61 220 ALA A N 1
ATOM 1711 C CA . ALA A 1 219 ? 404.305 269.587 308.227 1.00 21.17 220 ALA A CA 1
ATOM 1712 C C . ALA A 1 219 ? 404.340 268.388 307.286 1.00 21.04 220 ALA A C 1
ATOM 1713 O O . ALA A 1 219 ? 404.422 267.243 307.730 1.00 22.38 220 ALA A O 1
ATOM 1715 N N . MET A 1 220 ? 404.279 268.657 305.986 1.00 25.01 221 MET A N 1
ATOM 1716 C CA . MET A 1 220 ? 404.304 267.598 304.984 1.00 27.27 221 MET A CA 1
ATOM 1717 C C . MET A 1 220 ? 405.732 267.148 304.694 1.00 26.60 221 MET A C 1
ATOM 1718 O O . MET A 1 220 ? 405.981 266.425 303.729 1.00 24.41 221 MET A O 1
ATOM 1723 N N . THR A 1 221 ? 406.666 267.579 305.536 1.00 22.72 222 THR A N 1
ATOM 1724 C CA . THR A 1 221 ? 408.070 267.220 305.373 1.00 21.65 222 THR A CA 1
ATOM 1725 C C . THR A 1 221 ? 408.551 266.363 306.539 1.00 20.12 222 THR A C 1
ATOM 1726 O O . THR A 1 221 ? 409.389 265.478 306.366 1.00 23.99 222 THR A O 1
ATOM 1730 N N . GLY A 1 222 ? 408.016 266.633 307.725 1.00 20.80 223 GLY A N 1
ATOM 1731 C CA . GLY A 1 222 ? 408.403 265.876 308.901 1.00 23.00 223 GLY A CA 1
ATOM 1732 C C . GLY A 1 222 ? 409.681 266.390 309.535 1.00 24.29 223 GLY A C 1
ATOM 1733 O O . GLY A 1 222 ? 409.797 267.577 309.843 1.00 25.32 223 GLY A O 1
ATOM 1734 N N . GLN A 1 223 ? 410.643 265.494 309.730 1.00 26.17 224 GLN A N 1
ATOM 1735 C CA . GLN A 1 223 ? 411.921 265.856 310.330 1.00 24.08 224 GLN A CA 1
ATOM 1736 C C . GLN A 1 223 ? 412.644 266.901 309.488 1.00 23.40 224 GLN A C 1
ATOM 1737 O O . GLN A 1 223 ? 413.482 267.648 309.994 1.00 21.94 224 GLN A O 1
ATOM 1743 N N . GLU A 1 224 ? 412.315 266.947 308.201 1.00 21.89 225 GLU A N 1
ATOM 1744 C CA . GLU A 1 224 ? 412.930 267.901 307.286 1.00 19.28 225 GLU A CA 1
ATOM 1745 C C . GLU A 1 224 ? 412.702 269.329 307.770 1.00 15.94 225 GLU A C 1
ATOM 1746 O O . GLU A 1 224 ? 413.611 270.159 307.736 1.00 15.06 225 GLU A O 1
ATOM 1752 N N . ALA A 1 225 ? 411.483 269.607 308.221 1.00 12.77 226 ALA A N 1
ATOM 1753 C CA . ALA A 1 225 ? 411.132 270.933 308.715 1.00 11.76 226 ALA A CA 1
ATOM 1754 C C . ALA A 1 225 ? 411.946 271.269 309.960 1.00 13.22 226 ALA A C 1
ATOM 1755 O O . ALA A 1 225 ? 412.317 272.422 310.178 1.00 12.86 226 ALA A O 1
ATOM 1757 N N . LEU A 1 226 ? 412.219 270.253 310.773 1.00 11.22 227 LEU A N 1
ATOM 1758 C CA . LEU A 1 226 ? 412.990 270.436 311.996 1.00 11.66 227 LEU A CA 1
ATOM 1759 C C . LEU A 1 226 ? 414.413 270.877 311.671 1.00 13.07 227 LEU A C 1
ATOM 1760 O O . LEU A 1 226 ? 414.966 271.757 312.331 1.00 11.58 227 LEU A O 1
ATOM 1765 N N . SER A 1 227 ? 414.999 270.258 310.651 1.00 13.16 228 SER A N 1
ATOM 1766 C CA . SER A 1 227 ? 416.357 270.586 310.235 1.00 15.96 228 SER A CA 1
ATOM 1767 C C . SER A 1 227 ? 416.425 272.014 309.706 1.00 12.95 228 SER A C 1
ATOM 1768 O O . SER A 1 227 ? 417.433 272.701 309.874 1.00 14.39 228 SER A O 1
ATOM 1771 N N . VAL A 1 228 ? 415.346 272.454 309.067 1.00 12.35 229 VAL A N 1
ATOM 1772 C CA . VAL A 1 228 ? 415.277 273.801 308.514 1.00 10.42 229 VAL A CA 1
ATOM 1773 C C . VAL A 1 228 ? 415.228 274.835 309.634 1.00 9.75 229 VAL A C 1
ATOM 1774 O O . VAL A 1 228 ? 415.805 275.917 309.520 1.00 12.27 229 VAL A O 1
ATOM 1778 N N . ALA A 1 229 ? 414.537 274.493 310.717 1.00 11.90 230 ALA A N 1
ATOM 1779 C CA . ALA A 1 229 ? 414.411 275.387 311.862 1.00 11.28 230 ALA A CA 1
ATOM 1780 C C . ALA A 1 229 ? 415.700 275.399 312.675 1.00 14.30 230 ALA A C 1
ATOM 1781 O O . ALA A 1 229 ? 415.895 276.257 313.537 1.00 12.15 230 ALA A O 1
ATOM 1783 N N . ARG A 1 230 ? 416.577 274.441 312.394 1.00 14.87 231 ARG A N 1
ATOM 1784 C CA . ARG A 1 230 ? 417.851 274.334 313.095 1.00 18.86 231 ARG A CA 1
ATOM 1785 C C . ARG A 1 230 ? 418.837 275.370 312.567 1.00 15.42 231 ARG A C 1
ATOM 1786 O O . ARG A 1 230 ? 419.856 275.652 313.199 1.00 13.92 231 ARG A O 1
ATOM 1794 N N . ALA A 1 231 ? 418.526 275.936 311.405 1.00 10.28 232 ALA A N 1
ATOM 1795 C CA . ALA A 1 231 ? 419.383 276.939 310.785 1.00 11.28 232 ALA A CA 1
ATOM 1796 C C . ALA A 1 231 ? 418.968 278.351 311.183 1.00 11.51 232 ALA A C 1
ATOM 1797 O O . ALA A 1 231 ? 419.789 279.139 311.655 1.00 10.99 232 ALA A O 1
ATOM 1799 N N . PHE A 1 232 ? 417.691 278.666 310.991 1.00 11.70 233 PHE A N 1
ATOM 1800 C CA . PHE A 1 232 ? 417.166 279.985 311.327 1.00 10.29 233 PHE A CA 1
ATOM 1801 C C . PHE A 1 232 ? 417.393 280.327 312.795 1.00 12.30 233 PHE A C 1
ATOM 1802 O O . PHE A 1 232 ? 417.706 281.468 313.133 1.00 11.74 233 PHE A O 1
ATOM 1810 N N . ASP A 1 233 ? 417.233 279.334 313.664 1.00 11.62 234 ASP A N 1
ATOM 1811 C CA . ASP A 1 233 ? 417.418 279.536 315.097 1.00 12.82 234 ASP A CA 1
ATOM 1812 C C . ASP A 1 233 ? 418.894 279.698 315.446 1.00 11.73 234 ASP A C 1
ATOM 1813 O O . ASP A 1 233 ? 419.238 280.073 316.567 1.00 8.32 234 ASP A O 1
ATOM 1818 N N . GLU A 1 234 ? 419.761 279.416 314.479 1.00 12.11 235 GLU A N 1
ATOM 1819 C CA . GLU A 1 234 ? 421.200 279.528 314.686 1.00 19.20 235 GLU A CA 1
ATOM 1820 C C . GLU A 1 234 ? 421.749 280.807 314.062 1.00 16.97 235 GLU A C 1
ATOM 1821 O O . GLU A 1 234 ? 422.588 281.487 314.653 1.00 16.64 235 GLU A O 1
ATOM 1827 N N . LYS A 1 235 ? 421.269 281.130 312.865 1.00 16.40 236 LYS A N 1
ATOM 1828 C CA . LYS A 1 235 ? 421.712 282.326 312.159 1.00 17.54 236 LYS A CA 1
ATOM 1829 C C . LYS A 1 235 ? 420.924 283.553 312.607 1.00 18.16 236 LYS A C 1
ATOM 1830 O O . LYS A 1 235 ? 421.495 284.619 312.837 1.00 15.38 236 LYS A O 1
ATOM 1836 N N . VAL A 1 236 ? 419.610 283.395 312.727 1.00 14.80 237 VAL A N 1
ATOM 1837 C CA . VAL A 1 236 ? 418.741 284.488 313.146 1.00 11.06 237 VAL A CA 1
ATOM 1838 C C . VAL A 1 236 ? 418.373 284.353 314.621 1.00 9.94 237 VAL A C 1
ATOM 1839 O O . VAL A 1 236 ? 418.955 285.018 315.478 1.00 9.37 237 VAL A O 1
ATOM 1843 N N . GLY A 1 237 ? 417.405 283.489 314.908 1.00 7.36 238 GLY A N 1
ATOM 1844 C CA . GLY A 1 237 ? 416.978 283.285 316.280 1.00 9.10 238 GLY A CA 1
ATOM 1845 C C . GLY A 1 237 ? 415.469 283.282 316.425 1.00 10.90 238 GLY A C 1
ATOM 1846 O O . GLY A 1 237 ? 414.871 284.295 316.788 1.00 15.10 238 GLY A O 1
ATOM 1847 N N . VAL A 1 238 ? 414.851 282.139 316.142 1.00 11.31 239 VAL A N 1
ATOM 1848 C CA . VAL A 1 238 ? 413.403 282.006 316.242 1.00 9.06 239 VAL A CA 1
ATOM 1849 C C . VAL A 1 238 ? 412.974 281.760 317.685 1.00 9.69 239 VAL A C 1
ATOM 1850 O O . VAL A 1 238 ? 413.794 281.420 318.537 1.00 10.11 239 VAL A O 1
ATOM 1854 N N . THR A 1 239 ? 411.683 281.935 317.951 1.00 8.76 240 THR A N 1
ATOM 1855 C CA . THR A 1 239 ? 411.142 281.732 319.289 1.00 11.63 240 THR A CA 1
ATOM 1856 C C . THR A 1 239 ? 409.902 280.846 319.246 1.00 10.05 240 THR A C 1
ATOM 1857 O O . THR A 1 239 ? 409.430 280.371 320.279 1.00 12.17 240 THR A O 1
ATOM 1861 N N . GLY A 1 240 ? 409.378 280.629 318.044 1.00 9.00 241 GLY A N 1
ATOM 1862 C CA . GLY A 1 240 ? 408.197 279.801 317.890 1.00 7.05 241 GLY A CA 1
ATOM 1863 C C . GLY A 1 240 ? 408.139 279.121 316.536 1.00 8.27 241 GLY A C 1
ATOM 1864 O O . GLY A 1 240 ? 408.950 279.407 315.654 1.00 9.47 241 GLY A O 1
ATOM 1865 N N . LEU A 1 241 ? 407.179 278.218 316.370 1.00 9.04 242 LEU A N 1
ATOM 1866 C CA . LEU A 1 241 ? 407.016 277.493 315.116 1.00 7.37 242 LEU A CA 1
ATOM 1867 C C . LEU A 1 241 ? 405.549 277.434 314.706 1.00 7.36 242 LEU A C 1
ATOM 1868 O O . LEU A 1 241 ? 404.665 277.270 315.547 1.00 9.60 242 LEU A O 1
ATOM 1873 N N . VAL A 1 242 ? 405.297 277.568 313.408 1.00 9.86 243 VAL A N 1
ATOM 1874 C CA . VAL A 1 242 ? 403.939 277.529 312.881 1.00 11.88 243 VAL A CA 1
ATOM 1875 C C . VAL A 1 242 ? 403.822 276.484 311.775 1.00 11.89 243 VAL A C 1
ATOM 1876 O O . VAL A 1 242 ? 404.096 276.766 310.609 1.00 10.99 243 VAL A O 1
ATOM 1880 N N . LEU A 1 243 ? 403.413 275.276 312.151 1.00 13.19 244 LEU A N 1
ATOM 1881 C CA . LEU A 1 243 ? 403.260 274.187 311.195 1.00 13.13 244 LEU A CA 1
ATOM 1882 C C . LEU A 1 243 ? 401.951 274.318 310.425 1.00 13.82 244 LEU A C 1
ATOM 1883 O O . LEU A 1 243 ? 400.877 274.419 311.018 1.00 15.09 244 LEU A O 1
ATOM 1888 N N . THR A 1 244 ? 402.048 274.315 309.099 1.00 12.68 245 THR A N 1
ATOM 1889 C CA . THR A 1 244 ? 400.874 274.435 308.244 1.00 16.36 245 THR A CA 1
ATOM 1890 C C . THR A 1 244 ? 400.639 273.150 307.456 1.00 18.31 245 THR A C 1
ATOM 1891 O O . THR A 1 244 ? 401.465 272.238 307.479 1.00 17.62 245 THR A O 1
ATOM 1895 N N . LYS A 1 245 ? 399.507 273.088 306.761 1.00 21.23 246 LYS A N 1
ATOM 1896 C CA . LYS A 1 245 ? 399.154 271.919 305.963 1.00 25.49 246 LYS A CA 1
ATOM 1897 C C . LYS A 1 245 ? 399.158 270.652 306.812 1.00 27.06 246 LYS A C 1
ATOM 1898 O O . LYS A 1 245 ? 399.654 269.609 306.387 1.00 26.10 246 LYS A O 1
ATOM 1904 N N . LEU A 1 246 ? 398.601 270.751 308.015 1.00 28.85 247 LEU A N 1
ATOM 1905 C CA . LEU A 1 246 ? 398.539 269.615 308.927 1.00 34.03 247 LEU A CA 1
ATOM 1906 C C . LEU A 1 246 ? 397.574 268.554 308.408 1.00 36.81 247 LEU A C 1
ATOM 1907 O O . LEU A 1 246 ? 397.717 267.370 308.710 1.00 38.47 247 LEU A O 1
ATOM 1912 N N . ASP A 1 247 ? 396.590 268.989 307.626 1.00 40.80 248 ASP A N 1
ATOM 1913 C CA . ASP A 1 247 ? 395.599 268.080 307.063 1.00 43.22 248 ASP A CA 1
ATOM 1914 C C . ASP A 1 247 ? 396.241 267.128 306.059 1.00 42.50 248 ASP A C 1
ATOM 1915 O O . ASP A 1 247 ? 395.961 265.929 306.060 1.00 40.89 248 ASP A O 1
ATOM 1920 N N . GLY A 1 248 ? 397.102 267.671 305.205 1.00 42.98 249 GLY A N 1
ATOM 1921 C CA . GLY A 1 248 ? 397.769 266.854 304.208 1.00 42.47 249 GLY A CA 1
ATOM 1922 C C . GLY A 1 248 ? 398.750 265.876 304.824 1.00 42.43 249 GLY A C 1
ATOM 1923 O O . GLY A 1 248 ? 398.992 264.800 304.279 1.00 42.73 249 GLY A O 1
ATOM 1924 N N . ASP A 1 249 ? 399.317 266.252 305.966 1.00 42.73 250 ASP A N 1
ATOM 1925 C CA . ASP A 1 249 ? 400.277 265.403 306.662 1.00 42.28 250 ASP A CA 1
ATOM 1926 C C . ASP A 1 249 ? 399.568 264.278 307.407 1.00 41.02 250 ASP A C 1
ATOM 1927 O O . ASP A 1 249 ? 398.689 264.526 308.233 1.00 37.89 250 ASP A O 1
ATOM 1932 N N . ALA A 1 250 ? 399.955 263.042 307.110 1.00 43.26 251 ALA A N 1
ATOM 1933 C CA . ALA A 1 250 ? 399.358 261.877 307.750 1.00 44.26 251 ALA A CA 1
ATOM 1934 C C . ALA A 1 250 ? 400.323 261.262 308.758 1.00 43.49 251 ALA A C 1
ATOM 1935 O O . ALA A 1 250 ? 399.980 260.308 309.458 1.00 41.52 251 ALA A O 1
ATOM 1937 N N . ARG A 1 251 ? 401.530 261.813 308.827 1.00 39.36 252 ARG A N 1
ATOM 1938 C CA . ARG A 1 251 ? 402.546 261.321 309.748 1.00 37.42 252 ARG A CA 1
ATOM 1939 C C . ARG A 1 251 ? 402.553 262.133 311.039 1.00 33.04 252 ARG A C 1
ATOM 1940 O O . ARG A 1 251 ? 401.884 261.778 312.010 1.00 32.77 252 ARG A O 1
ATOM 1948 N N . GLY A 1 252 ? 403.312 263.224 311.043 1.00 28.41 253 GLY A N 1
ATOM 1949 C CA . GLY A 1 252 ? 403.389 264.067 312.221 1.00 19.50 253 GLY A CA 1
ATOM 1950 C C . GLY A 1 252 ? 404.709 263.927 312.954 1.00 16.53 253 GLY A C 1
ATOM 1951 O O . GLY A 1 252 ? 404.751 263.956 314.184 1.00 16.05 253 GLY A O 1
ATOM 1952 N N . GLY A 1 253 ? 405.790 263.775 312.196 1.00 13.94 254 GLY A N 1
ATOM 1953 C CA . GLY A 1 253 ? 407.102 263.632 312.800 1.00 13.48 254 GLY A CA 1
ATOM 1954 C C . GLY A 1 253 ? 407.726 264.967 313.154 1.00 12.69 254 GLY A C 1
ATOM 1955 O O . GLY A 1 253 ? 408.800 265.020 313.753 1.00 13.71 254 GLY A O 1
ATOM 1956 N N . ALA A 1 254 ? 407.051 266.050 312.781 1.00 13.22 255 ALA A N 1
ATOM 1957 C CA . ALA A 1 254 ? 407.542 267.393 313.061 1.00 10.34 255 ALA A CA 1
ATOM 1958 C C . ALA A 1 254 ? 406.776 268.018 314.222 1.00 8.40 255 ALA A C 1
ATOM 1959 O O . ALA A 1 254 ? 407.256 268.952 314.864 1.00 11.55 255 ALA A O 1
ATOM 1961 N N . ALA A 1 255 ? 405.583 267.495 314.486 1.00 9.00 256 ALA A N 1
ATOM 1962 C CA . ALA A 1 255 ? 404.748 267.999 315.569 1.00 8.60 256 ALA A CA 1
ATOM 1963 C C . ALA A 1 255 ? 405.020 267.238 316.862 1.00 8.45 256 ALA A C 1
ATOM 1964 O O . ALA A 1 255 ? 404.790 267.752 317.956 1.00 7.94 256 ALA A O 1
ATOM 1966 N N . LEU A 1 256 ? 405.511 266.010 316.728 1.00 7.08 257 LEU A N 1
ATOM 1967 C CA . LEU A 1 256 ? 405.815 265.176 317.884 1.00 7.05 257 LEU A CA 1
ATOM 1968 C C . LEU A 1 256 ? 407.286 265.296 318.269 1.00 10.36 257 LEU A C 1
ATOM 1969 O O . LEU A 1 256 ? 407.697 264.836 319.335 1.00 12.23 257 LEU A O 1
ATOM 1974 N N . SER A 1 257 ? 408.072 265.916 317.396 1.00 11.92 258 SER A N 1
ATOM 1975 C CA . SER A 1 257 ? 409.498 266.099 317.642 1.00 12.89 258 SER A CA 1
ATOM 1976 C C . SER A 1 257 ? 409.891 267.565 317.496 1.00 13.07 258 SER A C 1
ATOM 1977 O O . SER A 1 257 ? 410.944 267.884 316.944 1.00 10.60 258 SER A O 1
ATOM 1980 N N . ALA A 1 258 ? 409.037 268.453 317.994 1.00 14.72 259 ALA A N 1
ATOM 1981 C CA . ALA A 1 258 ? 409.292 269.886 317.920 1.00 11.36 259 ALA A CA 1
ATOM 1982 C C . ALA A 1 258 ? 409.753 270.424 319.270 1.00 10.76 259 ALA A C 1
ATOM 1983 O O . ALA A 1 258 ? 410.775 271.104 319.361 1.00 7.19 259 ALA A O 1
ATOM 1985 N N . ARG A 1 259 ? 408.994 270.115 320.316 1.00 13.27 260 ARG A N 1
ATOM 1986 C CA . ARG A 1 259 ? 409.320 270.567 321.663 1.00 11.14 260 ARG A CA 1
ATOM 1987 C C . ARG A 1 259 ? 410.601 269.911 322.168 1.00 8.00 260 ARG A C 1
ATOM 1988 O O . ARG A 1 259 ? 411.259 270.426 323.073 1.00 12.10 260 ARG A O 1
ATOM 1996 N N . HIS A 1 260 ? 410.952 268.774 321.577 1.00 14.13 261 HIS A N 1
ATOM 1997 C CA . HIS A 1 260 ? 412.153 268.045 321.970 1.00 9.32 261 HIS A CA 1
ATOM 1998 C C . HIS A 1 260 ? 413.376 268.533 321.199 1.00 8.21 261 HIS A C 1
ATOM 1999 O O . HIS A 1 260 ? 414.336 269.027 321.790 1.00 9.07 261 HIS A O 1
ATOM 2006 N N . VAL A 1 261 ? 413.334 268.390 319.879 1.00 8.83 262 VAL A N 1
ATOM 2007 C CA . VAL A 1 261 ? 414.439 268.810 319.025 1.00 11.28 262 VAL A CA 1
ATOM 2008 C C . VAL A 1 261 ? 414.690 270.312 319.131 1.00 11.88 262 VAL A C 1
ATOM 2009 O O . VAL A 1 261 ? 415.550 270.754 319.893 1.00 11.22 262 VAL A O 1
ATOM 2013 N N . THR A 1 262 ? 413.936 271.091 318.362 1.00 12.47 263 THR A N 1
ATOM 2014 C CA . THR A 1 262 ? 414.078 272.542 318.364 1.00 12.60 263 THR A CA 1
ATOM 2015 C C . THR A 1 262 ? 413.760 273.132 319.734 1.00 13.56 263 THR A C 1
ATOM 2016 O O . THR A 1 262 ? 414.401 274.088 320.172 1.00 15.20 263 THR A O 1
ATOM 2020 N N . GLY A 1 263 ? 412.768 272.558 320.406 1.00 11.52 264 GLY A N 1
ATOM 2021 C CA . GLY A 1 263 ? 412.385 273.045 321.718 1.00 8.02 264 GLY A CA 1
ATOM 2022 C C . GLY A 1 263 ? 411.519 274.287 321.641 1.00 13.74 264 GLY A C 1
ATOM 2023 O O . GLY A 1 263 ? 411.207 274.900 322.662 1.00 16.58 264 GLY A O 1
ATOM 2024 N N . LYS A 1 264 ? 411.131 274.659 320.426 1.00 13.12 265 LYS A N 1
ATOM 2025 C CA . LYS A 1 264 ? 410.296 275.836 320.214 1.00 12.79 265 LYS A CA 1
ATOM 2026 C C . LYS A 1 264 ? 408.816 275.470 320.283 1.00 14.47 265 LYS A C 1
ATOM 2027 O O . LYS A 1 264 ? 408.356 274.569 319.582 1.00 11.78 265 LYS A O 1
ATOM 2033 N N . PRO A 1 265 ? 408.050 276.171 321.134 1.00 15.20 266 PRO A N 1
ATOM 2034 C CA . PRO A 1 265 ? 406.616 275.917 321.294 1.00 12.24 266 PRO A CA 1
ATOM 2035 C C . PRO A 1 265 ? 405.806 276.321 320.064 1.00 15.44 266 PRO A C 1
ATOM 2036 O O . PRO A 1 265 ? 406.006 277.398 319.503 1.00 14.59 266 PRO A O 1
ATOM 2040 N N . ILE A 1 266 ? 404.891 275.448 319.653 1.00 9.73 267 ILE A N 1
ATOM 2041 C CA . ILE A 1 266 ? 404.049 275.711 318.492 1.00 8.91 267 ILE A CA 1
ATOM 2042 C C . ILE A 1 266 ? 402.845 276.560 318.886 1.00 14.86 267 ILE A C 1
ATOM 2043 O O . ILE A 1 266 ? 401.874 276.054 319.450 1.00 10.50 267 ILE A O 1
ATOM 2048 N N . TYR A 1 267 ? 402.915 277.853 318.587 1.00 13.63 268 TYR A N 1
ATOM 2049 C CA . TYR A 1 267 ? 401.834 278.775 318.910 1.00 14.19 268 TYR A CA 1
ATOM 2050 C C . TYR A 1 267 ? 400.617 278.530 318.024 1.00 13.29 268 TYR A C 1
ATOM 2051 O O . TYR A 1 267 ? 399.573 278.082 318.498 1.00 15.17 268 TYR A O 1
ATOM 2060 N N . PHE A 1 268 ? 400.759 278.825 316.735 1.00 12.26 269 PHE A N 1
ATOM 2061 C CA . PHE A 1 268 ? 399.671 278.637 315.783 1.00 15.09 269 PHE A CA 1
ATOM 2062 C C . PHE A 1 268 ? 399.920 277.424 314.893 1.00 14.31 269 PHE A C 1
ATOM 2063 O O . PHE A 1 268 ? 400.979 276.800 314.959 1.00 14.22 269 PHE A O 1
ATOM 2071 N N . ALA A 1 269 ? 398.936 277.097 314.062 1.00 18.25 270 ALA A N 1
ATOM 2072 C CA . ALA A 1 269 ? 399.040 275.961 313.155 1.00 22.22 270 ALA A CA 1
ATOM 2073 C C . ALA A 1 269 ? 398.018 276.076 312.030 1.00 24.34 270 ALA A C 1
ATOM 2074 O O . ALA A 1 269 ? 396.852 276.392 312.268 1.00 23.72 270 ALA A O 1
ATOM 2076 N N . GLY A 1 270 ? 398.463 275.818 310.804 1.00 30.58 271 GLY A N 1
ATOM 2077 C CA . GLY A 1 270 ? 397.572 275.899 309.661 1.00 35.69 271 GLY A CA 1
ATOM 2078 C C . GLY A 1 270 ? 396.651 274.699 309.554 1.00 39.93 271 GLY A C 1
ATOM 2079 O O . GLY A 1 270 ? 396.711 273.993 308.526 1.00 40.45 271 GLY A O 1
ATOM 2080 N N . VAL A 1 271 ? 395.868 274.463 310.498 1.00 105.25 272 VAL A N 1
ATOM 2081 N N . LEU A 1 278 ? 393.225 278.644 309.806 1.00 32.07 279 LEU A N 1
ATOM 2082 C CA . LEU A 1 278 ? 394.357 278.771 310.768 1.00 35.34 279 LEU A CA 1
ATOM 2083 C C . LEU A 1 278 ? 393.827 279.127 312.152 1.00 33.25 279 LEU A C 1
ATOM 2084 O O . LEU A 1 278 ? 393.028 280.052 312.303 1.00 35.29 279 LEU A O 1
ATOM 2089 N N . GLU A 1 279 ? 394.277 278.388 313.161 1.00 31.76 280 GLU A N 1
ATOM 2090 C CA . GLU A 1 279 ? 393.851 278.621 314.535 1.00 33.18 280 GLU A CA 1
ATOM 2091 C C . GLU A 1 279 ? 394.934 278.185 315.518 1.00 26.56 280 GLU A C 1
ATOM 2092 O O . GLU A 1 279 ? 395.791 277.367 315.186 1.00 24.30 280 GLU A O 1
ATOM 2098 N N . PRO A 1 280 ? 394.908 278.732 316.745 1.00 23.54 281 PRO A N 1
ATOM 2099 C CA . PRO A 1 280 ? 395.891 278.396 317.779 1.00 23.53 281 PRO A CA 1
ATOM 2100 C C . PRO A 1 280 ? 396.069 276.890 317.957 1.00 22.96 281 PRO A C 1
ATOM 2101 O O . PRO A 1 280 ? 395.092 276.147 318.050 1.00 21.65 281 PRO A O 1
ATOM 2105 N N . PHE A 1 281 ? 397.322 276.450 318.003 1.00 17.55 282 PHE A N 1
ATOM 2106 C CA . PHE A 1 281 ? 397.634 275.036 318.167 1.00 17.73 282 PHE A CA 1
ATOM 2107 C C . PHE A 1 281 ? 397.260 274.551 319.563 1.00 16.24 282 PHE A C 1
ATOM 2108 O O . PHE A 1 281 ? 397.678 275.131 320.565 1.00 16.01 282 PHE A O 1
ATOM 2116 N N . TYR A 1 282 ? 396.470 273.483 319.621 1.00 13.94 283 TYR A N 1
ATOM 2117 C CA . TYR A 1 282 ? 396.038 272.916 320.893 1.00 12.82 283 TYR A CA 1
ATOM 2118 C C . TYR A 1 282 ? 396.551 271.487 321.052 1.00 14.43 283 TYR A C 1
ATOM 2119 O O . TYR A 1 282 ? 395.935 270.539 320.565 1.00 13.56 283 TYR A O 1
ATOM 2128 N N . PRO A 1 283 ? 397.693 271.319 321.737 1.00 11.98 284 PRO A N 1
ATOM 2129 C CA . PRO A 1 283 ? 398.303 270.005 321.968 1.00 17.03 284 PRO A CA 1
ATOM 2130 C C . PRO A 1 283 ? 397.326 268.986 322.549 1.00 21.17 284 PRO A C 1
ATOM 2131 O O . PRO A 1 283 ? 397.276 267.838 322.106 1.00 18.89 284 PRO A O 1
ATOM 2135 N N . GLU A 1 284 ? 396.553 269.413 323.542 1.00 25.88 285 GLU A N 1
ATOM 2136 C CA . GLU A 1 284 ? 395.581 268.539 324.189 1.00 29.59 285 GLU A CA 1
ATOM 2137 C C . GLU A 1 284 ? 394.503 268.082 323.211 1.00 28.80 285 GLU A C 1
ATOM 2138 O O . GLU A 1 284 ? 394.100 266.919 323.219 1.00 29.01 285 GLU A O 1
ATOM 2144 N N . ARG A 1 285 ? 394.041 269.002 322.371 1.00 28.14 286 ARG A N 1
ATOM 2145 C CA . ARG A 1 285 ? 393.008 268.692 321.389 1.00 30.92 286 ARG A CA 1
ATOM 2146 C C . ARG A 1 285 ? 393.513 267.697 320.349 1.00 31.27 286 ARG A C 1
ATOM 2147 O O . ARG A 1 285 ? 392.885 266.666 320.108 1.00 31.06 286 ARG A O 1
ATOM 2155 N N . LEU A 1 286 ? 394.649 268.013 319.735 1.00 26.38 287 LEU A N 1
ATOM 2156 C CA . LEU A 1 286 ? 395.235 267.147 318.719 1.00 24.03 287 LEU A CA 1
ATOM 2157 C C . LEU A 1 286 ? 395.581 265.779 319.297 1.00 24.51 287 LEU A C 1
ATOM 2158 O O . LEU A 1 286 ? 395.503 264.765 318.604 1.00 19.89 287 LEU A O 1
ATOM 2163 N N . ALA A 1 287 ? 395.962 265.759 320.571 1.00 18.79 288 ALA A N 1
ATOM 2164 C CA . ALA A 1 287 ? 396.320 264.516 321.244 1.00 19.52 288 ALA A CA 1
ATOM 2165 C C . ALA A 1 287 ? 395.135 263.557 321.281 1.00 22.75 288 ALA A C 1
ATOM 2166 O O . ALA A 1 287 ? 395.310 262.344 321.396 1.00 21.68 288 ALA A O 1
ATOM 2168 N N . GLY A 1 288 ? 393.930 264.109 321.183 1.00 23.29 289 GLY A N 1
ATOM 2169 C CA . GLY A 1 288 ? 392.735 263.285 321.208 1.00 24.44 289 GLY A CA 1
ATOM 2170 C C . GLY A 1 288 ? 392.356 262.769 319.834 1.00 25.87 289 GLY A C 1
ATOM 2171 O O . GLY A 1 288 ? 391.927 261.624 319.689 1.00 26.26 289 GLY A O 1
ATOM 2172 N N . ARG A 1 289 ? 392.514 263.615 318.822 1.00 26.25 290 ARG A N 1
ATOM 2173 C CA . ARG A 1 289 ? 392.185 263.242 317.451 1.00 28.13 290 ARG A CA 1
ATOM 2174 C C . ARG A 1 289 ? 393.064 262.093 316.970 1.00 26.24 290 ARG A C 1
ATOM 2175 O O . ARG A 1 289 ? 392.681 261.338 316.076 1.00 28.38 290 ARG A O 1
ATOM 2183 N N . ILE A 1 290 ? 394.244 261.965 317.569 1.00 24.20 291 ILE A N 1
ATOM 2184 C CA . ILE A 1 290 ? 395.179 260.908 317.203 1.00 24.81 291 ILE A CA 1
ATOM 2185 C C . ILE A 1 290 ? 394.720 259.565 317.761 1.00 21.65 291 ILE A C 1
ATOM 2186 O O . ILE A 1 290 ? 394.959 258.517 317.160 1.00 21.60 291 ILE A O 1
ATOM 2191 N N . LEU A 1 291 ? 394.058 259.603 318.913 1.00 19.12 292 LEU A N 1
ATOM 2192 C CA . LEU A 1 291 ? 393.564 258.390 319.553 1.00 21.62 292 LEU A CA 1
ATOM 2193 C C . LEU A 1 291 ? 392.138 258.080 319.111 1.00 26.68 292 LEU A C 1
ATOM 2194 O O . LEU A 1 291 ? 391.546 257.090 319.542 1.00 31.51 292 LEU A O 1
ATOM 2199 N N . GLY A 1 292 ? 391.592 258.933 318.251 1.00 30.05 293 GLY A N 1
ATOM 2200 C CA . GLY A 1 292 ? 390.240 258.731 317.766 1.00 35.78 293 GLY A CA 1
ATOM 2201 C C . GLY A 1 292 ? 389.190 259.145 318.778 1.00 42.01 293 GLY A C 1
ATOM 2202 O O . GLY A 1 292 ? 388.339 258.345 319.164 1.00 41.19 293 GLY A O 1
ATOM 2203 N N . MET A 1 293 ? 389.251 260.401 319.210 1.00 47.47 294 MET A N 1
ATOM 2204 C CA . MET A 1 293 ? 388.300 260.924 320.184 1.00 53.80 294 MET A CA 1
ATOM 2205 C C . MET A 1 293 ? 388.278 262.449 320.159 1.00 59.00 294 MET A C 1
ATOM 2206 O O . MET A 1 293 ? 387.915 263.090 321.146 1.00 62.93 294 MET A O 1
ATOM 2211 N N . GLY A 1 294 ? 388.668 263.023 319.026 1.00 60.35 295 GLY A N 1
ATOM 2212 C CA . GLY A 1 294 ? 388.685 264.468 318.896 1.00 63.82 295 GLY A CA 1
ATOM 2213 C C . GLY A 1 294 ? 387.680 264.970 317.878 1.00 65.41 295 GLY A C 1
ATOM 2214 O O . GLY A 1 294 ? 386.969 264.135 317.281 1.00 66.04 295 GLY A O 1
ATOM 2216 N N . ARG B 2 1 ? 425.199 232.995 317.016 1.00 71.96 201 ARG D N 1
ATOM 2217 C CA . ARG B 2 1 ? 424.841 233.421 315.633 1.00 68.65 201 ARG D CA 1
ATOM 2218 C C . ARG B 2 1 ? 424.226 234.817 315.652 1.00 66.62 201 ARG D C 1
ATOM 2219 O O . ARG B 2 1 ? 423.835 235.317 316.707 1.00 65.41 201 ARG D O 1
ATOM 2227 N N . SER B 2 2 ? 424.145 235.442 314.482 1.00 64.58 202 SER D N 1
ATOM 2228 C CA . SER B 2 2 ? 423.579 236.780 314.361 1.00 57.69 202 SER D CA 1
ATOM 2229 C C . SER B 2 2 ? 422.059 236.755 314.493 1.00 52.35 202 SER D C 1
ATOM 2230 O O . SER B 2 2 ? 421.344 237.325 313.669 1.00 47.70 202 SER D O 1
ATOM 2233 N N . LEU B 2 3 ? 421.573 236.091 315.537 1.00 49.87 203 LEU D N 1
ATOM 2234 C CA . LEU B 2 3 ? 420.140 235.989 315.785 1.00 44.45 203 LEU D CA 1
ATOM 2235 C C . LEU B 2 3 ? 419.849 236.105 317.277 1.00 44.45 203 LEU D C 1
ATOM 2236 O O . LEU B 2 3 ? 418.746 235.797 317.731 1.00 43.89 203 LEU D O 1
ATOM 2241 N N . LEU B 2 4 ? 420.846 236.550 318.035 1.00 50.14 204 LEU D N 1
ATOM 2242 C CA . LEU B 2 4 ? 420.708 236.708 319.478 1.00 55.60 204 LEU D CA 1
ATOM 2243 C C . LEU B 2 4 ? 419.535 237.617 319.828 1.00 54.11 204 LEU D C 1
ATOM 2244 O O . LEU B 2 4 ? 418.731 237.298 320.704 1.00 54.86 204 LEU D O 1
ATOM 2249 N N . LYS B 2 5 ? 419.442 238.750 319.139 1.00 52.93 205 LYS D N 1
ATOM 2250 C CA . LYS B 2 5 ? 418.367 239.705 319.379 1.00 53.84 205 LYS D CA 1
ATOM 2251 C C . LYS B 2 5 ? 417.024 239.133 318.937 1.00 52.05 205 LYS D C 1
ATOM 2252 O O . LYS B 2 5 ? 415.970 239.579 319.388 1.00 52.67 205 LYS D O 1
ATOM 2258 N N . THR B 2 6 ? 417.071 238.142 318.052 1.00 50.10 206 THR D N 1
ATOM 2259 C CA . THR B 2 6 ? 415.859 237.508 317.547 1.00 52.19 206 THR D CA 1
ATOM 2260 C C . THR B 2 6 ? 415.403 236.394 318.485 1.00 53.73 206 THR D C 1
ATOM 2261 O O . THR B 2 6 ? 414.213 236.090 318.569 1.00 47.65 206 THR D O 1
ATOM 2265 N N . LYS B 2 7 ? 416.356 235.791 319.188 1.00 55.96 207 LYS D N 1
ATOM 2266 C CA . LYS B 2 7 ? 416.055 234.710 320.119 1.00 57.41 207 LYS D CA 1
ATOM 2267 C C . LYS B 2 7 ? 415.600 235.251 321.471 1.00 56.65 207 LYS D C 1
ATOM 2268 O O . LYS B 2 7 ? 415.511 234.508 322.448 1.00 58.57 207 LYS D O 1
ATOM 2274 N N . GLU B 2 8 ? 415.315 236.548 321.521 1.00 55.77 208 GLU D N 1
ATOM 2275 C CA . GLU B 2 8 ? 414.868 237.185 322.754 1.00 56.97 208 GLU D CA 1
ATOM 2276 C C . GLU B 2 8 ? 413.406 236.856 323.034 1.00 55.46 208 GLU D C 1
ATOM 2277 O O . GLU B 2 8 ? 412.954 236.917 324.177 1.00 56.48 208 GLU D O 1
ATOM 2283 N N . ASN B 2 9 ? 412.673 236.506 321.982 1.00 53.46 209 ASN D N 1
ATOM 2284 C CA . ASN B 2 9 ? 411.261 236.166 322.110 1.00 52.38 209 ASN D CA 1
ATOM 2285 C C . ASN B 2 9 ? 410.938 234.888 321.344 1.00 46.74 209 ASN D C 1
ATOM 2286 O O . ASN B 2 9 ? 409.784 234.462 321.287 1.00 47.73 209 ASN D O 1
ATOM 2291 N N . LEU B 2 10 ? 411.964 234.281 320.756 1.00 42.14 210 LEU D N 1
ATOM 2292 C CA . LEU B 2 10 ? 411.792 233.051 319.992 1.00 37.59 210 LEU D CA 1
ATOM 2293 C C . LEU B 2 10 ? 412.896 232.050 320.316 1.00 32.80 210 LEU D C 1
ATOM 2294 O O . LEU B 2 10 ? 414.002 232.433 320.697 1.00 30.01 210 LEU D O 1
ATOM 2299 N N . GLY B 2 11 ? 412.586 230.766 320.164 1.00 28.53 211 GLY D N 1
ATOM 2300 C CA . GLY B 2 11 ? 413.563 229.730 320.445 1.00 29.35 211 GLY D CA 1
ATOM 2301 C C . GLY B 2 11 ? 413.993 229.714 321.899 1.00 28.65 211 GLY D C 1
ATOM 2302 O O . GLY B 2 11 ? 413.269 229.220 322.763 1.00 29.66 211 GLY D O 1
ATOM 2303 N N . SER B 2 12 ? 415.176 230.256 322.169 1.00 31.15 212 SER D N 1
ATOM 2304 C CA . SER B 2 12 ? 415.706 230.304 323.526 1.00 28.72 212 SER D CA 1
ATOM 2305 C C . SER B 2 12 ? 414.864 231.224 324.403 1.00 30.89 212 SER D C 1
ATOM 2306 O O . SER B 2 12 ? 414.944 231.172 325.630 1.00 37.60 212 SER D O 1
ATOM 2309 N N . GLY B 2 13 ? 414.058 232.066 323.764 1.00 30.28 213 GLY D N 1
ATOM 2310 C CA . GLY B 2 13 ? 413.213 232.986 324.503 1.00 30.41 213 GLY D CA 1
ATOM 2311 C C . GLY B 2 13 ? 412.085 232.278 325.229 1.00 29.62 213 GLY D C 1
ATOM 2312 O O . GLY B 2 13 ? 411.635 232.730 326.282 1.00 31.54 213 GLY D O 1
ATOM 2313 N N . PHE B 2 14 ? 411.627 231.166 324.664 1.00 29.01 214 PHE D N 1
ATOM 2314 C CA . PHE B 2 14 ? 410.546 230.393 325.262 1.00 28.65 214 PHE D CA 1
ATOM 2315 C C . PHE B 2 14 ? 411.018 229.693 326.532 1.00 30.28 214 PHE D C 1
ATOM 2316 O O . PHE B 2 14 ? 410.218 229.380 327.414 1.00 30.27 214 PHE D O 1
ATOM 2324 N N . ILE B 2 15 ? 412.322 229.450 326.617 1.00 31.32 215 ILE D N 1
ATOM 2325 C CA . ILE B 2 15 ? 412.906 228.788 327.777 1.00 33.46 215 ILE D CA 1
ATOM 2326 C C . ILE B 2 15 ? 412.649 229.596 329.045 1.00 30.91 215 ILE D C 1
ATOM 2327 O O . ILE B 2 15 ? 412.187 229.059 330.052 1.00 30.72 215 ILE D O 1
ATOM 2332 N N . SER B 2 16 ? 412.951 230.889 328.987 1.00 31.26 216 SER D N 1
ATOM 2333 C CA . SER B 2 16 ? 412.752 231.774 330.128 1.00 32.25 216 SER D CA 1
ATOM 2334 C C . SER B 2 16 ? 411.294 232.211 330.221 1.00 31.00 216 SER D C 1
ATOM 2335 O O . SER B 2 16 ? 410.925 232.993 331.097 1.00 30.77 216 SER D O 1
ATOM 2338 N N . LEU B 2 17 ? 410.471 231.701 329.311 1.00 28.81 217 LEU D N 1
ATOM 2339 C CA . LEU B 2 17 ? 409.052 232.035 329.284 1.00 28.20 217 LEU D CA 1
ATOM 2340 C C . LEU B 2 17 ? 408.234 230.970 330.007 1.00 28.98 217 LEU D C 1
ATOM 2341 O O . LEU B 2 17 ? 407.328 231.287 330.778 1.00 27.58 217 LEU D O 1
ATOM 2346 N N . PHE B 2 18 ? 408.560 229.707 329.752 1.00 34.40 218 PHE D N 1
ATOM 2347 C CA . PHE B 2 18 ? 407.858 228.592 330.375 1.00 33.07 218 PHE D CA 1
ATOM 2348 C C . PHE B 2 18 ? 408.589 228.121 331.626 1.00 30.63 218 PHE D C 1
ATOM 2349 O O . PHE B 2 18 ? 408.208 227.125 332.242 1.00 29.80 218 PHE D O 1
ATOM 2357 N N . ARG B 2 19 ? 409.642 228.843 331.997 1.00 29.25 219 ARG D N 1
ATOM 2358 C CA . ARG B 2 19 ? 410.432 228.503 333.174 1.00 37.81 219 ARG D CA 1
ATOM 2359 C C . ARG B 2 19 ? 409.575 228.540 334.435 1.00 42.02 219 ARG D C 1
ATOM 2360 O O . ARG B 2 19 ? 409.171 229.609 334.892 1.00 44.48 219 ARG D O 1
ATOM 2368 N N . GLY B 2 20 ? 409.301 227.364 334.992 1.00 43.48 220 GLY D N 1
ATOM 2369 C CA . GLY B 2 20 ? 408.493 227.285 336.195 1.00 42.04 220 GLY D CA 1
ATOM 2370 C C . GLY B 2 20 ? 407.062 227.730 335.967 1.00 41.11 220 GLY D C 1
ATOM 2371 O O . GLY B 2 20 ? 406.493 228.461 336.778 1.00 43.19 220 GLY D O 1
ATOM 2372 N N . LYS B 2 21 ? 406.478 227.287 334.858 1.00 40.63 221 LYS D N 1
ATOM 2373 C CA . LYS B 2 21 ? 405.104 227.641 334.521 1.00 40.25 221 LYS D CA 1
ATOM 2374 C C . LYS B 2 21 ? 404.252 226.390 334.336 1.00 42.09 221 LYS D C 1
ATOM 2375 O O . LYS B 2 21 ? 404.763 225.325 333.988 1.00 45.17 221 LYS D O 1
ATOM 2381 N N . LYS B 2 22 ? 402.951 226.526 334.571 1.00 42.05 222 LYS D N 1
ATOM 2382 C CA . LYS B 2 22 ? 402.026 225.409 334.430 1.00 43.17 222 LYS D CA 1
ATOM 2383 C C . LYS B 2 22 ? 401.140 225.633 333.209 1.00 44.35 222 LYS D C 1
ATOM 2384 O O . LYS B 2 22 ? 400.540 226.696 333.052 1.00 46.77 222 LYS D O 1
ATOM 2390 N N . ILE B 2 23 ? 401.065 224.624 332.346 1.00 44.65 223 ILE D N 1
ATOM 2391 C CA . ILE B 2 23 ? 400.260 224.707 331.133 1.00 41.40 223 ILE D CA 1
ATOM 2392 C C . ILE B 2 23 ? 398.788 224.959 331.445 1.00 44.14 223 ILE D C 1
ATOM 2393 O O . ILE B 2 23 ? 398.106 224.103 332.008 1.00 45.25 223 ILE D O 1
ATOM 2398 N N . ASP B 2 24 ? 398.305 226.140 331.071 1.00 47.38 224 ASP D N 1
ATOM 2399 C CA . ASP B 2 24 ? 396.915 226.512 331.301 1.00 45.88 224 ASP D CA 1
ATOM 2400 C C . ASP B 2 24 ? 396.491 227.639 330.365 1.00 47.64 224 ASP D C 1
ATOM 2401 O O . ASP B 2 24 ? 397.267 228.077 329.516 1.00 51.55 224 ASP D O 1
ATOM 2406 N N . ASP B 2 25 ? 395.256 228.104 330.526 1.00 47.75 225 ASP D N 1
ATOM 2407 C CA . ASP B 2 25 ? 394.725 229.179 329.695 1.00 47.45 225 ASP D CA 1
ATOM 2408 C C . ASP B 2 25 ? 395.589 230.432 329.788 1.00 42.37 225 ASP D C 1
ATOM 2409 O O . ASP B 2 25 ? 395.891 231.065 328.776 1.00 37.10 225 ASP D O 1
ATOM 2414 N N . ASP B 2 26 ? 395.983 230.786 331.007 1.00 38.38 226 ASP D N 1
ATOM 2415 C CA . ASP B 2 26 ? 396.811 231.965 331.232 1.00 40.19 226 ASP D CA 1
ATOM 2416 C C . ASP B 2 26 ? 398.220 231.754 330.687 1.00 39.40 226 ASP D C 1
ATOM 2417 O O . ASP B 2 26 ? 398.979 232.708 330.517 1.00 39.29 226 ASP D O 1
ATOM 2422 N N . LEU B 2 27 ? 398.564 230.498 330.417 1.00 34.55 227 LEU D N 1
ATOM 2423 C CA . LEU B 2 27 ? 399.881 230.160 329.891 1.00 29.34 227 LEU D CA 1
ATOM 2424 C C . LEU B 2 27 ? 399.927 230.404 328.387 1.00 24.77 227 LEU D C 1
ATOM 2425 O O . LEU B 2 27 ? 400.825 231.081 327.886 1.00 23.37 227 LEU D O 1
ATOM 2430 N N . PHE B 2 28 ? 398.954 229.848 327.671 1.00 24.14 228 PHE D N 1
ATOM 2431 C CA . PHE B 2 28 ? 398.881 230.006 326.224 1.00 30.26 228 PHE D CA 1
ATOM 2432 C C . PHE B 2 28 ? 398.774 231.479 325.845 1.00 33.94 228 PHE D C 1
ATOM 2433 O O . PHE B 2 28 ? 399.359 231.919 324.855 1.00 36.23 228 PHE D O 1
ATOM 2441 N N . GLU B 2 29 ? 398.022 232.235 326.638 1.00 34.96 229 GLU D N 1
ATOM 2442 C CA . GLU B 2 29 ? 397.837 233.659 326.388 1.00 35.56 229 GLU D CA 1
ATOM 2443 C C . GLU B 2 29 ? 399.168 234.396 326.479 1.00 33.16 229 GLU D C 1
ATOM 2444 O O . GLU B 2 29 ? 399.478 235.244 325.643 1.00 32.72 229 GLU D O 1
ATOM 2450 N N . GLU B 2 30 ? 399.953 234.064 327.500 1.00 29.90 230 GLU D N 1
ATOM 2451 C CA . GLU B 2 30 ? 401.253 234.690 327.706 1.00 28.51 230 GLU D CA 1
ATOM 2452 C C . GLU B 2 30 ? 402.192 234.394 326.540 1.00 25.63 230 GLU D C 1
ATOM 2453 O O . GLU B 2 30 ? 403.149 235.131 326.299 1.00 24.78 230 GLU D O 1
ATOM 2459 N N . LEU B 2 31 ? 401.912 233.313 325.821 1.00 27.24 231 LEU D N 1
ATOM 2460 C CA . LEU B 2 31 ? 402.729 232.917 324.680 1.00 27.72 231 LEU D CA 1
ATOM 2461 C C . LEU B 2 31 ? 402.266 233.615 323.406 1.00 28.01 231 LEU D C 1
ATOM 2462 O O . LEU B 2 31 ? 403.081 234.108 322.626 1.00 26.46 231 LEU D O 1
ATOM 2467 N N . GLU B 2 32 ? 400.953 233.651 323.201 1.00 21.27 232 GLU D N 1
ATOM 2468 C CA . GLU B 2 32 ? 400.377 234.285 322.021 1.00 23.63 232 GLU D CA 1
ATOM 2469 C C . GLU B 2 32 ? 400.724 235.769 321.972 1.00 19.82 232 GLU D C 1
ATOM 2470 O O . GLU B 2 32 ? 400.981 236.321 320.902 1.00 18.15 232 GLU D O 1
ATOM 2476 N N . GLU B 2 33 ? 400.730 236.410 323.136 1.00 20.98 233 GLU D N 1
ATOM 2477 C CA . GLU B 2 33 ? 401.044 237.830 323.230 1.00 21.96 233 GLU D CA 1
ATOM 2478 C C . GLU B 2 33 ? 402.517 238.090 322.933 1.00 26.60 233 GLU D C 1
ATOM 2479 O O . GLU B 2 33 ? 402.920 239.228 322.692 1.00 25.02 233 GLU D O 1
ATOM 2485 N N . GLN B 2 34 ? 403.316 237.028 322.950 1.00 28.35 234 GLN D N 1
ATOM 2486 C CA . GLN B 2 34 ? 404.744 237.139 322.682 1.00 25.51 234 GLN D CA 1
ATOM 2487 C C . GLN B 2 34 ? 405.046 236.836 321.218 1.00 20.03 234 GLN D C 1
ATOM 2488 O O . GLN B 2 34 ? 406.016 237.345 320.656 1.00 21.89 234 GLN D O 1
ATOM 2494 N N . LEU B 2 35 ? 404.209 236.004 320.606 1.00 17.46 235 LEU D N 1
ATOM 2495 C CA . LEU B 2 35 ? 404.385 235.634 319.207 1.00 15.75 235 LEU D CA 1
ATOM 2496 C C . LEU B 2 35 ? 403.947 236.766 318.285 1.00 18.54 235 LEU D C 1
ATOM 2497 O O . LEU B 2 35 ? 404.465 236.912 317.178 1.00 13.57 235 LEU D O 1
ATOM 2502 N N . LEU B 2 36 ? 402.992 237.565 318.748 1.00 18.07 236 LEU D N 1
ATOM 2503 C CA . LEU B 2 36 ? 402.485 238.685 317.966 1.00 19.57 236 LEU D CA 1
ATOM 2504 C C . LEU B 2 36 ? 403.477 239.843 317.972 1.00 16.09 236 LEU D C 1
ATOM 2505 O O . LEU B 2 36 ? 403.193 240.921 317.449 1.00 20.00 236 LEU D O 1
ATOM 2510 N N . ILE B 2 37 ? 404.642 239.612 318.569 1.00 17.40 237 ILE D N 1
ATOM 2511 C CA . ILE B 2 37 ? 405.682 240.632 318.647 1.00 19.48 237 ILE D CA 1
ATOM 2512 C C . ILE B 2 37 ? 406.653 240.503 317.479 1.00 22.45 237 ILE D C 1
ATOM 2513 O O . ILE B 2 37 ? 407.037 241.499 316.865 1.00 23.13 237 ILE D O 1
ATOM 2518 N N . ALA B 2 38 ? 407.046 239.270 317.178 1.00 25.04 238 ALA D N 1
ATOM 2519 C CA . ALA B 2 38 ? 407.974 239.004 316.086 1.00 25.88 238 ALA D CA 1
ATOM 2520 C C . ALA B 2 38 ? 407.276 239.122 314.736 1.00 29.16 238 ALA D C 1
ATOM 2521 O O . ALA B 2 38 ? 407.789 238.656 313.718 1.00 27.93 238 ALA D O 1
ATOM 2523 N N . ASP B 2 39 ? 406.103 239.748 314.735 1.00 28.09 239 ASP D N 1
ATOM 2524 C CA . ASP B 2 39 ? 405.326 239.932 313.515 1.00 27.98 239 ASP D CA 1
ATOM 2525 C C . ASP B 2 39 ? 405.028 238.596 312.844 1.00 26.04 239 ASP D C 1
ATOM 2526 O O . ASP B 2 39 ? 404.932 238.513 311.619 1.00 24.96 239 ASP D O 1
ATOM 2531 N N . VAL B 2 40 ? 404.884 237.552 313.654 1.00 25.57 240 VAL D N 1
ATOM 2532 C CA . VAL B 2 40 ? 404.596 236.217 313.142 1.00 27.69 240 VAL D CA 1
ATOM 2533 C C . VAL B 2 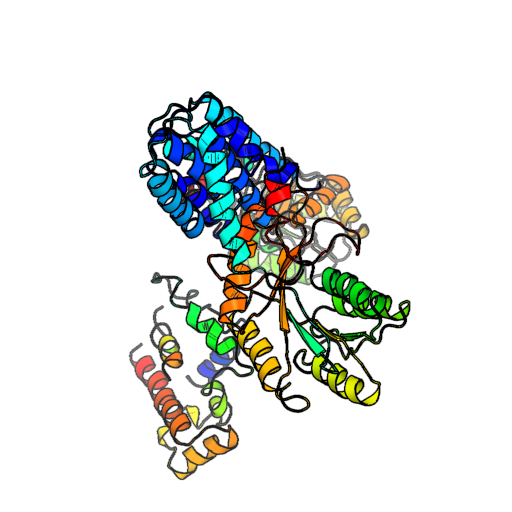40 ? 403.253 236.199 312.418 1.00 28.04 240 VAL D C 1
ATOM 2534 O O . VAL B 2 40 ? 403.024 235.373 311.535 1.00 30.84 240 VAL D O 1
ATOM 2538 N N . GLY B 2 41 ? 402.370 237.117 312.798 1.00 27.61 241 GLY D N 1
ATOM 2539 C CA . GLY B 2 41 ? 401.062 237.189 312.173 1.00 32.47 241 GLY D CA 1
ATOM 2540 C C . GLY B 2 41 ? 399.950 236.735 313.098 1.00 35.02 241 GLY D C 1
ATOM 2541 O O . GLY B 2 41 ? 400.111 235.773 313.849 1.00 38.44 241 GLY D O 1
ATOM 2542 N N . VAL B 2 42 ? 398.818 237.429 313.044 1.00 30.03 242 VAL D N 1
ATOM 2543 C CA . VAL B 2 42 ? 397.673 237.094 313.881 1.00 31.10 242 VAL D CA 1
ATOM 2544 C C . VAL B 2 42 ? 397.112 235.726 313.506 1.00 29.60 242 VAL D C 1
ATOM 2545 O O . VAL B 2 42 ? 396.867 234.887 314.372 1.00 34.25 242 VAL D O 1
ATOM 2549 N N . GLU B 2 43 ? 396.911 235.509 312.210 1.00 31.37 243 GLU D N 1
ATOM 2550 C CA . GLU B 2 43 ? 396.381 234.243 311.718 1.00 33.71 243 GLU D CA 1
ATOM 2551 C C . GLU B 2 43 ? 397.356 233.103 311.992 1.00 29.97 243 GLU D C 1
ATOM 2552 O O . GLU B 2 43 ? 396.951 232.008 312.383 1.00 29.25 243 GLU D O 1
ATOM 2558 N N . THR B 2 44 ? 398.642 233.368 311.785 1.00 27.47 244 THR D N 1
ATOM 2559 C CA . THR B 2 44 ? 399.677 232.366 312.007 1.00 22.71 244 THR D CA 1
ATOM 2560 C C . THR B 2 44 ? 399.749 231.977 313.480 1.00 24.08 244 THR D C 1
ATOM 2561 O O . THR B 2 44 ? 399.689 230.797 313.823 1.00 21.54 244 THR D O 1
ATOM 2565 N N . THR B 2 45 ? 399.879 232.978 314.346 1.00 26.86 245 THR D N 1
ATOM 2566 C CA . THR B 2 45 ? 399.959 232.744 315.783 1.00 23.92 245 THR D CA 1
ATOM 2567 C C . THR B 2 45 ? 398.717 232.013 316.281 1.00 26.48 245 THR D C 1
ATOM 2568 O O . THR B 2 45 ? 398.814 231.069 317.066 1.00 26.42 245 THR D O 1
ATOM 2572 N N . ARG B 2 46 ? 397.552 232.455 315.819 1.00 29.38 246 ARG D N 1
ATOM 2573 C CA . ARG B 2 46 ? 396.287 231.847 316.213 1.00 31.95 246 ARG D CA 1
ATOM 2574 C C . ARG B 2 46 ? 396.273 230.368 315.840 1.00 34.55 246 ARG D C 1
ATOM 2575 O O . ARG B 2 46 ? 395.717 229.542 316.563 1.00 36.91 246 ARG D O 1
ATOM 2583 N N . LYS B 2 47 ? 396.892 230.042 314.710 1.00 31.29 247 LYS D N 1
ATOM 2584 C CA . LYS B 2 47 ? 396.952 228.664 314.239 1.00 28.98 247 LYS D CA 1
ATOM 2585 C C . LYS B 2 47 ? 397.921 227.839 315.080 1.00 28.89 247 LYS D C 1
ATOM 2586 O O . LYS B 2 47 ? 397.704 226.649 315.306 1.00 32.95 247 LYS D O 1
ATOM 2592 N N . ILE B 2 48 ? 398.991 228.479 315.540 1.00 24.19 248 ILE D N 1
ATOM 2593 C CA . ILE B 2 48 ? 399.996 227.806 316.355 1.00 26.12 248 ILE D CA 1
ATOM 2594 C C . ILE B 2 48 ? 399.459 227.495 317.748 1.00 28.54 248 ILE D C 1
ATOM 2595 O O . ILE B 2 48 ? 399.683 226.408 318.281 1.00 25.92 248 ILE D O 1
ATOM 2600 N N . ILE B 2 49 ? 398.750 228.455 318.332 1.00 27.44 249 ILE D N 1
ATOM 2601 C CA . ILE B 2 49 ? 398.181 228.287 319.665 1.00 27.93 249 ILE D CA 1
ATOM 2602 C C . ILE B 2 49 ? 397.224 227.099 319.707 1.00 31.16 249 ILE D C 1
ATOM 2603 O O . ILE B 2 49 ? 397.243 226.309 320.651 1.00 37.83 249 ILE D O 1
ATOM 2608 N N . THR B 2 50 ? 396.390 226.979 318.680 1.00 35.51 250 THR D N 1
ATOM 2609 C CA . THR B 2 50 ? 395.425 225.888 318.600 1.00 38.68 250 THR D CA 1
ATOM 2610 C C . THR B 2 50 ? 396.126 224.545 318.430 1.00 40.25 250 THR D C 1
ATOM 2611 O O . THR B 2 50 ? 395.821 223.582 319.134 1.00 44.13 250 THR D O 1
ATOM 2615 N N . ASN B 2 51 ? 397.066 224.487 317.492 1.00 39.35 251 ASN D N 1
ATOM 2616 C CA . ASN B 2 51 ? 397.810 223.261 317.227 1.00 36.91 251 ASN D CA 1
ATOM 2617 C C . ASN B 2 51 ? 398.678 222.877 318.421 1.00 36.19 251 ASN D C 1
ATOM 2618 O O . ASN B 2 51 ? 399.095 221.727 318.552 1.00 33.90 251 ASN D O 1
ATOM 2623 N N . LEU B 2 52 ? 398.946 223.848 319.289 1.00 35.86 252 LEU D N 1
ATOM 2624 C CA . LEU B 2 52 ? 399.764 223.614 320.472 1.00 32.77 252 LEU D CA 1
ATOM 2625 C C . LEU B 2 52 ? 398.918 223.079 321.623 1.00 36.02 252 LEU D C 1
ATOM 2626 O O . LEU B 2 52 ? 399.319 222.145 322.318 1.00 32.91 252 LEU D O 1
ATOM 2631 N N . THR B 2 53 ? 397.747 223.676 321.817 1.00 39.31 253 THR D N 1
ATOM 2632 C CA . THR B 2 53 ? 396.842 223.263 322.883 1.00 41.31 253 THR D CA 1
ATOM 2633 C C . THR B 2 53 ? 396.388 221.821 322.678 1.00 41.84 253 THR D C 1
ATOM 2634 O O . THR B 2 53 ? 396.317 221.042 323.629 1.00 41.87 253 THR D O 1
ATOM 2638 N N . GLU B 2 54 ? 396.082 221.473 321.432 1.00 44.32 254 GLU D N 1
ATOM 2639 C CA . GLU B 2 54 ? 395.634 220.126 321.100 1.00 49.91 254 GLU D CA 1
ATOM 2640 C C . GLU B 2 54 ? 396.742 219.108 321.344 1.00 54.32 254 GLU D C 1
ATOM 2641 O O . GLU B 2 54 ? 396.483 217.985 321.775 1.00 56.90 254 GLU D O 1
ATOM 2647 N N . GLY B 2 55 ? 397.979 219.509 321.064 1.00 53.20 255 GLY D N 1
ATOM 2648 C CA . GLY B 2 55 ? 399.107 218.618 321.260 1.00 52.42 255 GLY D CA 1
ATOM 2649 C C . GLY B 2 55 ? 399.553 218.553 322.708 1.00 51.54 255 GLY D C 1
ATOM 2650 O O . GLY B 2 55 ? 400.185 217.584 323.128 1.00 53.79 255 GLY D O 1
ATOM 2651 N N . ALA B 2 56 ? 399.222 219.589 323.472 1.00 50.44 256 ALA D N 1
ATOM 2652 C CA . ALA B 2 56 ? 399.591 219.650 324.881 1.00 51.12 256 ALA D CA 1
ATOM 2653 C C . ALA B 2 56 ? 398.421 219.232 325.766 1.00 53.05 256 ALA D C 1
ATOM 2654 O O . ALA B 2 56 ? 398.366 219.582 326.945 1.00 54.42 256 ALA D O 1
ATOM 2656 N N . SER B 2 57 ? 397.489 218.480 325.190 1.00 54.13 257 SER D N 1
ATOM 2657 C CA . SER B 2 57 ? 396.320 218.013 325.925 1.00 56.97 257 SER D CA 1
ATOM 2658 C C . SER B 2 57 ? 396.046 216.540 325.639 1.00 58.14 257 SER D C 1
ATOM 2659 O O . SER B 2 57 ? 395.649 215.789 326.530 1.00 57.16 257 SER D O 1
ATOM 2662 N N . ARG B 2 58 ? 396.261 216.134 324.392 1.00 58.15 258 ARG D N 1
ATOM 2663 C CA . ARG B 2 58 ? 396.036 214.752 323.986 1.00 62.09 258 ARG D CA 1
ATOM 2664 C C . ARG B 2 58 ? 397.228 213.871 324.348 1.00 62.58 258 ARG D C 1
ATOM 2665 O O . ARG B 2 58 ? 397.283 212.700 323.973 1.00 65.59 258 ARG D O 1
ATOM 2673 N N . LYS B 2 59 ? 398.179 214.442 325.079 1.00 62.30 259 LYS D N 1
ATOM 2674 C CA . LYS B 2 59 ? 399.370 213.711 325.494 1.00 63.41 259 LYS D CA 1
ATOM 2675 C C . LYS B 2 59 ? 399.629 213.899 326.985 1.00 62.00 259 LYS D C 1
ATOM 2676 O O . LYS B 2 59 ? 400.641 213.436 327.513 1.00 61.24 259 LYS D O 1
ATOM 2682 N N . GLN B 2 60 ? 398.707 214.582 327.657 1.00 60.60 260 GLN D N 1
ATOM 2683 C CA . GLN B 2 60 ? 398.820 214.837 329.089 1.00 59.24 260 GLN D CA 1
ATOM 2684 C C . GLN B 2 60 ? 400.116 215.564 329.434 1.00 57.01 260 GLN D C 1
ATOM 2685 O O . GLN B 2 60 ? 401.133 214.934 329.727 1.00 57.64 260 GLN D O 1
ATOM 2691 N N . LEU B 2 61 ? 400.072 216.892 329.397 1.00 53.04 261 LEU D N 1
ATOM 2692 C CA . LEU B 2 61 ? 401.240 217.708 329.710 1.00 48.99 261 LEU D CA 1
ATOM 2693 C C . LEU B 2 61 ? 400.934 218.675 330.848 1.00 45.98 261 LEU D C 1
ATOM 2694 O O . LEU B 2 61 ? 399.980 219.450 330.776 1.00 42.09 261 LEU D O 1
ATOM 2699 N N . ARG B 2 62 ? 401.750 218.627 331.896 1.00 46.34 262 ARG D N 1
ATOM 2700 C CA . ARG B 2 62 ? 401.569 219.500 333.050 1.00 49.83 262 ARG D CA 1
ATOM 2701 C C . ARG B 2 62 ? 402.779 220.408 333.236 1.00 47.15 262 ARG D C 1
ATOM 2702 O O . ARG B 2 62 ? 402.852 221.172 334.198 1.00 45.21 262 ARG D O 1
ATOM 2710 N N . ASP B 2 63 ? 403.726 220.319 332.308 1.00 46.58 263 ASP D N 1
ATOM 2711 C CA . ASP B 2 63 ? 404.936 221.130 332.366 1.00 46.73 263 ASP D CA 1
ATOM 2712 C C . ASP B 2 63 ? 405.044 222.036 331.144 1.00 43.09 263 ASP D C 1
ATOM 2713 O O . ASP B 2 63 ? 405.114 221.561 330.010 1.00 37.68 263 ASP D O 1
ATOM 2718 N N . ALA B 2 64 ? 405.056 223.344 331.382 1.00 41.07 264 ALA D N 1
ATOM 2719 C CA . ALA B 2 64 ? 405.154 224.320 330.304 1.00 40.49 264 ALA D CA 1
ATOM 2720 C C . ALA B 2 64 ? 406.506 224.224 329.606 1.00 40.64 264 ALA D C 1
ATOM 2721 O O . ALA B 2 64 ? 406.624 224.520 328.417 1.00 43.46 264 ALA D O 1
ATOM 2723 N N . GLU B 2 65 ? 407.523 223.807 330.353 1.00 39.00 265 GLU D N 1
ATOM 2724 C CA . GLU B 2 65 ? 408.869 223.670 329.810 1.00 35.57 265 GLU D CA 1
ATOM 2725 C C . GLU B 2 65 ? 408.935 222.536 328.793 1.00 29.35 265 GLU D C 1
ATOM 2726 O O . GLU B 2 65 ? 409.894 222.430 328.029 1.00 27.20 265 GLU D O 1
ATOM 2732 N N . ALA B 2 66 ? 407.910 221.690 328.790 1.00 23.55 266 ALA D N 1
ATOM 2733 C CA . ALA B 2 66 ? 407.848 220.563 327.868 1.00 24.14 266 ALA D CA 1
ATOM 2734 C C . ALA B 2 66 ? 407.326 221.007 326.506 1.00 29.80 266 ALA D C 1
ATOM 2735 O O . ALA B 2 66 ? 407.437 220.276 325.520 1.00 29.08 266 ALA D O 1
ATOM 2737 N N . LEU B 2 67 ? 406.758 222.207 326.458 1.00 28.03 267 LEU D N 1
ATOM 2738 C CA . LEU B 2 67 ? 406.219 222.751 325.218 1.00 26.13 267 LEU D CA 1
ATOM 2739 C C . LEU B 2 67 ? 407.341 223.046 324.227 1.00 21.68 267 LEU D C 1
ATOM 2740 O O . LEU B 2 67 ? 407.097 223.215 323.032 1.00 24.56 267 LEU D O 1
ATOM 2745 N N . TYR B 2 68 ? 408.568 223.106 324.733 1.00 23.04 268 TYR D N 1
ATOM 2746 C CA . TYR B 2 68 ? 409.734 223.382 323.901 1.00 20.61 268 TYR D CA 1
ATOM 2747 C C . TYR B 2 68 ? 409.799 222.406 322.729 1.00 22.48 268 TYR D C 1
ATOM 2748 O O . TYR B 2 68 ? 410.074 222.801 321.596 1.00 25.81 268 TYR D O 1
ATOM 2757 N N . GLY B 2 69 ? 409.541 221.133 323.010 1.00 21.44 269 GLY D N 1
ATOM 2758 C CA . GLY B 2 69 ? 409.579 220.124 321.968 1.00 17.23 269 GLY D CA 1
ATOM 2759 C C . GLY B 2 69 ? 408.344 220.129 321.088 1.00 18.18 269 GLY D C 1
ATOM 2760 O O . GLY B 2 69 ? 408.144 219.218 320.284 1.00 16.34 269 GLY D O 1
ATOM 2761 N N . LEU B 2 70 ? 407.513 221.155 321.238 1.00 21.38 270 LEU D N 1
ATOM 2762 C CA . LEU B 2 70 ? 406.292 221.271 320.450 1.00 25.61 270 LEU D CA 1
ATOM 2763 C C . LEU B 2 70 ? 406.386 222.418 319.449 1.00 24.14 270 LEU D C 1
ATOM 2764 O O . LEU B 2 70 ? 406.216 222.218 318.246 1.00 23.31 270 LEU D O 1
ATOM 2769 N N . LEU B 2 71 ? 406.655 223.620 319.950 1.00 19.31 271 LEU D N 1
ATOM 2770 C CA . LEU B 2 71 ? 406.772 224.795 319.096 1.00 24.59 271 LEU D CA 1
ATOM 2771 C C . LEU B 2 71 ? 407.872 224.604 318.058 1.00 23.50 271 LEU D C 1
ATOM 2772 O O . LEU B 2 71 ? 407.749 225.054 316.919 1.00 24.57 271 LEU D O 1
ATOM 2777 N N . LYS B 2 72 ? 408.947 223.933 318.459 1.00 21.62 272 LYS D N 1
ATOM 2778 C CA . LYS B 2 72 ? 410.070 223.679 317.564 1.00 21.24 272 LYS D CA 1
ATOM 2779 C C . LYS B 2 72 ? 409.631 222.803 316.395 1.00 21.63 272 LYS D C 1
ATOM 2780 O O . LYS B 2 72 ? 410.241 222.825 315.326 1.00 21.81 272 LYS D O 1
ATOM 2786 N N . GLU B 2 73 ? 408.568 222.034 316.608 1.00 20.37 273 GLU D N 1
ATOM 2787 C CA . GLU B 2 73 ? 408.041 221.148 315.578 1.00 26.31 273 GLU D CA 1
ATOM 2788 C C . GLU B 2 73 ? 407.070 221.891 314.667 1.00 25.65 273 GLU D C 1
ATOM 2789 O O . GLU B 2 73 ? 407.207 221.863 313.443 1.00 32.26 273 GLU D O 1
ATOM 2795 N N . GLU B 2 74 ? 406.090 222.556 315.271 1.00 28.17 274 GLU D N 1
ATOM 2796 C CA . GLU B 2 74 ? 405.093 223.307 314.518 1.00 31.10 274 GLU D CA 1
ATOM 2797 C C . GLU B 2 74 ? 405.745 224.418 313.702 1.00 27.97 274 GLU D C 1
ATOM 2798 O O . GLU B 2 74 ? 405.553 224.504 312.489 1.00 26.49 274 GLU D O 1
ATOM 2804 N N . MET B 2 75 ? 406.516 225.267 314.374 1.00 27.18 275 MET D N 1
ATOM 2805 C CA . MET B 2 75 ? 407.197 226.373 313.713 1.00 27.83 275 MET D CA 1
ATOM 2806 C C . MET B 2 75 ? 408.208 225.858 312.695 1.00 28.09 275 MET D C 1
ATOM 2807 O O . MET B 2 75 ? 408.624 226.588 311.795 1.00 28.08 275 MET D O 1
ATOM 2812 N N . GLY B 2 76 ? 408.599 224.597 312.843 1.00 25.98 276 GLY D N 1
ATOM 2813 C CA . GLY B 2 76 ? 409.558 224.006 311.927 1.00 18.86 276 GLY D CA 1
ATOM 2814 C C . GLY B 2 76 ? 408.910 223.527 310.643 1.00 18.13 276 GLY D C 1
ATOM 2815 O O . GLY B 2 76 ? 409.534 223.541 309.581 1.00 20.21 276 GLY D O 1
ATOM 2816 N N . GLU B 2 77 ? 407.655 223.102 310.739 1.00 20.36 277 GLU D N 1
ATOM 2817 C CA . GLU B 2 77 ? 406.918 222.616 309.578 1.00 27.23 277 GLU D CA 1
ATOM 2818 C C . GLU B 2 77 ? 406.443 223.778 308.713 1.00 27.02 277 GLU D C 1
ATOM 2819 O O . GLU B 2 77 ? 406.248 223.626 307.507 1.00 24.56 277 GLU D O 1
ATOM 2825 N N . ILE B 2 78 ? 406.257 224.936 309.337 1.00 25.52 278 ILE D N 1
ATOM 2826 C CA . ILE B 2 78 ? 405.805 226.126 308.626 1.00 23.19 278 ILE D CA 1
ATOM 2827 C C . ILE B 2 78 ? 406.824 226.541 307.570 1.00 19.31 278 ILE D C 1
ATOM 2828 O O . ILE B 2 78 ? 406.459 226.948 306.467 1.00 23.15 278 ILE D O 1
ATOM 2833 N N . LEU B 2 79 ? 408.103 226.433 307.916 1.00 17.15 279 LEU D N 1
ATOM 2834 C CA . LEU B 2 79 ? 409.177 226.795 307.000 1.00 21.31 279 LEU D CA 1
ATOM 2835 C C . LEU B 2 79 ? 409.572 225.605 306.131 1.00 21.52 279 LEU D C 1
ATOM 2836 O O . LEU B 2 79 ? 410.206 225.769 305.088 1.00 20.85 279 LEU D O 1
ATOM 2841 N N . ALA B 2 80 ? 409.194 224.409 306.568 1.00 24.26 280 ALA D N 1
ATOM 2842 C CA . ALA B 2 80 ? 409.506 223.189 305.833 1.00 26.49 280 ALA D CA 1
ATOM 2843 C C . ALA B 2 80 ? 408.690 223.113 304.548 1.00 22.72 280 ALA D C 1
ATOM 2844 O O . ALA B 2 80 ? 409.064 222.418 303.604 1.00 26.57 280 ALA D O 1
ATOM 2846 N N . LYS B 2 81 ? 407.572 223.831 304.520 1.00 23.48 281 LYS D N 1
ATOM 2847 C CA . LYS B 2 81 ? 406.699 223.848 303.352 1.00 21.21 281 LYS D CA 1
ATOM 2848 C C . LYS B 2 81 ? 407.180 224.873 302.331 1.00 21.50 281 LYS D C 1
ATOM 2849 O O . LYS B 2 81 ? 406.778 224.840 301.168 1.00 21.66 281 LYS D O 1
ATOM 2855 N N . VAL B 2 82 ? 408.043 225.782 302.774 1.00 20.75 282 VAL D N 1
ATOM 2856 C CA . VAL B 2 82 ? 408.581 226.818 301.902 1.00 19.87 282 VAL D CA 1
ATOM 2857 C C . VAL B 2 82 ? 410.091 226.672 301.746 1.00 24.01 282 VAL D C 1
ATOM 2858 O O . VAL B 2 82 ? 410.766 227.582 301.266 1.00 26.03 282 VAL D O 1
ATOM 2862 N N . ASP B 2 83 ? 410.614 225.521 302.156 1.00 30.40 283 ASP D N 1
ATOM 2863 C CA . ASP B 2 83 ? 412.044 225.252 302.062 1.00 34.72 283 ASP D CA 1
ATOM 2864 C C . ASP B 2 83 ? 412.382 224.588 300.731 1.00 34.73 283 ASP D C 1
ATOM 2865 O O . ASP B 2 83 ? 412.450 223.362 300.637 1.00 45.28 283 ASP D O 1
ATOM 2870 N N . GLU B 2 84 ? 412.593 225.406 299.706 1.00 35.05 284 GLU D N 1
ATOM 2871 C CA . GLU B 2 84 ? 412.924 224.903 298.378 1.00 34.43 284 GLU D CA 1
ATOM 2872 C C . GLU B 2 84 ? 414.077 225.696 297.769 1.00 33.08 284 GLU D C 1
ATOM 2873 O O . GLU B 2 84 ? 413.889 226.816 297.294 1.00 34.64 284 GLU D O 1
ATOM 2879 N N . PRO B 2 85 ? 415.290 225.121 297.779 1.00 34.06 285 PRO D N 1
ATOM 2880 C CA . PRO B 2 85 ? 416.481 225.773 297.227 1.00 29.52 285 PRO D CA 1
ATOM 2881 C C . PRO B 2 85 ? 416.265 226.282 295.804 1.00 25.32 285 PRO D C 1
ATOM 2882 O O . PRO B 2 85 ? 415.422 225.764 295.071 1.00 26.35 285 PRO D O 1
ATOM 2886 N N . LEU B 2 86 ? 417.030 227.300 295.421 1.00 22.66 286 LEU D N 1
ATOM 2887 C CA . LEU B 2 86 ? 416.922 227.878 294.088 1.00 22.16 286 LEU D CA 1
ATOM 2888 C C . LEU B 2 86 ? 417.938 227.254 293.139 1.00 22.02 286 LEU D C 1
ATOM 2889 O O . LEU B 2 86 ? 419.131 227.201 293.438 1.00 20.61 286 LEU D O 1
ATOM 2894 N N . ASN B 2 87 ? 417.457 226.783 291.993 1.00 23.55 287 ASN D N 1
ATOM 2895 C CA . ASN B 2 87 ? 418.321 226.162 290.996 1.00 24.70 287 ASN D CA 1
ATOM 2896 C C . ASN B 2 87 ? 418.348 227.003 289.724 1.00 20.00 287 ASN D C 1
ATOM 2897 O O . ASN B 2 87 ? 417.301 227.361 289.184 1.00 16.47 287 ASN D O 1
ATOM 2902 N N . VAL B 2 88 ? 419.550 227.314 289.248 1.00 20.22 288 VAL D N 1
ATOM 2903 C CA . VAL B 2 88 ? 419.707 228.118 288.041 1.00 23.25 288 VAL D CA 1
ATOM 2904 C C . VAL B 2 88 ? 420.608 227.442 287.011 1.00 27.02 288 VAL D C 1
ATOM 2905 O O . VAL B 2 88 ? 421.372 228.106 286.311 1.00 27.80 288 VAL D O 1
ATOM 2909 N N . GLU B 2 89 ? 420.512 226.119 286.921 1.00 28.43 289 GLU D N 1
ATOM 2910 C CA . GLU B 2 89 ? 421.318 225.360 285.971 1.00 28.46 289 GLU D CA 1
ATOM 2911 C C . GLU B 2 89 ? 420.441 224.761 284.877 1.00 26.73 289 GLU D C 1
ATOM 2912 O O . GLU B 2 89 ? 419.246 224.544 285.075 1.00 27.67 289 GLU D O 1
ATOM 2918 N N . GLY B 2 90 ? 421.044 224.495 283.722 1.00 21.85 290 GLY D N 1
ATOM 2919 C CA . GLY B 2 90 ? 420.301 223.923 282.615 1.00 20.57 290 GLY D CA 1
ATOM 2920 C C . GLY B 2 90 ? 419.780 224.979 281.659 1.00 21.96 290 GLY D C 1
ATOM 2921 O O . GLY B 2 90 ? 419.933 224.857 280.444 1.00 22.67 290 GLY D O 1
ATOM 2922 N N . LYS B 2 91 ? 419.162 226.018 282.210 1.00 25.01 291 LYS D N 1
ATOM 2923 C CA . LYS B 2 91 ? 418.617 227.103 281.403 1.00 21.94 291 LYS D CA 1
ATOM 2924 C C . LYS B 2 91 ? 419.701 228.116 281.055 1.00 20.63 291 LYS D C 1
ATOM 2925 O O . LYS B 2 91 ? 420.633 228.333 281.830 1.00 23.46 291 LYS D O 1
ATOM 2931 N N . ALA B 2 92 ? 419.574 228.733 279.884 1.00 20.59 292 ALA D N 1
ATOM 2932 C CA . ALA B 2 92 ? 420.544 229.722 279.433 1.00 21.75 292 ALA D CA 1
ATOM 2933 C C . ALA B 2 92 ? 419.954 230.604 278.336 1.00 18.14 292 ALA D C 1
ATOM 2934 O O . ALA B 2 92 ? 419.731 230.148 277.214 1.00 17.61 292 ALA D O 1
ATOM 2936 N N . PRO B 2 93 ? 419.692 231.883 278.648 1.00 19.10 293 PRO D N 1
ATOM 2937 C CA . PRO B 2 93 ? 419.927 232.501 279.957 1.00 16.84 293 PRO D CA 1
ATOM 2938 C C . PRO B 2 93 ? 418.880 232.096 280.992 1.00 19.24 293 PRO D C 1
ATOM 2939 O O . PRO B 2 93 ? 417.993 231.291 280.709 1.00 13.66 293 PRO D O 1
ATOM 2943 N N . PHE B 2 94 ? 418.992 232.658 282.191 1.00 18.83 294 PHE D N 1
ATOM 2944 C CA . PHE B 2 94 ? 418.057 232.361 283.269 1.00 18.23 294 PHE D CA 1
ATOM 2945 C C . PHE B 2 94 ? 417.544 233.666 283.869 1.00 16.36 294 PHE D C 1
ATOM 2946 O O . PHE B 2 94 ? 418.181 234.253 284.743 1.00 16.76 294 PHE D O 1
ATOM 2954 N N . VAL B 2 95 ? 416.387 234.115 283.391 1.00 18.35 295 VAL D N 1
ATOM 2955 C CA . VAL B 2 95 ? 415.784 235.353 283.870 1.00 14.81 295 VAL D CA 1
ATOM 2956 C C . VAL B 2 95 ? 415.366 235.244 285.332 1.00 12.77 295 VAL D C 1
ATOM 2957 O O . VAL B 2 95 ? 414.811 234.231 285.757 1.00 13.23 295 VAL D O 1
ATOM 2961 N N . ILE B 2 96 ? 415.638 236.297 286.096 1.00 11.63 296 ILE D N 1
ATOM 2962 C CA . ILE B 2 96 ? 415.290 236.335 287.512 1.00 13.09 296 ILE D CA 1
ATOM 2963 C C . ILE B 2 96 ? 414.620 237.663 287.850 1.00 15.75 296 ILE D C 1
ATOM 2964 O O . ILE B 2 96 ? 415.290 238.641 288.183 1.00 14.00 296 ILE D O 1
ATOM 2969 N N . LEU B 2 97 ? 413.294 237.689 287.760 1.00 16.29 297 LEU D N 1
ATOM 2970 C CA . LEU B 2 97 ? 412.527 238.895 288.051 1.00 15.56 297 LEU D CA 1
ATOM 2971 C C . LEU B 2 97 ? 412.760 239.366 289.482 1.00 11.48 297 LEU D C 1
ATOM 2972 O O . LEU B 2 97 ? 412.532 238.623 290.436 1.00 9.10 297 LEU D O 1
ATOM 2977 N N . MET B 2 98 ? 413.217 240.607 289.623 1.00 6.06 298 MET D N 1
ATOM 2978 C CA . MET B 2 98 ? 413.481 241.184 290.935 1.00 5.64 298 MET D CA 1
ATOM 2979 C C . MET B 2 98 ? 412.474 242.285 291.251 1.00 13.96 298 MET D C 1
ATOM 2980 O O . MET B 2 98 ? 412.614 243.418 290.791 1.00 8.85 298 MET D O 1
ATOM 2985 N N . VAL B 2 99 ? 411.459 241.944 292.039 1.00 13.07 299 VAL D N 1
ATOM 2986 C CA . VAL B 2 99 ? 410.427 242.902 292.416 1.00 12.54 299 VAL D CA 1
ATOM 2987 C C . VAL B 2 99 ? 410.564 243.317 293.877 1.00 17.13 299 VAL D C 1
ATOM 2988 O O . VAL B 2 99 ? 411.100 242.571 294.697 1.00 17.51 299 VAL D O 1
ATOM 2992 N N . GLY B 2 100 ? 410.075 244.511 294.195 1.00 20.32 300 GLY D N 1
ATOM 2993 C CA . GLY B 2 100 ? 410.152 245.005 295.558 1.00 21.49 300 GLY D CA 1
ATOM 2994 C C . GLY B 2 100 ? 410.087 246.518 295.629 1.00 23.77 300 GLY D C 1
ATOM 2995 O O . GLY B 2 100 ? 410.452 247.207 294.676 1.00 24.86 300 GLY D O 1
ATOM 2996 N N . VAL B 2 101 ? 409.621 247.036 296.760 1.00 25.34 301 VAL D N 1
ATOM 2997 C CA . VAL B 2 101 ? 409.508 248.477 296.956 1.00 24.59 301 VAL D CA 1
ATOM 2998 C C . VAL B 2 101 ? 410.888 249.126 296.983 1.00 26.72 301 VAL D C 1
ATOM 2999 O O . VAL B 2 101 ? 411.840 248.558 297.517 1.00 32.76 301 VAL D O 1
ATOM 3003 N N . ASN B 2 102 ? 410.988 250.319 296.404 1.00 27.49 302 ASN D N 1
ATOM 3004 C CA . ASN B 2 102 ? 412.250 251.048 296.361 1.00 32.02 302 ASN D CA 1
ATOM 3005 C C . ASN B 2 102 ? 412.791 251.295 297.765 1.00 29.69 302 ASN D C 1
ATOM 3006 O O . ASN B 2 102 ? 412.057 251.714 298.659 1.00 31.50 302 ASN D O 1
ATOM 3011 N N . GLY B 2 103 ? 414.081 251.031 297.950 1.00 34.70 303 GLY D N 1
ATOM 3012 C CA . GLY B 2 103 ? 414.699 251.232 299.248 1.00 34.42 303 GLY D CA 1
ATOM 3013 C C . GLY B 2 103 ? 414.415 250.095 300.210 1.00 34.68 303 GLY D C 1
ATOM 3014 O O . GLY B 2 103 ? 413.952 250.319 301.328 1.00 37.86 303 GLY D O 1
ATOM 3015 N N . VAL B 2 104 ? 414.693 248.870 299.774 1.00 36.27 304 VAL D N 1
ATOM 3016 C CA . VAL B 2 104 ? 414.465 247.693 300.603 1.00 31.09 304 VAL D CA 1
ATOM 3017 C C . VAL B 2 104 ? 415.706 246.806 300.643 1.00 31.33 304 VAL D C 1
ATOM 3018 O O . VAL B 2 104 ? 415.971 246.138 301.643 1.00 33.92 304 VAL D O 1
ATOM 3022 N N . GLY B 2 105 ? 416.463 246.804 299.551 1.00 31.43 305 GLY D N 1
ATOM 3023 C CA . GLY B 2 105 ? 417.666 245.995 299.486 1.00 29.12 305 GLY D CA 1
ATOM 3024 C C . GLY B 2 105 ? 417.777 245.210 298.194 1.00 31.96 305 GLY D C 1
ATOM 3025 O O . GLY B 2 105 ? 418.583 244.286 298.089 1.00 34.58 305 GLY D O 1
ATOM 3026 N N . LYS B 2 106 ? 416.967 245.577 297.206 1.00 30.75 306 LYS D N 1
ATOM 3027 C CA . LYS B 2 106 ? 416.978 244.901 295.914 1.00 30.46 306 LYS D CA 1
ATOM 3028 C C . LYS B 2 106 ? 418.336 245.042 295.237 1.00 29.96 306 LYS D C 1
ATOM 3029 O O . LYS B 2 106 ? 419.016 244.050 294.976 1.00 28.93 306 LYS D O 1
ATOM 3035 N N . THR B 2 107 ? 418.724 246.282 294.956 1.00 29.17 307 THR D N 1
ATOM 3036 C CA . THR B 2 107 ? 420.000 246.562 294.307 1.00 27.93 307 THR D CA 1
ATOM 3037 C C . THR B 2 107 ? 421.155 245.935 295.081 1.00 26.61 307 THR D C 1
ATOM 3038 O O . THR B 2 107 ? 422.166 245.544 294.497 1.00 23.62 307 THR D O 1
ATOM 3042 N N . THR B 2 108 ? 420.997 245.841 296.397 1.00 24.32 308 THR D N 1
ATOM 3043 C CA . THR B 2 108 ? 422.025 245.262 297.254 1.00 26.09 308 THR D CA 1
ATOM 3044 C C . THR B 2 108 ? 422.053 243.743 297.118 1.00 23.02 308 THR D C 1
ATOM 3045 O O . THR B 2 108 ? 423.122 243.133 297.089 1.00 22.60 308 THR D O 1
ATOM 3049 N N . THR B 2 109 ? 420.872 243.139 297.036 1.00 18.73 309 THR D N 1
ATOM 3050 C CA . THR B 2 109 ? 420.758 241.691 296.903 1.00 15.70 309 THR D CA 1
ATOM 3051 C C . THR B 2 109 ? 421.237 241.231 295.530 1.00 18.41 309 THR D C 1
ATOM 3052 O O . THR B 2 109 ? 421.907 240.206 295.408 1.00 15.52 309 THR D O 1
ATOM 3056 N N . ILE B 2 110 ? 420.887 241.995 294.500 1.00 17.88 310 ILE D N 1
ATOM 3057 C CA . ILE B 2 110 ? 421.279 241.669 293.134 1.00 14.60 310 ILE D CA 1
ATOM 3058 C C . ILE B 2 110 ? 422.798 241.588 293.012 1.00 15.92 310 ILE D C 1
ATOM 3059 O O . ILE B 2 110 ? 423.326 240.789 292.238 1.00 15.80 310 ILE D O 1
ATOM 3064 N N . GLY B 2 111 ? 423.493 242.418 293.782 1.00 13.85 311 GLY D N 1
ATOM 3065 C CA . GLY B 2 111 ? 424.943 242.423 293.743 1.00 15.60 311 GLY D CA 1
ATOM 3066 C C . GLY B 2 111 ? 425.553 241.213 294.424 1.00 15.90 311 GLY D C 1
ATOM 3067 O O . GLY B 2 111 ? 426.412 240.539 293.855 1.00 16.49 311 GLY D O 1
ATOM 3068 N N . LYS B 2 112 ? 425.109 240.938 295.646 1.00 15.63 312 LYS D N 1
ATOM 3069 C CA . LYS B 2 112 ? 425.615 239.804 296.410 1.00 11.44 312 LYS D CA 1
ATOM 3070 C C . LYS B 2 112 ? 425.243 238.482 295.747 1.00 15.71 312 LYS D C 1
ATOM 3071 O O . LYS B 2 112 ? 426.070 237.576 295.641 1.00 11.70 312 LYS D O 1
ATOM 3077 N N . LEU B 2 113 ? 423.995 238.380 295.301 1.00 14.26 313 LEU D N 1
ATOM 3078 C CA . LEU B 2 113 ? 423.509 237.170 294.650 1.00 11.62 313 LEU D CA 1
ATOM 3079 C C . LEU B 2 113 ? 424.277 236.886 293.364 1.00 13.35 313 LEU D C 1
ATOM 3080 O O . LEU B 2 113 ? 424.539 235.730 293.029 1.00 10.93 313 LEU D O 1
ATOM 3085 N N . ALA B 2 114 ? 424.637 237.946 292.647 1.00 13.34 314 ALA D N 1
ATOM 3086 C CA . ALA B 2 114 ? 425.374 237.812 291.396 1.00 13.69 314 ALA D CA 1
ATOM 3087 C C . ALA B 2 114 ? 426.783 237.282 291.642 1.00 15.27 314 ALA D C 1
ATOM 3088 O O . ALA B 2 114 ? 427.313 236.509 290.844 1.00 12.01 314 ALA D O 1
ATOM 3090 N N . ARG B 2 115 ? 427.384 237.702 292.751 1.00 11.34 315 ARG D N 1
ATOM 3091 C CA . ARG B 2 115 ? 428.732 237.271 293.101 1.00 15.83 315 ARG D CA 1
ATOM 3092 C C . ARG B 2 115 ? 428.752 235.810 293.538 1.00 14.51 315 ARG D C 1
ATOM 3093 O O . ARG B 2 115 ? 429.818 235.212 293.684 1.00 17.06 315 ARG D O 1
ATOM 3101 N N . GLN B 2 116 ? 427.569 235.241 293.744 1.00 16.90 316 GLN D N 1
ATOM 3102 C CA . GLN B 2 116 ? 427.452 233.850 294.164 1.00 18.72 316 GLN D CA 1
ATOM 3103 C C . GLN B 2 116 ? 427.493 232.909 292.965 1.00 18.94 316 GLN D C 1
ATOM 3104 O O . GLN B 2 116 ? 428.165 231.878 292.997 1.00 20.13 316 GLN D O 1
ATOM 3110 N N . PHE B 2 117 ? 426.771 233.271 291.910 1.00 12.39 317 PHE D N 1
ATOM 3111 C CA . PHE B 2 117 ? 426.724 232.460 290.699 1.00 15.07 317 PHE D CA 1
ATOM 3112 C C . PHE B 2 117 ? 428.100 232.370 290.048 1.00 15.32 317 PHE D C 1
ATOM 3113 O O . PHE B 2 117 ? 428.599 231.276 289.781 1.00 16.55 317 PHE D O 1
ATOM 3121 N N . GLU B 2 118 ? 428.708 233.525 289.797 1.00 18.69 318 GLU D N 1
ATOM 3122 C CA . GLU B 2 118 ? 430.026 233.580 289.176 1.00 26.42 318 GLU D CA 1
ATOM 3123 C C . GLU B 2 118 ? 431.059 232.829 290.009 1.00 24.34 318 GLU D C 1
ATOM 3124 O O . GLU B 2 118 ? 432.038 232.307 289.476 1.00 26.02 318 GLU D O 1
ATOM 3130 N N . GLN B 2 119 ? 430.836 232.779 291.318 1.00 25.56 319 GLN D N 1
ATOM 3131 C CA . GLN B 2 119 ? 431.748 232.089 292.223 1.00 26.85 319 GLN D CA 1
ATOM 3132 C C . GLN B 2 119 ? 431.648 230.580 292.032 1.00 23.91 319 GLN D C 1
ATOM 3133 O O . GLN B 2 119 ? 432.608 229.849 292.278 1.00 24.01 319 GLN D O 1
ATOM 3139 N N . GLN B 2 120 ? 430.481 230.121 291.591 1.00 20.33 320 GLN D N 1
ATOM 3140 C CA . GLN B 2 120 ? 430.253 228.699 291.364 1.00 16.87 320 GLN D CA 1
ATOM 3141 C C . GLN B 2 120 ? 430.797 228.276 290.005 1.00 16.38 320 GLN D C 1
ATOM 3142 O O . GLN B 2 120 ? 431.245 227.142 289.830 1.00 20.55 320 GLN D O 1
ATOM 3148 N N . GLY B 2 121 ? 430.754 229.194 289.044 1.00 15.75 321 GLY D N 1
ATOM 3149 C CA . GLY B 2 121 ? 431.248 228.895 287.713 1.00 14.02 321 GLY D CA 1
ATOM 3150 C C . GLY B 2 121 ? 430.203 229.117 286.637 1.00 19.32 321 GLY D C 1
ATOM 3151 O O . GLY B 2 121 ? 429.791 228.177 285.958 1.00 20.06 321 GLY D O 1
ATOM 3152 N N . LYS B 2 122 ? 429.772 230.365 286.482 1.00 21.08 322 LYS D N 1
ATOM 3153 C CA . LYS B 2 122 ? 428.769 230.712 285.482 1.00 25.64 322 LYS D CA 1
ATOM 3154 C C . LYS B 2 122 ? 428.687 232.223 285.289 1.00 20.59 322 LYS D C 1
ATOM 3155 O O . LYS B 2 122 ? 428.788 232.987 286.249 1.00 22.35 322 LYS D O 1
ATOM 3161 N N . SER B 2 123 ? 428.505 232.645 284.042 1.00 21.72 323 SER D N 1
ATOM 3162 C CA . SER B 2 123 ? 428.412 234.063 283.716 1.00 21.78 323 SER D CA 1
ATOM 3163 C C . SER B 2 123 ? 427.063 234.641 284.129 1.00 22.23 323 SER D C 1
ATOM 3164 O O . SER B 2 123 ? 426.044 233.951 284.098 1.00 16.93 323 SER D O 1
ATOM 3167 N N . VAL B 2 124 ? 427.065 235.913 284.515 1.00 20.61 324 VAL D N 1
ATOM 3168 C CA . VAL B 2 124 ? 425.845 236.593 284.934 1.00 16.98 324 VAL D CA 1
ATOM 3169 C C . VAL B 2 124 ? 425.753 237.972 284.290 1.00 17.03 324 VAL D C 1
ATOM 3170 O O . VAL B 2 124 ? 426.752 238.684 284.180 1.00 15.18 324 VAL D O 1
ATOM 3174 N N . MET B 2 125 ? 424.550 238.344 283.866 1.00 13.08 325 MET D N 1
ATOM 3175 C CA . MET B 2 125 ? 424.326 239.638 283.234 1.00 13.84 325 MET D CA 1
ATOM 3176 C C . MET B 2 125 ? 423.252 240.427 283.974 1.00 17.38 325 MET D C 1
ATOM 3177 O O . MET B 2 125 ? 422.136 239.945 284.167 1.00 15.44 325 MET D O 1
ATOM 3182 N N . LEU B 2 126 ? 423.597 241.643 284.387 1.00 16.07 326 LEU D N 1
ATOM 3183 C CA . LEU B 2 126 ? 422.664 242.502 285.107 1.00 14.84 326 LEU D CA 1
ATOM 3184 C C . LEU B 2 126 ? 421.767 243.263 284.137 1.00 15.85 326 LEU D C 1
ATOM 3185 O O . LEU B 2 126 ? 421.939 243.179 282.921 1.00 12.95 326 LEU D O 1
ATOM 3190 N N . ALA B 2 127 ? 420.810 244.006 284.684 1.00 12.24 327 ALA D N 1
ATOM 3191 C CA . ALA B 2 127 ? 419.884 244.784 283.870 1.00 16.84 327 ALA D CA 1
ATOM 3192 C C . ALA B 2 127 ? 419.108 245.777 284.728 1.00 17.02 327 ALA D C 1
ATOM 3193 O O . ALA B 2 127 ? 418.190 245.398 285.456 1.00 19.46 327 ALA D O 1
ATOM 3195 N N . ALA B 2 128 ? 419.483 247.049 284.638 1.00 20.54 328 ALA D N 1
ATOM 3196 C CA . ALA B 2 128 ? 418.823 248.098 285.405 1.00 23.13 328 ALA D CA 1
ATOM 3197 C C . ALA B 2 128 ? 417.458 248.419 284.806 1.00 21.25 328 ALA D C 1
ATOM 3198 O O . ALA B 2 128 ? 417.323 249.343 284.003 1.00 25.34 328 ALA D O 1
ATOM 3200 N N . GLY B 2 129 ? 416.449 247.650 285.201 1.00 21.27 329 GLY D N 1
ATOM 3201 C CA . GLY B 2 129 ? 415.107 247.866 284.692 1.00 19.08 329 GLY D CA 1
ATOM 3202 C C . GLY B 2 129 ? 414.560 249.237 285.036 1.00 21.61 329 GLY D C 1
ATOM 3203 O O . GLY B 2 129 ? 414.361 250.073 284.155 1.00 24.31 329 GLY D O 1
ATOM 3204 N N . ASP B 2 130 ? 414.315 249.468 286.322 1.00 19.56 330 ASP D N 1
ATOM 3205 C CA . ASP B 2 130 ? 413.787 250.746 286.786 1.00 19.74 330 ASP D CA 1
ATOM 3206 C C . ASP B 2 130 ? 414.715 251.884 286.375 1.00 17.82 330 ASP D C 1
ATOM 3207 O O . ASP B 2 130 ? 415.746 252.116 287.006 1.00 16.14 330 ASP D O 1
ATOM 3212 N N . THR B 2 131 ? 414.341 252.591 285.313 1.00 18.48 331 THR D N 1
ATOM 3213 C CA . THR B 2 131 ? 415.137 253.704 284.811 1.00 19.02 331 THR D CA 1
ATOM 3214 C C . THR B 2 131 ? 414.856 254.990 285.581 1.00 19.45 331 THR D C 1
ATOM 3215 O O . THR B 2 131 ? 415.728 255.848 285.711 1.00 19.15 331 THR D O 1
ATOM 3219 N N . PHE B 2 132 ? 413.634 255.117 286.089 1.00 23.29 332 PHE D N 1
ATOM 3220 C CA . PHE B 2 132 ? 413.236 256.299 286.846 1.00 24.86 332 PHE D CA 1
ATOM 3221 C C . PHE B 2 132 ? 414.197 256.565 288.000 1.00 27.51 332 PHE D C 1
ATOM 3222 O O . PHE B 2 132 ? 414.515 257.716 288.302 1.00 27.52 332 PHE D O 1
ATOM 3230 N N . ARG B 2 133 ? 414.654 255.495 288.642 1.00 26.12 333 ARG D N 1
ATOM 3231 C CA . ARG B 2 133 ? 415.579 255.610 289.763 1.00 26.50 333 ARG D CA 1
ATOM 3232 C C . ARG B 2 133 ? 417.022 255.543 289.273 1.00 26.16 333 ARG D C 1
ATOM 3233 O O . ARG B 2 133 ? 417.616 254.466 289.208 1.00 27.96 333 ARG D O 1
ATOM 3241 N N . ALA B 2 134 ? 417.578 256.699 288.928 1.00 29.00 334 ALA D N 1
ATOM 3242 C CA . ALA B 2 134 ? 418.950 256.776 288.441 1.00 30.20 334 ALA D CA 1
ATOM 3243 C C . ALA B 2 134 ? 419.938 256.389 289.535 1.00 27.27 334 ALA D C 1
ATOM 3244 O O . ALA B 2 134 ? 421.066 255.985 289.251 1.00 27.26 334 ALA D O 1
ATOM 3246 N N . ALA B 2 135 ? 419.508 256.514 290.786 1.00 29.19 335 ALA D N 1
ATOM 3247 C CA . ALA B 2 135 ? 420.354 256.179 291.926 1.00 27.89 335 ALA D CA 1
ATOM 3248 C C . ALA B 2 135 ? 420.690 254.692 291.937 1.00 24.68 335 ALA D C 1
ATOM 3249 O O . ALA B 2 135 ? 421.728 254.285 292.460 1.00 24.46 335 ALA D O 1
ATOM 3251 N N . ALA B 2 136 ? 419.807 253.885 291.357 1.00 21.97 336 ALA D N 1
ATOM 3252 C CA . ALA B 2 136 ? 420.009 252.442 291.301 1.00 15.31 336 ALA D CA 1
ATOM 3253 C C . ALA B 2 136 ? 420.764 252.046 290.038 1.00 18.74 336 ALA D C 1
ATOM 3254 O O . ALA B 2 136 ? 421.712 251.263 290.091 1.00 18.93 336 ALA D O 1
ATOM 3256 N N . VAL B 2 137 ? 420.337 252.591 288.903 1.00 20.54 337 VAL D N 1
ATOM 3257 C CA . VAL B 2 137 ? 420.969 252.295 287.623 1.00 14.81 337 VAL D CA 1
ATOM 3258 C C . VAL B 2 137 ? 422.444 252.686 287.633 1.00 16.20 337 VAL D C 1
ATOM 3259 O O . VAL B 2 137 ? 423.298 251.931 287.170 1.00 14.37 337 VAL D O 1
ATOM 3263 N N . GLU B 2 138 ? 422.734 253.869 288.166 1.00 18.18 338 GLU D N 1
ATOM 3264 C CA . GLU B 2 138 ? 424.103 254.364 288.235 1.00 21.17 338 GLU D CA 1
ATOM 3265 C C . GLU B 2 138 ? 424.990 253.437 289.061 1.00 21.87 338 GLU D C 1
ATOM 3266 O O . GLU B 2 138 ? 426.172 253.267 288.762 1.00 21.22 338 GLU D O 1
ATOM 3272 N N . GLN B 2 139 ? 424.413 252.841 290.099 1.00 21.79 339 GLN D N 1
ATOM 3273 C CA . GLN B 2 139 ? 425.152 251.934 290.969 1.00 22.86 339 GLN D CA 1
ATOM 3274 C C . GLN B 2 139 ? 425.353 250.573 290.310 1.00 20.78 339 GLN D C 1
ATOM 3275 O O . GLN B 2 139 ? 426.402 249.947 290.466 1.00 18.12 339 GLN D O 1
ATOM 3281 N N . LEU B 2 140 ? 424.343 250.120 289.575 1.00 20.91 340 LEU D N 1
ATOM 3282 C CA . LEU B 2 140 ? 424.408 248.832 288.894 1.00 20.34 340 LEU D CA 1
ATOM 3283 C C . LEU B 2 140 ? 425.440 248.847 287.771 1.00 19.85 340 LEU D C 1
ATOM 3284 O O . LEU B 2 140 ? 425.990 247.807 287.410 1.00 22.14 340 LEU D O 1
ATOM 3289 N N . GLN B 2 141 ? 425.698 250.030 287.223 1.00 18.84 341 GLN D N 1
ATOM 3290 C CA . GLN B 2 141 ? 426.662 250.177 286.139 1.00 18.96 341 GLN D CA 1
ATOM 3291 C C . GLN B 2 141 ? 428.084 250.312 286.671 1.00 20.46 341 GLN D C 1
ATOM 3292 O O . GLN B 2 141 ? 428.989 249.599 286.236 1.00 23.39 341 GLN D O 1
ATOM 3298 N N . VAL B 2 142 ? 428.276 251.230 287.613 1.00 21.18 342 VAL D N 1
ATOM 3299 C CA . VAL B 2 142 ? 429.589 251.461 288.203 1.00 23.65 342 VAL D CA 1
ATOM 3300 C C . VAL B 2 142 ? 430.115 250.205 288.891 1.00 23.34 342 VAL D C 1
ATOM 3301 O O . VAL B 2 142 ? 431.325 249.997 288.983 1.00 24.21 342 VAL D O 1
ATOM 3305 N N . TRP B 2 143 ? 429.199 249.369 289.371 1.00 19.75 343 TRP D N 1
ATOM 3306 C CA . TRP B 2 143 ? 429.572 248.135 290.052 1.00 18.84 343 TRP D CA 1
ATOM 3307 C C . TRP B 2 143 ? 430.087 247.096 289.062 1.00 20.90 343 TRP D C 1
ATOM 3308 O O . TRP B 2 143 ? 431.244 246.680 289.130 1.00 23.06 343 TRP D O 1
ATOM 3319 N N . GLY B 2 144 ? 429.222 246.682 288.142 1.00 22.33 344 GLY D N 1
ATOM 3320 C CA . GLY B 2 144 ? 429.607 245.692 287.153 1.00 22.39 344 GLY D CA 1
ATOM 3321 C C . GLY B 2 144 ? 430.691 246.183 286.212 1.00 26.33 344 GLY D C 1
ATOM 3322 O O . GLY B 2 144 ? 431.207 245.419 285.397 1.00 24.07 344 GLY D O 1
ATOM 3323 N N . GLN B 2 145 ? 431.037 247.461 286.325 1.00 27.02 345 GLN D N 1
ATOM 3324 C CA . GLN B 2 145 ? 432.064 248.053 285.478 1.00 29.41 345 GLN D CA 1
ATOM 3325 C C . GLN B 2 145 ? 433.451 247.571 285.890 1.00 29.99 345 GLN D C 1
ATOM 3326 O O . GLN B 2 145 ? 434.354 247.465 285.059 1.00 29.19 345 GLN D O 1
ATOM 3332 N N . ARG B 2 146 ? 433.615 247.279 287.176 1.00 28.00 346 ARG D N 1
ATOM 3333 C CA . ARG B 2 146 ? 434.893 246.807 287.697 1.00 32.56 346 ARG D CA 1
ATOM 3334 C C . ARG B 2 146 ? 434.886 245.292 287.873 1.00 32.70 346 ARG D C 1
ATOM 3335 O O . ARG B 2 146 ? 435.936 244.649 287.840 1.00 34.10 346 ARG D O 1
ATOM 3343 N N . ASN B 2 147 ? 433.697 244.727 288.060 1.00 27.43 347 ASN D N 1
ATOM 3344 C CA . ASN B 2 147 ? 433.553 243.287 288.241 1.00 24.73 347 ASN D CA 1
ATOM 3345 C C . ASN B 2 147 ? 433.426 242.573 286.900 1.00 21.36 347 ASN D C 1
ATOM 3346 O O . ASN B 2 147 ? 433.125 241.380 286.848 1.00 21.26 347 ASN D O 1
ATOM 3351 N N . ASN B 2 148 ? 433.658 243.311 285.819 1.00 21.85 348 ASN D N 1
ATOM 3352 C CA . ASN B 2 148 ? 433.573 242.758 284.471 1.00 28.80 348 ASN D CA 1
ATOM 3353 C C . ASN B 2 148 ? 432.199 242.142 284.220 1.00 28.16 348 ASN D C 1
ATOM 3354 O O . ASN B 2 148 ? 432.050 241.244 283.391 1.00 27.46 348 ASN D O 1
ATOM 3359 N N . ILE B 2 149 ? 431.197 242.631 284.943 1.00 22.08 349 ILE D N 1
ATOM 3360 C CA . ILE B 2 149 ? 429.835 242.131 284.800 1.00 20.94 349 ILE D CA 1
ATOM 3361 C C . ILE B 2 149 ? 429.045 243.003 283.827 1.00 22.74 349 ILE D C 1
ATOM 3362 O O . ILE B 2 149 ? 428.941 244.216 284.011 1.00 19.90 349 ILE D O 1
ATOM 3367 N N . PRO B 2 150 ? 428.478 242.391 282.776 1.00 18.98 350 PRO D N 1
ATOM 3368 C CA . PRO B 2 150 ? 427.696 243.119 281.773 1.00 17.99 350 PRO D CA 1
ATOM 3369 C C . PRO B 2 150 ? 426.385 243.666 282.333 1.00 19.39 350 PRO D C 1
ATOM 3370 O O . PRO B 2 150 ? 425.593 242.927 282.918 1.00 15.99 350 PRO D O 1
ATOM 3374 N N . VAL B 2 151 ? 426.166 244.964 282.150 1.00 16.96 351 VAL D N 1
ATOM 3375 C CA . VAL B 2 151 ? 424.953 245.612 282.635 1.00 16.50 351 VAL D CA 1
ATOM 3376 C C . VAL B 2 151 ? 424.207 246.286 281.489 1.00 17.08 351 VAL D C 1
ATOM 3377 O O . VAL B 2 151 ? 424.806 246.982 280.669 1.00 18.98 351 VAL D O 1
ATOM 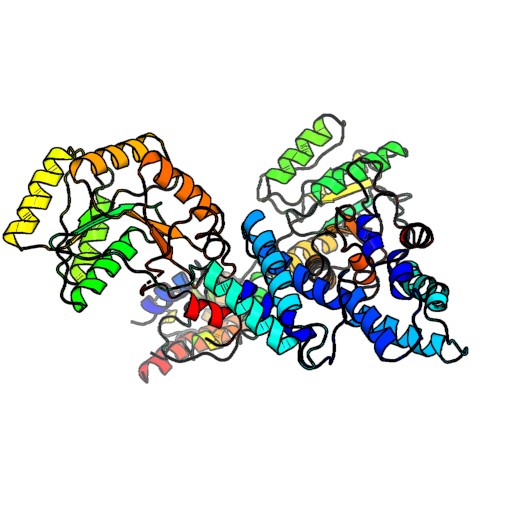3381 N N . ILE B 2 152 ? 422.896 246.075 281.438 1.00 18.51 352 ILE D N 1
ATOM 3382 C CA . ILE B 2 152 ? 422.064 246.660 280.393 1.00 18.81 352 ILE D CA 1
ATOM 3383 C C . ILE B 2 152 ? 421.270 247.844 280.933 1.00 20.67 352 ILE D C 1
ATOM 3384 O O . ILE B 2 152 ? 420.474 247.699 281.861 1.00 15.16 352 ILE D O 1
ATOM 3389 N N . ALA B 2 153 ? 421.491 249.016 280.346 1.00 21.23 353 ALA D N 1
ATOM 3390 C CA . ALA B 2 153 ? 420.796 250.227 280.766 1.00 20.19 353 ALA D CA 1
ATOM 3391 C C . ALA B 2 153 ? 420.493 251.120 279.568 1.00 21.93 353 ALA D C 1
ATOM 3392 O O . ALA B 2 153 ? 421.178 251.058 278.547 1.00 21.31 353 ALA D O 1
ATOM 3394 N N . GLN B 2 154 ? 419.463 251.950 279.701 1.00 22.47 354 GLN D N 1
ATOM 3395 C CA . GLN B 2 154 ? 419.066 252.857 278.631 1.00 22.43 354 GLN D CA 1
ATOM 3396 C C . GLN B 2 154 ? 418.811 254.260 279.173 1.00 23.76 354 GLN D C 1
ATOM 3397 O O . GLN B 2 154 ? 419.194 254.581 280.297 1.00 20.80 354 GLN D O 1
ATOM 3403 N N . HIS B 2 155 ? 418.161 255.090 278.363 1.00 26.99 355 HIS D N 1
ATOM 3404 C CA . HIS B 2 155 ? 417.847 256.460 278.751 1.00 26.06 355 HIS D CA 1
ATOM 3405 C C . HIS B 2 155 ? 416.915 256.466 279.959 1.00 21.59 355 HIS D C 1
ATOM 3406 O O . HIS B 2 155 ? 415.922 255.739 279.991 1.00 20.22 355 HIS D O 1
ATOM 3413 N N . THR B 2 156 ? 417.244 257.288 280.951 1.00 19.40 356 THR D N 1
ATOM 3414 C CA . THR B 2 156 ? 416.438 257.393 282.161 1.00 20.44 356 THR D CA 1
ATOM 3415 C C . THR B 2 156 ? 414.995 257.753 281.820 1.00 24.06 356 THR D C 1
ATOM 3416 O O . THR B 2 156 ? 414.711 258.868 281.381 1.00 23.73 356 THR D O 1
ATOM 3420 N N . GLY B 2 157 ? 414.090 256.802 282.023 1.00 23.00 357 GLY D N 1
ATOM 3421 C CA . GLY B 2 157 ? 412.689 257.038 281.730 1.00 14.45 357 GLY D CA 1
ATOM 3422 C C . GLY B 2 157 ? 412.144 256.061 280.707 1.00 19.87 357 GLY D C 1
ATOM 3423 O O . GLY B 2 157 ? 410.963 256.108 280.360 1.00 22.00 357 GLY D O 1
ATOM 3424 N N . ALA B 2 158 ? 413.006 255.174 280.221 1.00 19.46 358 ALA D N 1
ATOM 3425 C CA . ALA B 2 158 ? 412.611 254.180 279.232 1.00 16.46 358 ALA D CA 1
ATOM 3426 C C . ALA B 2 158 ? 411.726 253.112 279.865 1.00 11.37 358 ALA D C 1
ATOM 3427 O O . ALA B 2 158 ? 411.577 253.060 281.086 1.00 15.00 358 ALA D O 1
ATOM 3429 N N . ASP B 2 159 ? 411.141 252.263 279.027 1.00 14.60 359 ASP D N 1
ATOM 3430 C CA . ASP B 2 159 ? 410.269 251.196 279.502 1.00 17.87 359 ASP D CA 1
ATOM 3431 C C . ASP B 2 159 ? 411.066 250.128 280.242 1.00 20.13 359 ASP D C 1
ATOM 3432 O O . ASP B 2 159 ? 411.880 249.422 279.646 1.00 17.48 359 ASP D O 1
ATOM 3437 N N . SER B 2 160 ? 410.827 250.015 281.545 1.00 21.40 360 SER D N 1
ATOM 3438 C CA . SER B 2 160 ? 411.520 249.034 282.373 1.00 21.68 360 SER D CA 1
ATOM 3439 C C . SER B 2 160 ? 411.112 247.614 281.995 1.00 21.26 360 SER D C 1
ATOM 3440 O O . SER B 2 160 ? 411.789 246.649 282.348 1.00 22.35 360 SER D O 1
ATOM 3443 N N . ALA B 2 161 ? 410.001 247.496 281.275 1.00 23.96 361 ALA D N 1
ATOM 3444 C CA . ALA B 2 161 ? 409.495 246.197 280.848 1.00 21.10 361 ALA D CA 1
ATOM 3445 C C . ALA B 2 161 ? 410.243 245.687 279.622 1.00 22.64 361 ALA D C 1
ATOM 3446 O O . ALA B 2 161 ? 409.890 244.652 279.057 1.00 25.68 361 ALA D O 1
ATOM 3448 N N . SER B 2 162 ? 411.277 246.416 279.215 1.00 25.13 362 SER D N 1
ATOM 3449 C CA . SER B 2 162 ? 412.068 246.035 278.052 1.00 25.89 362 SER D CA 1
ATOM 3450 C C . SER B 2 162 ? 413.553 245.946 278.387 1.00 22.50 362 SER D C 1
ATOM 3451 O O . SER B 2 162 ? 414.319 245.295 277.676 1.00 22.79 362 SER D O 1
ATOM 3454 N N . VAL B 2 163 ? 413.953 246.603 279.471 1.00 20.57 363 VAL D N 1
ATOM 3455 C CA . VAL B 2 163 ? 415.347 246.596 279.899 1.00 20.73 363 VAL D CA 1
ATOM 3456 C C . VAL B 2 163 ? 415.827 245.164 280.121 1.00 14.53 363 VAL D C 1
ATOM 3457 O O . VAL B 2 163 ? 417.018 244.873 280.011 1.00 12.90 363 VAL D O 1
ATOM 3461 N N . ILE B 2 164 ? 414.889 244.275 280.428 1.00 18.54 364 ILE D N 1
ATOM 3462 C CA . ILE B 2 164 ? 415.203 242.870 280.666 1.00 15.74 364 ILE D CA 1
ATOM 3463 C C . ILE B 2 164 ? 415.386 242.130 279.344 1.00 22.32 364 ILE D C 1
ATOM 3464 O O . ILE B 2 164 ? 416.244 241.255 279.225 1.00 23.58 364 ILE D O 1
ATOM 3469 N N . PHE B 2 165 ? 414.572 242.486 278.356 1.00 20.27 365 PHE D N 1
ATOM 3470 C CA . PHE B 2 165 ? 414.636 241.858 277.042 1.00 18.95 365 PHE D CA 1
ATOM 3471 C C . PHE B 2 165 ? 416.024 242.037 276.434 1.00 20.02 365 PHE D C 1
ATOM 3472 O O . PHE B 2 165 ? 416.621 241.083 275.934 1.00 14.56 365 PHE D O 1
ATOM 3480 N N . ASP B 2 166 ? 416.531 243.265 276.479 1.00 17.92 366 ASP D N 1
ATOM 3481 C CA . ASP B 2 166 ? 417.849 243.572 275.934 1.00 16.10 366 ASP D CA 1
ATOM 3482 C C . ASP B 2 166 ? 418.915 242.675 276.554 1.00 15.37 366 ASP D C 1
ATOM 3483 O O . ASP B 2 166 ? 419.890 242.308 275.898 1.00 17.84 366 ASP D O 1
ATOM 3488 N N . ALA B 2 167 ? 418.721 242.328 277.822 1.00 16.58 367 ALA D N 1
ATOM 3489 C CA . ALA B 2 167 ? 419.662 241.474 278.535 1.00 17.48 367 ALA D CA 1
ATOM 3490 C C . ALA B 2 167 ? 419.506 240.022 278.099 1.00 17.74 367 ALA D C 1
ATOM 3491 O O . ALA B 2 167 ? 420.481 239.272 278.043 1.00 16.89 367 ALA D O 1
ATOM 3493 N N . ILE B 2 168 ? 418.273 239.631 277.791 1.00 19.02 368 ILE D N 1
ATOM 3494 C CA . ILE B 2 168 ? 417.985 238.269 277.358 1.00 19.52 368 ILE D CA 1
ATOM 3495 C C . ILE B 2 168 ? 418.503 238.034 275.943 1.00 23.46 368 ILE D C 1
ATOM 3496 O O . ILE B 2 168 ? 419.143 237.019 275.667 1.00 23.13 368 ILE D O 1
ATOM 3501 N N . GLN B 2 169 ? 418.220 238.978 275.051 1.00 22.44 369 GLN D N 1
ATOM 3502 C CA . GLN B 2 169 ? 418.655 238.878 273.663 1.00 22.83 369 GLN D CA 1
ATOM 3503 C C . GLN B 2 169 ? 420.177 238.895 273.567 1.00 20.98 369 GLN D C 1
ATOM 3504 O O . GLN B 2 169 ? 420.761 238.237 272.707 1.00 21.84 369 GLN D O 1
ATOM 3510 N N . ALA B 2 170 ? 420.812 239.653 274.455 1.00 22.96 370 ALA D N 1
ATOM 3511 C CA . ALA B 2 170 ? 422.266 239.756 274.472 1.00 21.31 370 ALA D CA 1
ATOM 3512 C C . ALA B 2 170 ? 422.876 238.672 275.353 1.00 18.21 370 ALA D C 1
ATOM 3513 O O . ALA B 2 170 ? 424.055 238.734 275.702 1.00 17.87 370 ALA D O 1
ATOM 3515 N N . ALA B 2 171 ? 422.067 237.680 275.710 1.00 20.67 371 ALA D N 1
ATOM 3516 C CA . ALA B 2 171 ? 422.527 236.582 276.550 1.00 20.01 371 ALA D CA 1
ATOM 3517 C C . ALA B 2 171 ? 422.643 235.295 275.740 1.00 21.83 371 ALA D C 1
ATOM 3518 O O . ALA B 2 171 ? 423.508 234.460 276.006 1.00 21.17 371 ALA D O 1
ATOM 3520 N N . LYS B 2 172 ? 421.767 235.142 274.753 1.00 23.00 372 LYS D N 1
ATOM 3521 C CA . LYS B 2 172 ? 421.768 233.958 273.902 1.00 24.56 372 LYS D CA 1
ATOM 3522 C C . LYS B 2 172 ? 422.855 234.051 272.839 1.00 25.56 372 LYS D C 1
ATOM 3523 O O . LYS B 2 172 ? 423.193 233.059 272.193 1.00 26.32 372 LYS D O 1
ATOM 3529 N N . ALA B 2 173 ? 423.400 235.251 272.661 1.00 25.32 373 ALA D N 1
ATOM 3530 C CA . ALA B 2 173 ? 424.450 235.477 271.676 1.00 24.61 373 ALA D CA 1
ATOM 3531 C C . ALA B 2 173 ? 425.806 235.613 272.358 1.00 27.18 373 ALA D C 1
ATOM 3532 O O . ALA B 2 173 ? 426.832 235.215 271.806 1.00 31.19 373 ALA D O 1
ATOM 3534 N N . ARG B 2 174 ? 425.803 236.178 273.561 1.00 28.88 374 ARG D N 1
ATOM 3535 C CA . ARG B 2 174 ? 427.031 236.368 274.323 1.00 32.55 374 ARG D CA 1
ATOM 3536 C C . ARG B 2 174 ? 427.246 235.224 275.307 1.00 35.12 374 ARG D C 1
ATOM 3537 O O . ARG B 2 174 ? 428.202 235.233 276.083 1.00 37.73 374 ARG D O 1
ATOM 3545 N N . ASN B 2 175 ? 426.351 234.242 275.269 1.00 37.63 375 ASN D N 1
ATOM 3546 C CA . ASN B 2 175 ? 426.436 233.085 276.154 1.00 40.66 375 ASN D CA 1
ATOM 3547 C C . ASN B 2 175 ? 426.402 233.510 277.619 1.00 33.00 375 ASN D C 1
ATOM 3548 O O . ASN B 2 175 ? 427.438 233.805 278.215 1.00 29.96 375 ASN D O 1
ATOM 3553 N N . ILE B 2 176 ? 425.203 233.539 278.193 1.00 25.28 376 ILE D N 1
ATOM 3554 C CA . ILE B 2 176 ? 425.027 233.926 279.588 1.00 19.85 376 ILE D CA 1
ATOM 3555 C C . ILE B 2 176 ? 424.180 232.897 280.328 1.00 18.97 376 ILE D C 1
ATOM 3556 O O . ILE B 2 176 ? 423.113 232.503 279.857 1.00 20.33 376 ILE D O 1
ATOM 3561 N N . ASP B 2 177 ? 424.660 232.467 281.491 1.00 21.54 377 ASP D N 1
ATOM 3562 C CA . ASP B 2 177 ? 423.949 231.483 282.297 1.00 18.40 377 ASP D CA 1
ATOM 3563 C C . ASP B 2 177 ? 422.827 232.135 283.099 1.00 17.47 377 ASP D C 1
ATOM 3564 O O . ASP B 2 177 ? 421.647 231.933 282.810 1.00 13.16 377 ASP D O 1
ATOM 3569 N N . VAL B 2 178 ? 423.201 232.917 284.106 1.00 15.74 378 VAL D N 1
ATOM 3570 C CA . VAL B 2 178 ? 422.227 233.598 284.951 1.00 13.68 378 VAL D CA 1
ATOM 3571 C C . VAL B 2 178 ? 421.951 235.009 284.442 1.00 17.13 378 VAL D C 1
ATOM 3572 O O . VAL B 2 178 ? 422.869 235.728 284.049 1.00 16.79 378 VAL D O 1
ATOM 3576 N N . LEU B 2 179 ? 420.680 235.397 284.454 1.00 17.22 379 LEU D N 1
ATOM 3577 C CA . LEU B 2 179 ? 420.277 236.721 283.996 1.00 15.51 379 LEU D CA 1
ATOM 3578 C C . LEU B 2 179 ? 419.391 237.384 285.047 1.00 15.43 379 LEU D C 1
ATOM 3579 O O . LEU B 2 179 ? 418.225 237.023 285.206 1.00 14.70 379 LEU D O 1
ATOM 3584 N N . ILE B 2 180 ? 419.953 238.354 285.760 1.00 14.99 380 ILE D N 1
ATOM 3585 C CA . ILE B 2 180 ? 419.218 239.069 286.797 1.00 15.83 380 ILE D CA 1
ATOM 3586 C C . ILE B 2 180 ? 418.825 240.463 286.319 1.00 18.25 380 ILE D C 1
ATOM 3587 O O . ILE B 2 180 ? 419.602 241.140 285.646 1.00 13.51 380 ILE D O 1
ATOM 3592 N N . ALA B 2 181 ? 417.615 240.886 286.673 1.00 17.80 381 ALA D N 1
ATOM 3593 C CA . ALA B 2 181 ? 417.117 242.199 286.281 1.00 17.65 381 ALA D CA 1
ATOM 3594 C C . ALA B 2 181 ? 416.173 242.760 287.339 1.00 15.21 381 ALA D C 1
ATOM 3595 O O . ALA B 2 181 ? 415.356 242.033 287.904 1.00 15.78 381 ALA D O 1
ATOM 3597 N N . ASP B 2 182 ? 416.291 244.058 287.601 1.00 13.49 382 ASP D N 1
ATOM 3598 C CA . ASP B 2 182 ? 415.451 244.722 288.591 1.00 13.43 382 ASP D CA 1
ATOM 3599 C C . ASP B 2 182 ? 414.286 245.439 287.919 1.00 16.50 382 ASP D C 1
ATOM 3600 O O . ASP B 2 182 ? 414.319 245.708 286.718 1.00 13.83 382 ASP D O 1
ATOM 3605 N N . THR B 2 183 ? 413.255 245.746 288.700 1.00 16.59 383 THR D N 1
ATOM 3606 C CA . THR B 2 183 ? 412.078 246.433 288.185 1.00 17.43 383 THR D CA 1
ATOM 3607 C C . THR B 2 183 ? 411.662 247.571 289.111 1.00 15.64 383 THR D C 1
ATOM 3608 O O . THR B 2 183 ? 412.324 247.842 290.112 1.00 15.13 383 THR D O 1
ATOM 3612 N N . ALA B 2 184 ? 410.560 248.232 288.770 1.00 17.18 384 ALA D N 1
ATOM 3613 C CA . ALA B 2 184 ? 410.053 249.341 289.569 1.00 25.73 384 ALA D CA 1
ATOM 3614 C C . ALA B 2 184 ? 409.307 248.825 290.794 1.00 25.01 384 ALA D C 1
ATOM 3615 O O . ALA B 2 184 ? 408.705 247.752 290.760 1.00 27.55 384 ALA D O 1
ATOM 3617 N N . GLY B 2 185 ? 409.352 249.596 291.876 1.00 31.69 385 GLY D N 1
ATOM 3618 C CA . GLY B 2 185 ? 408.676 249.197 293.097 1.00 37.51 385 GLY D CA 1
ATOM 3619 C C . GLY B 2 185 ? 408.026 250.366 293.811 1.00 39.15 385 GLY D C 1
ATOM 3620 O O . GLY B 2 185 ? 408.549 250.864 294.807 1.00 40.69 385 GLY D O 1
ATOM 3621 N N . ARG B 2 186 ? 406.879 250.803 293.300 1.00 41.46 386 ARG D N 1
ATOM 3622 C CA . ARG B 2 186 ? 406.152 251.920 293.890 1.00 41.22 386 ARG D CA 1
ATOM 3623 C C . ARG B 2 186 ? 404.753 251.488 294.316 1.00 41.03 386 ARG D C 1
ATOM 3624 O O . ARG B 2 186 ? 403.945 251.065 293.489 1.00 35.25 386 ARG D O 1
ATOM 3632 N N . LEU B 2 187 ? 404.472 251.598 295.611 1.00 45.07 387 LEU D N 1
ATOM 3633 C CA . LEU B 2 187 ? 403.173 251.214 296.150 1.00 51.92 387 LEU D CA 1
ATOM 3634 C C . LEU B 2 187 ? 402.154 252.342 296.027 1.00 54.61 387 LEU D C 1
ATOM 3635 O O . LEU B 2 187 ? 400.966 252.146 296.284 1.00 54.32 387 LEU D O 1
ATOM 3640 N N . GLN B 2 188 ? 402.624 253.521 295.635 1.00 57.91 388 GLN D N 1
ATOM 3641 C CA . GLN B 2 188 ? 401.754 254.680 295.479 1.00 59.82 388 GLN D CA 1
ATOM 3642 C C . GLN B 2 188 ? 400.603 254.386 294.523 1.00 60.69 388 GLN D C 1
ATOM 3643 O O . GLN B 2 188 ? 399.503 254.916 294.681 1.00 65.47 388 GLN D O 1
ATOM 3649 N N . ASN B 2 189 ? 400.862 253.539 293.532 1.00 60.54 389 ASN D N 1
ATOM 3650 C CA . ASN B 2 189 ? 399.846 253.173 292.553 1.00 62.46 389 ASN D CA 1
ATOM 3651 C C . ASN B 2 189 ? 399.836 251.661 292.348 1.00 65.27 389 ASN D C 1
ATOM 3652 O O . ASN B 2 189 ? 400.561 251.133 291.504 1.00 66.20 389 ASN D O 1
ATOM 3657 N N . LYS B 2 190 ? 399.011 250.973 293.130 1.00 66.97 390 LYS D N 1
ATOM 3658 C CA . LYS B 2 190 ? 398.895 249.520 293.055 1.00 63.34 390 LYS D CA 1
ATOM 3659 C C . LYS B 2 190 ? 398.674 249.029 291.628 1.00 62.06 390 LYS D C 1
ATOM 3660 O O . LYS B 2 190 ? 399.441 248.212 291.117 1.00 61.92 390 LYS D O 1
ATOM 3666 N N . SER B 2 191 ? 397.619 249.531 290.995 1.00 61.06 391 SER D N 1
ATOM 3667 C CA . SER B 2 191 ? 397.275 249.146 289.631 1.00 58.43 391 SER D CA 1
ATOM 3668 C C . SER B 2 191 ? 398.463 249.228 288.677 1.00 54.83 391 SER D C 1
ATOM 3669 O O . SER B 2 191 ? 398.806 248.247 288.018 1.00 53.79 391 SER D O 1
ATOM 3672 N N . HIS B 2 192 ? 399.084 250.401 288.605 1.00 50.63 392 HIS D N 1
ATOM 3673 C CA . HIS B 2 192 ? 400.229 250.612 287.727 1.00 48.55 392 HIS D CA 1
ATOM 3674 C C . HIS B 2 192 ? 401.294 249.541 287.933 1.00 47.05 392 HIS D C 1
ATOM 3675 O O . HIS B 2 192 ? 401.779 248.945 286.972 1.00 41.89 392 HIS D O 1
ATOM 3682 N N . LEU B 2 193 ? 401.652 249.302 289.190 1.00 45.07 393 LEU D N 1
ATOM 3683 C CA . LEU B 2 193 ? 402.662 248.304 289.525 1.00 41.65 393 LEU D CA 1
ATOM 3684 C C . LEU B 2 193 ? 402.264 246.922 289.017 1.00 40.09 393 LEU D C 1
ATOM 3685 O O . LEU B 2 193 ? 403.120 246.115 288.653 1.00 41.06 393 LEU D O 1
ATOM 3690 N N . MET B 2 194 ? 400.963 246.656 288.995 1.00 40.38 394 MET D N 1
ATOM 3691 C CA . MET B 2 194 ? 400.452 245.371 288.532 1.00 45.18 394 MET D CA 1
ATOM 3692 C C . MET B 2 194 ? 400.637 245.217 287.026 1.00 40.13 394 MET D C 1
ATOM 3693 O O . MET B 2 194 ? 401.347 244.323 286.567 1.00 38.35 394 MET D O 1
ATOM 3698 N N . GLU B 2 195 ? 399.995 246.097 286.264 1.00 39.12 395 GLU D N 1
ATOM 3699 C CA . GLU B 2 195 ? 400.082 246.062 284.809 1.00 40.37 395 GLU D CA 1
ATOM 3700 C C . GLU B 2 195 ? 401.523 246.195 284.329 1.00 34.38 395 GLU D C 1
ATOM 3701 O O . GLU B 2 195 ? 401.907 245.603 283.320 1.00 27.42 395 GLU D O 1
ATOM 3707 N N . GLU B 2 196 ? 402.317 246.974 285.057 1.00 32.43 396 GLU D N 1
ATOM 3708 C CA . GLU B 2 196 ? 403.715 247.184 284.703 1.00 33.23 396 GLU D CA 1
ATOM 3709 C C . GLU B 2 196 ? 404.473 245.862 284.678 1.00 31.44 396 GLU D C 1
ATOM 3710 O O . GLU B 2 196 ? 405.045 245.485 283.656 1.00 27.59 396 GLU D O 1
ATOM 3716 N N . LEU B 2 197 ? 404.471 245.162 285.808 1.00 30.38 397 LEU D N 1
ATOM 3717 C CA . LEU B 2 197 ? 405.161 243.882 285.920 1.00 32.78 397 LEU D CA 1
ATOM 3718 C C . LEU B 2 197 ? 404.468 242.797 285.102 1.00 32.84 397 LEU D C 1
ATOM 3719 O O . LEU B 2 197 ? 405.124 241.937 284.515 1.00 35.53 397 LEU D O 1
ATOM 3724 N N . LYS B 2 198 ? 403.140 242.843 285.069 1.00 31.79 398 LYS D N 1
ATOM 3725 C CA . LYS B 2 198 ? 402.359 241.862 284.323 1.00 30.55 398 LYS D CA 1
ATOM 3726 C C . LYS B 2 198 ? 402.675 241.922 282.832 1.00 28.13 398 LYS D C 1
ATOM 3727 O O . LYS B 2 198 ? 402.640 240.904 282.140 1.00 23.84 398 LYS D O 1
ATOM 3733 N N . LYS B 2 199 ? 402.984 243.118 282.344 1.00 24.87 399 LYS D N 1
ATOM 3734 C CA . LYS B 2 199 ? 403.302 243.308 280.934 1.00 26.42 399 LYS D CA 1
ATOM 3735 C C . LYS B 2 199 ? 404.755 242.934 280.657 1.00 23.56 399 LYS D C 1
ATOM 3736 O O . LYS B 2 199 ? 405.230 243.043 279.527 1.00 24.29 399 LYS D O 1
ATOM 3742 N N . ILE B 2 200 ? 405.456 242.490 281.696 1.00 19.63 400 ILE D N 1
ATOM 3743 C CA . ILE B 2 200 ? 406.854 242.096 281.566 1.00 17.93 400 ILE D CA 1
ATOM 3744 C C . ILE B 2 200 ? 406.969 240.583 281.414 1.00 17.56 400 ILE D C 1
ATOM 3745 O O . ILE B 2 200 ? 407.796 240.086 280.650 1.00 21.05 400 ILE D O 1
ATOM 3750 N N . VAL B 2 201 ? 406.132 239.856 282.147 1.00 16.28 401 VAL D N 1
ATOM 3751 C CA . VAL B 2 201 ? 406.133 238.399 282.102 1.00 16.27 401 VAL D CA 1
ATOM 3752 C C . VAL B 2 201 ? 405.414 237.887 280.857 1.00 15.53 401 VAL D C 1
ATOM 3753 O O . VAL B 2 201 ? 405.653 236.767 280.406 1.00 20.92 401 VAL D O 1
ATOM 3757 N N . ARG B 2 202 ? 404.537 238.717 280.303 1.00 21.31 402 ARG D N 1
ATOM 3758 C CA . ARG B 2 202 ? 403.777 238.348 279.115 1.00 20.85 402 ARG D CA 1
ATOM 3759 C C . ARG B 2 202 ? 404.554 238.632 277.831 1.00 20.53 402 ARG D C 1
ATOM 3760 O O . ARG B 2 202 ? 404.141 238.224 276.744 1.00 21.02 402 ARG D O 1
ATOM 3768 N N . VAL B 2 203 ? 405.681 239.325 277.960 1.00 19.41 403 VAL D N 1
ATOM 3769 C CA . VAL B 2 203 ? 406.501 239.660 276.801 1.00 24.18 403 VAL D CA 1
ATOM 3770 C C . VAL B 2 203 ? 407.790 238.845 276.736 1.00 21.65 403 VAL D C 1
ATOM 3771 O O . VAL B 2 203 ? 408.368 238.676 275.663 1.00 18.74 403 VAL D O 1
ATOM 3775 N N . MET B 2 204 ? 408.237 238.341 277.882 1.00 18.86 404 MET D N 1
ATOM 3776 C CA . MET B 2 204 ? 409.460 237.546 277.933 1.00 20.33 404 MET D CA 1
ATOM 3777 C C . MET B 2 204 ? 409.233 236.132 277.408 1.00 22.10 404 MET D C 1
ATOM 3778 O O . MET B 2 204 ? 410.090 235.261 277.558 1.00 22.91 404 MET D O 1
ATOM 3783 N N . LYS B 2 205 ? 408.075 235.910 276.794 1.00 22.79 405 LYS D N 1
ATOM 3784 C CA . LYS B 2 205 ? 407.736 234.603 276.242 1.00 21.62 405 LYS D CA 1
ATOM 3785 C C . LYS B 2 205 ? 408.091 234.533 274.761 1.00 21.80 405 LYS D C 1
ATOM 3786 O O . LYS B 2 205 ? 407.725 233.583 274.068 1.00 21.95 405 LYS D O 1
ATOM 3792 N N . LYS B 2 206 ? 408.809 235.545 274.282 1.00 22.29 406 LYS D N 1
ATOM 3793 C CA . LYS B 2 206 ? 409.216 235.603 272.883 1.00 23.79 406 LYS D CA 1
ATOM 3794 C C . LYS B 2 206 ? 410.493 234.804 272.647 1.00 20.67 406 LYS D C 1
ATOM 3795 O O . LYS B 2 206 ? 410.521 233.891 271.823 1.00 20.01 406 LYS D O 1
ATOM 3801 N N . LEU B 2 207 ? 411.549 235.155 273.375 1.00 20.92 407 LEU D N 1
ATOM 3802 C CA . LEU B 2 207 ? 412.831 234.473 273.243 1.00 22.58 407 LEU D CA 1
ATOM 3803 C C . LEU B 2 207 ? 412.869 233.197 274.078 1.00 22.32 407 LEU D C 1
ATOM 3804 O O . LEU B 2 207 ? 413.682 232.307 273.830 1.00 25.21 407 LEU D O 1
ATOM 3809 N N . ASP B 2 208 ? 411.985 233.115 275.067 1.00 23.78 408 ASP D N 1
ATOM 3810 C CA . ASP B 2 208 ? 411.920 231.948 275.938 1.00 21.51 408 ASP D CA 1
ATOM 3811 C C . ASP B 2 208 ? 410.516 231.808 276.522 1.00 14.66 408 ASP D C 1
ATOM 3812 O O . ASP B 2 208 ? 410.106 232.597 277.374 1.00 14.07 408 ASP D O 1
ATOM 3817 N N . VAL B 2 209 ? 409.786 230.799 276.057 1.00 10.82 409 VAL D N 1
ATOM 3818 C CA . VAL B 2 209 ? 408.423 230.552 276.515 1.00 14.69 409 VAL D CA 1
ATOM 3819 C C . VAL B 2 209 ? 408.359 230.125 277.978 1.00 15.69 409 VAL D C 1
ATOM 3820 O O . VAL B 2 209 ? 407.277 229.885 278.514 1.00 16.24 409 VAL D O 1
ATOM 3824 N N . GLU B 2 210 ? 409.518 230.030 278.620 1.00 18.50 410 GLU D N 1
ATOM 3825 C CA . GLU B 2 210 ? 409.585 229.632 280.022 1.00 18.30 410 GLU D CA 1
ATOM 3826 C C . GLU B 2 210 ? 410.063 230.787 280.894 1.00 14.86 410 GLU D C 1
ATOM 3827 O O . GLU B 2 210 ? 410.020 230.710 282.122 1.00 18.31 410 GLU D O 1
ATOM 3833 N N . ALA B 2 211 ? 410.519 231.858 280.252 1.00 14.44 411 ALA D N 1
ATOM 3834 C CA . ALA B 2 211 ? 411.004 233.031 280.968 1.00 15.63 411 ALA D CA 1
ATOM 3835 C C . ALA B 2 211 ? 409.865 234.019 281.205 1.00 14.46 411 ALA D C 1
ATOM 3836 O O . ALA B 2 211 ? 409.014 234.218 280.337 1.00 17.66 411 ALA D O 1
ATOM 3838 N N . PRO B 2 212 ? 409.834 234.651 282.389 1.00 16.87 412 PRO D N 1
ATOM 3839 C CA . PRO B 2 212 ? 410.798 234.481 283.481 1.00 15.42 412 PRO D CA 1
ATOM 3840 C C . PRO B 2 212 ? 410.677 233.118 284.158 1.00 14.24 412 PRO D C 1
ATOM 3841 O O . PRO B 2 212 ? 409.610 232.504 284.152 1.00 17.31 412 PRO D O 1
ATOM 3845 N N . HIS B 2 213 ? 411.777 232.652 284.741 1.00 15.09 413 HIS D N 1
ATOM 3846 C CA . HIS B 2 213 ? 411.793 231.362 285.419 1.00 11.80 413 HIS D CA 1
ATOM 3847 C C . HIS B 2 213 ? 411.543 231.519 286.915 1.00 15.54 413 HIS D C 1
ATOM 3848 O O . HIS B 2 213 ? 410.857 230.701 287.527 1.00 14.41 413 HIS D O 1
ATOM 3855 N N . GLU B 2 214 ? 412.101 232.575 287.498 1.00 18.68 414 GLU D N 1
ATOM 3856 C CA . GLU B 2 214 ? 411.939 232.833 288.923 1.00 17.71 414 GLU D CA 1
ATOM 3857 C C . GLU B 2 214 ? 411.536 234.278 289.196 1.00 14.44 414 GLU D C 1
ATOM 3858 O O . GLU B 2 214 ? 412.103 235.211 288.627 1.00 12.04 414 GLU D O 1
ATOM 3864 N N . VAL B 2 215 ? 410.550 234.452 290.070 1.00 17.95 415 VAL D N 1
ATOM 3865 C CA . VAL B 2 215 ? 410.066 235.779 290.432 1.00 21.77 415 VAL D CA 1
ATOM 3866 C C . VAL B 2 215 ? 410.508 236.108 291.855 1.00 17.79 415 VAL D C 1
ATOM 3867 O O . VAL B 2 215 ? 409.709 236.072 292.792 1.00 15.28 415 VAL D O 1
ATOM 3871 N N . MET B 2 216 ? 411.790 236.425 292.008 1.00 21.42 416 MET D N 1
ATOM 3872 C CA . MET B 2 216 ? 412.354 236.755 293.311 1.00 22.48 416 MET D CA 1
ATOM 3873 C C . MET B 2 216 ? 411.660 237.961 293.935 1.00 22.62 416 MET D C 1
ATOM 3874 O O . MET B 2 216 ? 411.187 238.854 293.231 1.00 17.55 416 MET D O 1
ATOM 3879 N N . LEU B 2 217 ? 411.603 237.978 295.263 1.00 22.43 417 LEU D N 1
ATOM 3880 C CA . LEU B 2 217 ? 410.972 239.068 295.996 1.00 18.26 417 LEU D CA 1
ATOM 3881 C C . LEU B 2 217 ? 411.880 239.544 297.125 1.00 17.77 417 LEU D C 1
ATOM 3882 O O . LEU B 2 217 ? 412.132 238.812 298.082 1.00 14.17 417 LEU D O 1
ATOM 3887 N N . THR B 2 218 ? 412.368 240.775 297.007 1.00 14.94 418 THR D N 1
ATOM 3888 C CA . THR B 2 218 ? 413.251 241.348 298.016 1.00 10.84 418 THR D CA 1
ATOM 3889 C C . THR B 2 218 ? 412.473 242.208 299.006 1.00 17.21 418 THR D C 1
ATOM 3890 O O . THR B 2 218 ? 412.029 243.308 298.673 1.00 21.86 418 THR D O 1
ATOM 3894 N N . ILE B 2 219 ? 412.310 241.700 300.223 1.00 21.62 419 ILE D N 1
ATOM 3895 C CA . ILE B 2 219 ? 411.589 242.421 301.265 1.00 19.52 419 ILE D CA 1
ATOM 3896 C C . ILE B 2 219 ? 412.413 242.492 302.547 1.00 23.74 419 ILE D C 1
ATOM 3897 O O . ILE B 2 219 ? 413.072 241.525 302.928 1.00 19.26 419 ILE D O 1
ATOM 3902 N N . ASP B 2 220 ? 412.372 243.646 303.206 1.00 29.37 420 ASP D N 1
ATOM 3903 C CA . ASP B 2 220 ? 413.115 243.852 304.442 1.00 29.76 420 ASP D CA 1
ATOM 3904 C C . ASP B 2 220 ? 412.418 243.152 305.606 1.00 29.25 420 ASP D C 1
ATOM 3905 O O . ASP B 2 220 ? 411.193 243.040 305.629 1.00 22.24 420 ASP D O 1
ATOM 3910 N N . ALA B 2 221 ? 413.206 242.683 306.569 1.00 28.61 421 ALA D N 1
ATOM 3911 C CA . ALA B 2 221 ? 412.666 241.986 307.731 1.00 30.79 421 ALA D CA 1
ATOM 3912 C C . ALA B 2 221 ? 412.386 242.928 308.898 1.00 29.39 421 ALA D C 1
ATOM 3913 O O . ALA B 2 221 ? 411.334 242.844 309.533 1.00 26.50 421 ALA D O 1
ATOM 3915 N N . SER B 2 222 ? 413.331 243.820 309.180 1.00 26.78 422 SER D N 1
ATOM 3916 C CA . SER B 2 222 ? 413.185 244.772 310.276 1.00 28.87 422 SER D CA 1
ATOM 3917 C C . SER B 2 222 ? 411.891 245.572 310.165 1.00 33.23 422 SER D C 1
ATOM 3918 O O . SER B 2 222 ? 411.404 246.119 311.154 1.00 38.20 422 SER D O 1
ATOM 3921 N N . THR B 2 223 ? 411.339 245.638 308.957 1.00 32.21 423 THR D N 1
ATOM 3922 C CA . THR B 2 223 ? 410.100 246.370 308.723 1.00 29.01 423 THR D CA 1
ATOM 3923 C C . THR B 2 223 ? 408.960 245.778 309.545 1.00 30.23 423 THR D C 1
ATOM 3924 O O . THR B 2 223 ? 408.137 246.507 310.098 1.00 32.18 423 THR D O 1
ATOM 3928 N N . GLY B 2 224 ? 408.919 244.451 309.619 1.00 29.40 424 GLY D N 1
ATOM 3929 C CA . GLY B 2 224 ? 407.878 243.784 310.379 1.00 26.12 424 GLY D CA 1
ATOM 3930 C C . GLY B 2 224 ? 406.588 243.615 309.602 1.00 29.97 424 GLY D C 1
ATOM 3931 O O . GLY B 2 224 ? 406.546 242.905 308.597 1.00 27.70 424 GLY D O 1
ATOM 3932 N N . GLN B 2 225 ? 405.530 244.271 310.069 1.00 32.15 425 GLN D N 1
ATOM 3933 C CA . GLN B 2 225 ? 404.227 244.195 309.421 1.00 36.30 425 GLN D CA 1
ATOM 3934 C C . GLN B 2 225 ? 404.298 244.664 307.972 1.00 30.52 425 GLN D C 1
ATOM 3935 O O . GLN B 2 225 ? 403.549 244.187 307.118 1.00 30.27 425 GLN D O 1
ATOM 3941 N N . ASN B 2 226 ? 405.201 245.600 307.700 1.00 28.76 426 ASN D N 1
ATOM 3942 C CA . ASN B 2 226 ? 405.370 246.135 306.354 1.00 32.28 426 ASN D CA 1
ATOM 3943 C C . ASN B 2 226 ? 405.780 245.038 305.378 1.00 31.14 426 ASN D C 1
ATOM 3944 O O . ASN B 2 226 ? 405.317 245.003 304.238 1.00 34.59 426 ASN D O 1
ATOM 3949 N N . ALA B 2 227 ? 406.651 244.143 305.833 1.00 29.34 427 ALA D N 1
ATOM 3950 C CA . ALA B 2 227 ? 407.126 243.043 305.002 1.00 26.84 427 ALA D CA 1
ATOM 3951 C C . ALA B 2 227 ? 405.975 242.127 304.602 1.00 24.04 427 ALA D C 1
ATOM 3952 O O . ALA B 2 227 ? 406.041 241.440 303.583 1.00 21.68 427 ALA D O 1
ATOM 3954 N N . VAL B 2 228 ? 404.921 242.122 305.412 1.00 24.36 428 VAL D N 1
ATOM 3955 C CA . VAL B 2 228 ? 403.754 241.289 305.146 1.00 21.77 428 VAL D CA 1
ATOM 3956 C C . VAL B 2 228 ? 402.824 241.959 304.138 1.00 21.53 428 VAL D C 1
ATOM 3957 O O . VAL B 2 228 ? 402.291 241.305 303.242 1.00 26.17 428 VAL D O 1
ATOM 3961 N N . SER B 2 229 ? 402.635 243.266 304.292 1.00 25.18 429 SER D N 1
ATOM 3962 C CA . SER B 2 229 ? 401.770 244.025 303.397 1.00 26.73 429 SER D CA 1
ATOM 3963 C C . SER B 2 229 ? 402.347 244.070 301.986 1.00 27.19 429 SER D C 1
ATOM 3964 O O . SER B 2 229 ? 401.617 243.936 301.003 1.00 26.03 429 SER D O 1
ATOM 3967 N N . GLN B 2 230 ? 403.659 244.260 301.894 1.00 28.83 430 GLN D N 1
ATOM 3968 C CA . GLN B 2 230 ? 404.336 244.323 300.604 1.00 27.59 430 GLN D CA 1
ATOM 3969 C C . GLN B 2 230 ? 404.217 242.999 299.858 1.00 27.13 430 GLN D C 1
ATOM 3970 O O . GLN B 2 230 ? 403.744 242.956 298.722 1.00 32.58 430 GLN D O 1
ATOM 3976 N N . ALA B 2 231 ? 404.648 241.920 300.504 1.00 26.48 431 ALA D N 1
ATOM 3977 C CA . ALA B 2 231 ? 404.595 240.591 299.907 1.00 26.10 431 ALA D CA 1
ATOM 3978 C C . ALA B 2 231 ? 403.178 240.243 299.464 1.00 26.69 431 ALA D C 1
ATOM 3979 O O . ALA B 2 231 ? 402.983 239.564 298.457 1.00 26.37 431 ALA D O 1
ATOM 3981 N N . LYS B 2 232 ? 402.193 240.712 300.223 1.00 29.72 432 LYS D N 1
ATOM 3982 C CA . LYS B 2 232 ? 400.794 240.450 299.909 1.00 29.90 432 LYS D CA 1
ATOM 3983 C C . LYS B 2 232 ? 400.371 241.200 298.651 1.00 31.46 432 LYS D C 1
ATOM 3984 O O . LYS B 2 232 ? 399.500 240.746 297.909 1.00 34.25 432 LYS D O 1
ATOM 3990 N N . LEU B 2 233 ? 400.995 242.350 298.417 1.00 33.95 433 LEU D N 1
ATOM 3991 C CA . LEU B 2 233 ? 400.687 243.167 297.249 1.00 34.80 433 LEU D CA 1
ATOM 3992 C C . LEU B 2 233 ? 401.285 242.543 295.993 1.00 31.47 433 LEU D C 1
ATOM 3993 O O . LEU B 2 233 ? 400.591 242.346 294.995 1.00 27.71 433 LEU D O 1
ATOM 3998 N N . PHE B 2 234 ? 402.576 242.233 296.051 1.00 31.12 434 PHE D N 1
ATOM 3999 C CA . PHE B 2 234 ? 403.273 241.632 294.920 1.00 29.28 434 PHE D CA 1
ATOM 4000 C C . PHE B 2 234 ? 402.721 240.245 294.605 1.00 30.85 434 PHE D C 1
ATOM 4001 O O . PHE B 2 234 ? 402.843 239.759 293.481 1.00 31.58 434 PHE D O 1
ATOM 4009 N N . HIS B 2 235 ? 402.113 239.614 295.605 1.00 34.56 435 HIS D N 1
ATOM 4010 C CA . HIS B 2 235 ? 401.542 238.283 295.437 1.00 34.78 435 HIS D CA 1
ATOM 4011 C C . HIS B 2 235 ? 400.282 238.337 294.580 1.00 37.00 435 HIS D C 1
ATOM 4012 O O . HIS B 2 235 ? 400.004 237.418 293.809 1.00 40.33 435 HIS D O 1
ATOM 4019 N N . GLU B 2 236 ? 399.524 239.419 294.719 1.00 42.97 436 GLU D N 1
ATOM 4020 C CA . GLU B 2 236 ? 398.293 239.595 293.959 1.00 48.41 436 GLU D CA 1
ATOM 4021 C C . GLU B 2 236 ? 398.575 240.243 292.607 1.00 47.06 436 GLU D C 1
ATOM 4022 O O . GLU B 2 236 ? 397.724 240.240 291.718 1.00 50.68 436 GLU D O 1
ATOM 4028 N N . ALA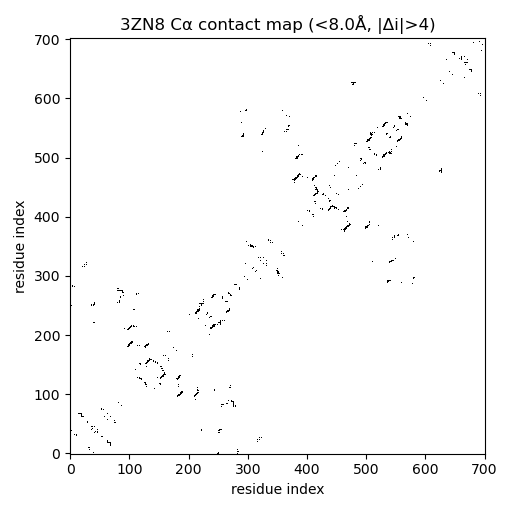 B 2 237 ? 399.774 240.798 292.460 1.00 43.59 437 ALA D N 1
ATOM 4029 C CA . ALA B 2 237 ? 400.168 241.449 291.217 1.00 39.82 437 ALA D CA 1
ATOM 4030 C C . ALA B 2 237 ? 400.666 240.424 290.204 1.00 38.33 437 ALA D C 1
ATOM 4031 O O . ALA B 2 237 ? 400.105 240.288 289.117 1.00 43.13 437 ALA D O 1
ATOM 4033 N N . VAL B 2 238 ? 401.723 239.705 290.568 1.00 35.10 438 VAL D N 1
ATOM 4034 C CA . VAL B 2 238 ? 402.299 238.691 289.692 1.00 31.06 438 VAL D CA 1
ATOM 4035 C C . VAL B 2 238 ? 402.431 237.354 290.414 1.00 29.14 438 VAL D C 1
ATOM 4036 O O . VAL B 2 238 ? 402.151 237.253 291.609 1.00 31.23 438 VAL D O 1
ATOM 4040 N N . GLY B 2 239 ? 402.858 236.331 289.681 1.00 26.05 439 GLY D N 1
ATOM 4041 C CA . GLY B 2 239 ? 403.019 235.015 290.269 1.00 25.71 439 GLY D CA 1
ATOM 4042 C C . GLY B 2 239 ? 404.375 234.835 290.923 1.00 24.13 439 GLY D C 1
ATOM 4043 O O . GLY B 2 239 ? 405.318 234.356 290.293 1.00 26.21 439 GLY D O 1
ATOM 4044 N N . LEU B 2 240 ? 404.473 235.220 292.192 1.00 23.60 440 LEU D N 1
ATOM 4045 C CA . LEU B 2 240 ? 405.722 235.101 292.935 1.00 23.75 440 LEU D CA 1
ATOM 4046 C C . LEU B 2 240 ? 406.114 233.638 293.108 1.00 24.22 440 LEU D C 1
ATOM 4047 O O . LEU B 2 240 ? 405.261 232.779 293.333 1.00 26.60 440 LEU D O 1
ATOM 4052 N N . THR B 2 241 ? 407.410 233.361 293.001 1.00 21.33 441 THR D N 1
ATOM 4053 C CA . THR B 2 241 ? 407.917 232.002 293.145 1.00 22.99 441 THR D CA 1
ATOM 4054 C C . THR B 2 241 ? 409.142 231.967 294.052 1.00 21.45 441 THR D C 1
ATOM 4055 O O . THR B 2 241 ? 409.786 230.928 294.201 1.00 23.44 441 THR D O 1
ATOM 4059 N N . GLY B 2 242 ? 409.459 233.108 294.656 1.00 22.27 442 GLY D N 1
ATOM 4060 C CA . GLY B 2 242 ? 410.608 233.181 295.540 1.00 17.45 442 GLY D CA 1
ATOM 4061 C C . GLY B 2 242 ? 410.652 234.469 296.338 1.00 14.70 442 GLY D C 1
ATOM 4062 O O . GLY B 2 242 ? 410.351 235.543 295.817 1.00 14.26 442 GLY D O 1
ATOM 4063 N N . ILE B 2 243 ? 411.029 234.361 297.608 1.00 15.28 443 ILE D N 1
ATOM 4064 C CA . ILE B 2 243 ? 411.117 235.521 298.486 1.00 16.01 443 ILE D CA 1
ATOM 4065 C C . ILE B 2 243 ? 412.388 235.456 299.327 1.00 18.35 443 ILE D C 1
ATOM 4066 O O . ILE B 2 243 ? 412.806 234.380 299.753 1.00 18.03 443 ILE D O 1
ATOM 4071 N N . THR B 2 244 ? 412.999 236.613 299.563 1.00 16.35 444 THR D N 1
ATOM 4072 C CA . THR B 2 244 ? 414.222 236.686 300.352 1.00 16.81 444 THR D CA 1
ATOM 4073 C C . THR B 2 244 ? 414.114 237.758 301.432 1.00 24.65 444 THR D C 1
ATOM 4074 O O . THR B 2 244 ? 413.834 238.921 301.140 1.00 21.63 444 THR D O 1
ATOM 4078 N N . LEU B 2 245 ? 414.337 237.358 302.679 1.00 25.91 445 LEU D N 1
ATOM 4079 C CA . LEU B 2 245 ? 414.268 238.279 303.807 1.00 22.56 445 LEU D CA 1
ATOM 4080 C C . LEU B 2 245 ? 415.646 238.846 304.127 1.00 21.06 445 LEU D C 1
ATOM 4081 O O . LEU B 2 245 ? 416.546 238.116 304.544 1.00 21.26 445 LEU D O 1
ATOM 4086 N N . THR B 2 246 ? 415.806 240.150 303.929 1.00 20.34 446 THR D N 1
ATOM 4087 C CA . THR B 2 246 ? 417.075 240.817 304.196 1.00 21.78 446 THR D CA 1
ATOM 4088 C C . THR B 2 246 ? 416.990 241.669 305.457 1.00 23.14 446 THR D C 1
ATOM 4089 O O . THR B 2 246 ? 415.900 241.962 305.947 1.00 20.42 446 THR D O 1
ATOM 4093 N N . LYS B 2 247 ? 418.149 242.062 305.977 1.00 25.98 447 LYS D N 1
ATOM 4094 C CA . LYS B 2 247 ? 418.217 242.882 307.181 1.00 31.74 447 LYS D CA 1
ATOM 4095 C C . LYS B 2 247 ? 417.453 242.242 308.336 1.00 31.81 447 LYS D C 1
ATOM 4096 O O . LYS B 2 247 ? 416.806 242.932 309.123 1.00 32.82 447 LYS D O 1
ATOM 4102 N N . LEU B 2 248 ? 417.533 240.918 308.431 1.00 34.83 448 LEU D N 1
ATOM 4103 C CA . LEU B 2 248 ? 416.851 240.184 309.490 1.00 38.67 448 LEU D CA 1
ATOM 4104 C C . LEU B 2 248 ? 417.627 240.309 310.796 1.00 38.20 448 LEU D C 1
ATOM 4105 O O . LEU B 2 248 ? 417.042 240.515 311.860 1.00 39.44 448 LEU D O 1
ATOM 4110 N N . ASP B 2 249 ? 418.947 240.182 310.709 1.00 38.56 449 ASP D N 1
ATOM 4111 C CA . ASP B 2 249 ? 419.805 240.282 311.884 1.00 41.47 449 ASP D CA 1
ATOM 4112 C C . ASP B 2 249 ? 419.926 241.732 312.341 1.00 47.13 449 ASP D C 1
ATOM 4113 O O . ASP B 2 249 ? 420.231 242.620 311.545 1.00 50.70 449 ASP D O 1
ATOM 4118 N N . GLY B 2 250 ? 419.684 241.963 313.627 1.00 51.99 450 GLY D N 1
ATOM 4119 C CA . GLY B 2 250 ? 419.770 243.308 314.165 1.00 57.69 450 GLY D CA 1
ATOM 4120 C C . GLY B 2 250 ? 418.441 243.794 314.708 1.00 59.07 450 GLY D C 1
ATOM 4121 O O . GLY B 2 250 ? 418.333 244.920 315.194 1.00 64.81 450 GLY D O 1
ATOM 4122 N N . THR B 2 251 ? 417.424 242.942 314.624 1.00 55.97 451 THR D N 1
ATOM 4123 C CA . THR B 2 251 ? 416.093 243.283 315.110 1.00 53.13 451 THR D CA 1
ATOM 4124 C C . THR B 2 251 ? 415.415 242.068 315.734 1.00 53.27 451 THR D C 1
ATOM 4125 O O . THR B 2 251 ? 415.676 240.930 315.342 1.00 56.64 451 THR D O 1
ATOM 4129 N N . ALA B 2 252 ? 414.544 242.317 316.706 1.00 54.23 452 ALA D N 1
ATOM 4130 C CA . ALA B 2 252 ? 413.827 241.245 317.386 1.00 57.30 452 ALA D CA 1
ATOM 4131 C C . ALA B 2 252 ? 412.504 240.950 316.687 1.00 59.57 452 ALA D C 1
ATOM 4132 O O . ALA B 2 252 ? 411.506 240.634 317.334 1.00 63.03 452 ALA D O 1
ATOM 4134 N N . LYS B 2 253 ? 412.505 241.056 315.362 1.00 58.69 453 LYS D N 1
ATOM 4135 C CA . LYS B 2 253 ? 411.306 240.803 314.573 1.00 57.16 453 LYS D CA 1
ATOM 4136 C C . LYS B 2 253 ? 411.583 239.777 313.478 1.00 54.48 453 LYS D C 1
ATOM 4137 O O . LYS B 2 253 ? 411.009 239.844 312.391 1.00 51.21 453 LYS D O 1
ATOM 4143 N N . GLY B 2 254 ? 412.466 238.829 313.774 1.00 49.71 454 GLY D N 1
ATOM 4144 C CA . GLY B 2 254 ? 412.804 237.803 312.805 1.00 42.11 454 GLY D CA 1
ATOM 4145 C C . GLY B 2 254 ? 411.703 236.775 312.634 1.00 36.46 454 GLY D C 1
ATOM 4146 O O . GLY B 2 254 ? 411.786 235.904 311.768 1.00 33.82 454 GLY D O 1
ATOM 4147 N N . GLY B 2 255 ? 410.668 236.876 313.462 1.00 32.40 455 GLY D N 1
ATOM 4148 C CA . GLY B 2 255 ? 409.562 235.940 313.380 1.00 29.17 455 GLY D CA 1
ATOM 4149 C C . GLY B 2 255 ? 408.656 236.216 312.196 1.00 28.03 455 GLY D C 1
ATOM 4150 O O . GLY B 2 255 ? 407.715 235.465 311.936 1.00 30.51 455 GLY D O 1
ATOM 4151 N N . VAL B 2 256 ? 408.939 237.298 311.477 1.00 30.40 456 VAL D N 1
ATOM 4152 C CA . VAL B 2 256 ? 408.147 237.675 310.313 1.00 28.23 456 VAL D CA 1
ATOM 4153 C C . VAL B 2 256 ? 408.225 236.596 309.238 1.00 23.40 456 VAL D C 1
ATOM 4154 O O . VAL B 2 256 ? 407.320 236.460 308.413 1.00 28.84 456 VAL D O 1
ATOM 4158 N N . ILE B 2 257 ? 409.311 235.830 309.255 1.00 24.32 457 ILE D N 1
ATOM 4159 C CA . ILE B 2 257 ? 409.512 234.760 308.286 1.00 15.63 457 ILE D CA 1
ATOM 4160 C C . ILE B 2 257 ? 408.386 233.734 308.373 1.00 14.41 457 ILE D C 1
ATOM 4161 O O . ILE B 2 257 ? 408.025 233.107 307.377 1.00 18.07 457 ILE D O 1
ATOM 4166 N N . PHE B 2 258 ? 407.834 233.570 309.571 1.00 17.46 458 PHE D N 1
ATOM 4167 C CA . PHE B 2 258 ? 406.749 232.623 309.793 1.00 18.72 458 PHE D CA 1
ATOM 4168 C C . PHE B 2 258 ? 405.441 233.154 309.217 1.00 20.52 458 PHE D C 1
ATOM 4169 O O . PHE B 2 258 ? 404.481 232.405 309.035 1.00 15.70 458 PHE D O 1
ATOM 4177 N N . SER B 2 259 ? 405.411 234.452 308.932 1.00 20.13 459 SER D N 1
ATOM 4178 C CA . SER B 2 259 ? 404.224 235.090 308.375 1.00 20.18 459 SER D CA 1
ATOM 4179 C C . SER B 2 259 ? 404.274 235.097 306.852 1.00 19.50 459 SER D C 1
ATOM 4180 O O . SER B 2 259 ? 403.246 234.972 306.186 1.00 21.90 459 SER D O 1
ATOM 4183 N N . VAL B 2 260 ? 405.477 235.244 306.305 1.00 20.79 460 VAL D N 1
ATOM 4184 C CA . VAL B 2 260 ? 405.666 235.269 304.860 1.00 24.82 460 VAL D CA 1
ATOM 4185 C C . VAL B 2 260 ? 405.954 233.873 304.319 1.00 24.72 460 VAL D C 1
ATOM 4186 O O . VAL B 2 260 ? 406.508 233.721 303.229 1.00 30.49 460 VAL D O 1
ATOM 4190 N N . ALA B 2 261 ? 405.576 232.856 305.086 1.00 26.43 461 ALA D N 1
ATOM 4191 C CA . ALA B 2 261 ? 405.793 231.471 304.686 1.00 23.78 461 ALA D CA 1
ATOM 4192 C C . ALA B 2 261 ? 404.550 230.630 304.948 1.00 24.36 461 ALA D C 1
ATOM 4193 O O . ALA B 2 261 ? 404.400 229.538 304.399 1.00 29.45 461 ALA D O 1
ATOM 4195 N N . ASP B 2 262 ? 403.660 231.144 305.792 1.00 23.22 462 ASP D N 1
ATOM 4196 C CA . ASP B 2 262 ? 402.429 230.441 306.129 1.00 26.14 462 ASP D CA 1
ATOM 4197 C C . ASP B 2 262 ? 401.228 231.084 305.445 1.00 25.71 462 ASP D C 1
ATOM 4198 O O . ASP B 2 262 ? 400.452 230.410 304.767 1.00 26.24 462 ASP D O 1
ATOM 4203 N N . GLN B 2 263 ? 401.080 232.393 305.627 1.00 30.01 463 GLN D N 1
ATOM 4204 C CA . GLN B 2 263 ? 399.974 233.131 305.030 1.00 34.29 463 GLN D CA 1
ATOM 4205 C C . GLN B 2 263 ? 400.079 233.132 303.509 1.00 31.50 463 GLN D C 1
ATOM 4206 O O . GLN B 2 263 ? 399.076 233.267 302.808 1.00 33.96 463 GLN D O 1
ATOM 4212 N N . PHE B 2 264 ? 401.299 232.980 303.005 1.00 29.24 464 PHE D N 1
ATOM 4213 C CA . PHE B 2 264 ? 401.537 232.964 301.567 1.00 26.77 464 PHE D CA 1
ATOM 4214 C C . PHE B 2 264 ? 401.937 231.571 301.095 1.00 27.08 464 PHE D C 1
ATOM 4215 O O . PHE B 2 264 ? 401.339 231.023 300.169 1.00 26.23 464 PHE D O 1
ATOM 4223 N N . GLY B 2 265 ? 402.951 231.002 301.739 1.00 28.55 465 GLY D N 1
ATOM 4224 C CA . GLY B 2 265 ? 403.411 229.676 301.370 1.00 27.64 465 GLY D CA 1
ATOM 4225 C C . GLY B 2 265 ? 404.459 229.709 300.275 1.00 28.64 465 GLY D C 1
ATOM 4226 O O . GLY B 2 265 ? 404.906 228.664 299.802 1.00 33.26 465 GLY D O 1
ATOM 4227 N N . ILE B 2 266 ? 404.852 230.912 299.870 1.00 29.10 466 ILE D N 1
ATOM 4228 C CA . ILE B 2 266 ? 405.854 231.080 298.824 1.00 27.58 466 ILE D CA 1
ATOM 4229 C C . ILE B 2 266 ? 407.221 230.603 299.308 1.00 22.72 466 ILE D C 1
ATOM 4230 O O . ILE B 2 266 ? 407.805 231.185 300.222 1.00 19.60 466 ILE D O 1
ATOM 4235 N N . PRO B 2 267 ? 407.748 229.530 298.695 1.00 20.99 467 PRO D N 1
ATOM 4236 C CA . PRO B 2 267 ? 409.051 228.964 299.057 1.00 17.03 467 PRO D CA 1
ATOM 4237 C C . PRO B 2 267 ? 410.167 230.005 299.094 1.00 15.93 467 PRO D C 1
ATOM 4238 O O . PRO B 2 267 ? 410.551 230.554 298.060 1.00 14.54 467 PRO D O 1
ATOM 4242 N N . ILE B 2 268 ? 410.683 230.270 300.289 1.00 11.88 468 ILE D N 1
ATOM 4243 C CA . ILE B 2 268 ? 411.758 231.240 300.462 1.00 14.75 468 ILE D CA 1
ATOM 4244 C C . ILE B 2 268 ? 413.034 230.728 299.800 1.00 15.18 468 ILE D C 1
ATOM 4245 O O . ILE B 2 268 ? 413.430 229.580 300.002 1.00 17.56 468 ILE D O 1
ATOM 4250 N N . ARG B 2 269 ? 413.672 231.585 299.010 1.00 17.84 469 ARG D N 1
ATOM 4251 C CA . ARG B 2 269 ? 414.899 231.216 298.315 1.00 16.96 469 ARG D CA 1
ATOM 4252 C C . ARG B 2 269 ? 416.135 231.443 299.180 1.00 17.03 469 ARG D C 1
ATOM 4253 O O . ARG B 2 269 ? 416.751 230.490 299.655 1.00 16.25 469 ARG D O 1
ATOM 4261 N N . TYR B 2 270 ? 416.494 232.707 299.379 1.00 10.55 470 TYR D N 1
ATOM 4262 C CA . TYR B 2 270 ? 417.659 233.051 300.186 1.00 10.23 470 TYR D CA 1
ATOM 4263 C C . TYR B 2 270 ? 417.262 233.798 301.454 1.00 12.37 470 TYR D C 1
ATOM 4264 O O . TYR B 2 270 ? 416.121 234.238 301.597 1.00 12.38 470 TYR D O 1
ATOM 4273 N N . ILE B 2 271 ? 418.214 233.936 302.372 1.00 13.31 471 ILE D N 1
ATOM 4274 C CA . ILE B 2 271 ? 417.974 234.628 303.632 1.00 18.55 471 ILE D CA 1
ATOM 4275 C C . ILE B 2 271 ? 419.195 235.448 304.040 1.00 19.02 471 ILE D C 1
ATOM 4276 O O . ILE B 2 271 ? 420.328 234.973 303.961 1.00 18.04 471 ILE D O 1
ATOM 4281 N N . GLY B 2 272 ? 418.955 236.681 304.473 1.00 17.58 472 GLY D N 1
ATOM 4282 C CA . GLY B 2 272 ? 420.046 237.546 304.885 1.00 16.52 472 GLY D CA 1
ATOM 4283 C C . GLY B 2 272 ? 420.277 237.521 306.383 1.00 18.00 472 GLY D C 1
ATOM 4284 O O . GLY B 2 272 ? 419.338 237.665 307.166 1.00 18.21 472 GLY D O 1
ATOM 4285 N N . VAL B 2 273 ? 421.531 237.337 306.783 1.00 17.96 473 VAL D N 1
ATOM 4286 C CA . VAL B 2 273 ? 421.886 237.292 308.197 1.00 20.74 473 VAL D CA 1
ATOM 4287 C C . VAL B 2 273 ? 423.159 238.086 308.474 1.00 19.24 473 VAL D C 1
ATOM 4288 O O . VAL B 2 273 ? 423.805 237.899 309.505 1.00 23.00 473 VAL D O 1
ATOM 4292 N N . GLY B 2 274 ? 423.513 238.972 307.549 1.00 19.33 474 GLY D N 1
ATOM 4293 C CA . GLY B 2 274 ? 424.709 239.778 307.719 1.00 14.68 474 GLY D CA 1
ATOM 4294 C C . GLY B 2 274 ? 424.815 240.895 306.700 1.00 19.26 474 GLY D C 1
ATOM 4295 O O . GLY B 2 274 ? 423.805 241.380 306.190 1.00 16.92 474 GLY D O 1
ATOM 4296 N N . GLU B 2 275 ? 426.044 241.305 306.402 1.00 22.56 475 GLU D N 1
ATOM 4297 C CA . GLU B 2 275 ? 426.285 242.372 305.438 1.00 26.25 475 GLU D CA 1
ATOM 4298 C C . GLU B 2 275 ? 427.182 241.892 304.302 1.00 27.22 475 GLU D C 1
ATOM 4299 O O . GLU B 2 275 ? 427.140 242.431 303.196 1.00 27.50 475 GLU D O 1
ATOM 4305 N N . ARG B 2 276 ? 427.994 240.878 304.582 1.00 27.01 476 ARG D N 1
ATOM 4306 C CA . ARG B 2 276 ? 428.901 240.325 303.584 1.00 23.35 476 ARG D CA 1
ATOM 4307 C C . ARG B 2 276 ? 428.133 239.496 302.559 1.00 20.86 476 ARG D C 1
ATOM 4308 O O . ARG B 2 276 ? 427.007 239.068 302.812 1.00 19.40 476 ARG D O 1
ATOM 4316 N N . ILE B 2 277 ? 428.750 239.275 301.403 1.00 18.10 477 ILE D N 1
ATOM 4317 C CA . ILE B 2 277 ? 428.126 238.498 300.338 1.00 19.06 477 ILE D CA 1
ATOM 4318 C C . ILE B 2 277 ? 427.922 237.052 300.777 1.00 19.04 477 ILE D C 1
ATOM 4319 O O . ILE B 2 277 ? 426.984 236.385 300.339 1.00 16.29 477 ILE D O 1
ATOM 4324 N N . GLU B 2 278 ? 428.807 236.575 301.646 1.00 22.03 478 GLU D N 1
ATOM 4325 C CA . GLU B 2 278 ? 428.731 235.209 302.148 1.00 22.21 478 GLU D CA 1
ATOM 4326 C C . GLU B 2 278 ? 427.569 235.044 303.122 1.00 21.54 478 GLU D C 1
ATOM 4327 O O . GLU B 2 278 ? 427.032 233.947 303.281 1.00 22.00 478 GLU D O 1
ATOM 4333 N N . ASP B 2 279 ? 427.185 236.138 303.772 1.00 20.60 479 ASP D N 1
ATOM 4334 C CA . ASP B 2 279 ? 426.085 236.111 304.729 1.00 20.87 479 ASP D CA 1
ATOM 4335 C C . ASP B 2 279 ? 424.737 236.101 304.017 1.00 21.77 479 ASP D C 1
ATOM 4336 O O . ASP B 2 279 ? 423.892 236.966 304.250 1.00 24.76 479 ASP D O 1
ATOM 4341 N N . LEU B 2 280 ? 424.543 235.115 303.147 1.00 21.28 480 LEU D N 1
ATOM 4342 C CA . LEU B 2 280 ? 423.301 234.985 302.396 1.00 17.69 480 LEU D CA 1
ATOM 4343 C C . LEU B 2 280 ? 423.149 233.556 301.880 1.00 16.31 480 LEU D C 1
ATOM 4344 O O . LEU B 2 280 ? 422.986 233.331 300.680 1.00 14.48 480 LEU D O 1
ATOM 4349 N N . ARG B 2 281 ? 423.209 232.594 302.794 1.00 21.78 481 ARG D N 1
ATOM 4350 C CA . ARG B 2 281 ? 423.079 231.187 302.432 1.00 20.83 481 ARG D CA 1
ATOM 4351 C C . ARG B 2 281 ? 421.630 230.857 302.093 1.00 19.61 481 ARG D C 1
ATOM 4352 O O . ARG B 2 281 ? 420.704 231.480 302.613 1.00 16.82 481 ARG D O 1
ATOM 4360 N N . PRO B 2 282 ? 421.416 229.870 301.208 1.00 18.47 482 PRO D N 1
ATOM 4361 C CA . PRO B 2 282 ? 420.067 229.461 300.804 1.00 16.45 482 PRO D CA 1
ATOM 4362 C C . PRO B 2 282 ? 419.167 229.175 302.004 1.00 19.60 482 PRO D C 1
ATOM 4363 O O . PRO B 2 282 ? 419.634 228.709 303.043 1.00 23.38 482 PRO D O 1
ATOM 4367 N N . PHE B 2 283 ? 417.878 229.458 301.852 1.00 18.17 483 PHE D N 1
ATOM 4368 C CA . PHE B 2 283 ? 416.914 229.233 302.921 1.00 17.97 483 PHE D CA 1
ATOM 4369 C C . PHE B 2 283 ? 416.897 227.766 303.337 1.00 19.42 483 PHE D C 1
ATOM 4370 O O . PHE B 2 283 ? 416.702 226.878 302.508 1.00 21.36 483 PHE D O 1
ATOM 4378 N N . LYS B 2 284 ? 417.101 227.522 304.627 1.00 20.03 484 LYS D N 1
ATOM 4379 C CA . LYS B 2 284 ? 417.111 226.165 305.159 1.00 23.51 484 LYS D CA 1
ATOM 4380 C C . LYS B 2 284 ? 416.200 226.063 306.378 1.00 21.51 484 LYS D C 1
ATOM 4381 O O . LYS B 2 284 ? 416.308 226.855 307.314 1.00 20.81 484 LYS D O 1
ATOM 4387 N N . ALA B 2 285 ? 415.304 225.081 306.360 1.00 24.68 485 ALA D N 1
ATOM 4388 C CA . ALA B 2 285 ? 414.365 224.876 307.456 1.00 27.51 485 ALA D CA 1
ATOM 4389 C C . ALA B 2 285 ? 415.016 224.187 308.651 1.00 29.48 485 ALA D C 1
ATOM 4390 O O . ALA B 2 285 ? 414.957 224.689 309.773 1.00 33.29 485 ALA D O 1
ATOM 4392 N N . ASP B 2 286 ? 415.635 223.036 308.407 1.00 30.69 486 ASP D N 1
ATOM 4393 C CA . ASP B 2 286 ? 416.286 222.280 309.471 1.00 32.39 486 ASP D CA 1
ATOM 4394 C C . ASP B 2 286 ? 417.616 222.904 309.885 1.00 29.34 486 ASP D C 1
ATOM 4395 O O . ASP B 2 286 ? 418.466 222.237 310.475 1.00 26.77 486 ASP D O 1
ATOM 4400 N N . ASP B 2 287 ? 417.789 224.184 309.573 1.00 28.84 487 ASP D N 1
ATOM 4401 C CA . ASP B 2 287 ? 419.012 224.900 309.920 1.00 29.61 487 ASP D CA 1
ATOM 4402 C C . ASP B 2 287 ? 418.678 226.171 310.692 1.00 29.99 487 ASP D C 1
ATOM 4403 O O . ASP B 2 287 ? 419.229 226.422 311.764 1.00 30.30 487 ASP D O 1
ATOM 4408 N N . PHE B 2 288 ? 417.772 226.970 310.137 1.00 28.23 488 PHE D N 1
ATOM 4409 C CA . PHE B 2 288 ? 417.358 228.218 310.766 1.00 24.93 488 PHE D CA 1
ATOM 4410 C C . PHE B 2 288 ? 416.689 227.950 312.109 1.00 20.19 488 PHE D C 1
ATOM 4411 O O . PHE B 2 288 ? 416.926 228.663 313.084 1.00 24.04 488 PHE D O 1
ATOM 4419 N N . ILE B 2 289 ? 415.852 226.918 312.153 1.00 22.12 489 ILE D N 1
ATOM 4420 C CA . ILE B 2 289 ? 415.148 226.553 313.375 1.00 24.47 489 ILE D CA 1
ATOM 4421 C C . ILE B 2 289 ? 416.116 225.970 314.400 1.00 24.24 489 ILE D C 1
ATOM 4422 O O . ILE B 2 289 ? 415.991 226.220 315.599 1.00 26.76 489 ILE D O 1
ATOM 4427 N N . GLU B 2 290 ? 417.081 225.194 313.918 1.00 27.53 490 GLU D N 1
ATOM 4428 C CA . GLU B 2 290 ? 418.073 224.573 314.788 1.00 29.07 490 GLU D CA 1
ATOM 4429 C C . GLU B 2 290 ? 418.939 225.631 315.463 1.00 29.03 490 GLU D C 1
ATOM 4430 O O . GLU B 2 290 ? 419.454 225.417 316.560 1.00 30.18 490 GLU D O 1
ATOM 4436 N N . ALA B 2 291 ? 419.095 226.772 314.800 1.00 28.70 491 ALA D N 1
ATOM 4437 C CA . ALA B 2 291 ? 419.899 227.865 315.333 1.00 25.38 491 ALA D CA 1
ATOM 4438 C C . ALA B 2 291 ? 419.022 228.882 316.055 1.00 26.30 491 ALA D C 1
ATOM 4439 O O . ALA B 2 291 ? 419.489 229.604 316.937 1.00 28.17 491 ALA D O 1
ATOM 4441 N N . LEU B 2 292 ? 417.749 228.935 315.675 1.00 23.05 492 LEU D N 1
ATOM 4442 C CA . LEU B 2 292 ? 416.805 229.863 316.285 1.00 20.58 492 LEU D CA 1
ATOM 4443 C C . LEU B 2 292 ? 416.531 229.442 317.726 1.00 21.69 492 LEU D C 1
ATOM 4444 O O . LEU B 2 292 ? 416.491 230.276 318.630 1.00 23.15 492 LEU D O 1
ATOM 4449 N N . PHE B 2 293 ? 416.346 228.142 317.931 1.00 21.33 493 PHE D N 1
ATOM 4450 C CA . PHE B 2 293 ? 416.080 227.604 319.259 1.00 23.73 493 PHE D CA 1
ATOM 4451 C C . PHE B 2 293 ? 417.380 227.236 319.965 1.00 28.04 493 PHE D C 1
ATOM 4452 O O . PHE B 2 293 ? 417.370 226.783 321.109 1.00 27.65 493 PHE D O 1
ATOM 4460 N N . ALA B 2 294 ? 418.498 227.433 319.273 1.00 34.58 494 ALA D N 1
ATOM 4461 C CA . ALA B 2 294 ? 419.810 227.122 319.829 1.00 37.34 494 ALA D CA 1
ATOM 4462 C C . ALA B 2 294 ? 420.043 227.885 321.128 1.00 39.42 494 ALA D C 1
ATOM 4463 O O . ALA B 2 294 ? 420.206 229.105 321.122 1.00 38.83 494 ALA D O 1
ATOM 4465 N N . ARG B 2 295 ? 420.058 227.157 322.240 1.00 40.88 495 ARG D N 1
ATOM 4466 C CA . ARG B 2 295 ? 420.271 227.761 323.549 1.00 43.16 495 ARG D CA 1
ATOM 4467 C C . ARG B 2 295 ? 421.748 228.097 323.741 1.00 43.31 495 ARG D C 1
ATOM 4468 O O . ARG B 2 295 ? 422.544 227.768 322.837 1.00 42.32 495 ARG D O 1
ATOM 6363 N N . LEU D 4 1 ? 394.442 272.656 288.241 1.00 176.80 307 LEU M N 1
ATOM 6364 C CA . LEU D 4 1 ? 393.501 273.247 289.236 1.00 175.27 307 LEU M CA 1
ATOM 6365 C C . LEU D 4 1 ? 392.342 273.928 288.516 1.00 174.92 307 LEU M C 1
ATOM 6366 O O . LEU D 4 1 ? 392.612 274.791 287.655 1.00 174.79 307 LEU M O 1
ATOM 6371 N N . LEU D 4 21 ? 377.840 278.361 275.521 1.00 182.45 327 LEU M N 1
ATOM 6372 C CA . LEU D 4 21 ? 377.403 278.770 276.886 1.00 183.14 327 LEU M CA 1
ATOM 6373 C C . LEU D 4 21 ? 377.777 277.709 277.915 1.00 183.42 327 LEU M C 1
ATOM 6374 O O . LEU D 4 21 ? 377.976 278.013 279.091 1.00 183.40 327 LEU M O 1
ATOM 6379 N N . THR D 4 22 ? 377.871 276.463 277.464 1.00 183.93 328 THR M N 1
ATOM 6380 C CA . THR D 4 22 ? 378.220 275.354 278.343 1.00 184.58 328 THR M CA 1
ATOM 6381 C C . THR D 4 22 ? 379.459 274.625 277.832 1.00 185.03 328 THR M C 1
ATOM 6382 O O . THR D 4 22 ? 380.315 274.215 278.616 1.00 186.40 328 THR M O 1
ATOM 6386 N N . LEU D 4 23 ? 379.547 274.468 276.515 1.00 184.38 329 LEU M N 1
ATOM 6387 C CA . LEU D 4 23 ? 380.679 273.788 275.895 1.00 184.10 329 LEU M CA 1
ATOM 6388 C C . LEU D 4 23 ? 381.990 274.422 276.344 1.00 184.81 329 LEU M C 1
ATOM 6389 O O . LEU D 4 23 ? 382.931 273.725 276.725 1.00 184.68 329 LEU M O 1
ATOM 6394 N N . ARG D 4 24 ? 382.046 275.749 276.295 1.00 185.79 330 ARG M N 1
ATOM 6395 C CA . ARG D 4 24 ? 383.241 276.482 276.696 1.00 186.59 330 ARG M CA 1
ATOM 6396 C C . ARG D 4 24 ? 383.596 276.189 278.150 1.00 186.10 330 ARG M C 1
ATOM 6397 O O . ARG D 4 24 ? 384.758 276.280 278.548 1.00 185.46 330 ARG M O 1
ATOM 6405 N N . ASP D 4 25 ? 382.586 275.834 278.938 1.00 186.31 331 ASP M N 1
ATOM 6406 C CA . ASP D 4 25 ? 382.781 275.526 280.349 1.00 187.30 331 ASP M CA 1
ATOM 6407 C C . ASP D 4 25 ? 383.215 274.075 280.535 1.00 187.37 331 ASP M C 1
ATOM 6408 O O . ASP D 4 25 ? 384.015 273.765 281.418 1.00 187.45 331 ASP M O 1
ATOM 6413 N N . VAL D 4 26 ? 382.680 273.191 279.699 1.00 187.00 332 VAL M N 1
ATOM 6414 C CA . VAL D 4 26 ? 383.007 271.772 279.768 1.00 187.02 332 VAL M CA 1
ATOM 6415 C C . VAL D 4 26 ? 384.496 271.538 279.534 1.00 187.18 332 VAL M C 1
ATOM 6416 O O . VAL D 4 26 ? 385.142 270.799 280.278 1.00 186.97 332 VAL M O 1
ATOM 6420 N N . TYR D 4 27 ? 385.034 272.172 278.498 1.00 187.22 333 TYR M N 1
ATOM 6421 C CA . TYR D 4 27 ? 386.446 272.033 278.162 1.00 187.38 333 TYR M CA 1
ATOM 6422 C C . TYR D 4 27 ? 387.337 272.635 279.244 1.00 188.47 333 TYR M C 1
ATOM 6423 O O . TYR D 4 27 ? 388.289 272.003 279.699 1.00 188.59 333 TYR M O 1
ATOM 6432 N N . ALA D 4 28 ? 387.020 273.860 279.651 1.00 189.50 334 ALA M N 1
ATOM 6433 C CA . ALA D 4 28 ? 387.793 274.551 280.677 1.00 190.67 334 ALA M CA 1
ATOM 6434 C C . ALA D 4 28 ? 387.725 273.819 282.013 1.00 191.15 334 ALA M C 1
ATOM 6435 O O . ALA D 4 28 ? 388.474 274.130 282.939 1.00 191.01 334 ALA M O 1
ATOM 6437 N N . GLN D 4 29 ? 386.825 272.846 282.107 1.00 191.31 335 GLN M N 1
ATOM 6438 C CA . GLN D 4 29 ? 386.661 272.073 283.332 1.00 191.57 335 GLN M CA 1
ATOM 6439 C C . GLN D 4 29 ? 387.338 270.711 283.217 1.00 191.68 335 GLN M C 1
ATOM 6440 O O . GLN D 4 29 ? 388.155 270.341 284.060 1.00 191.82 335 GLN M O 1
ATOM 6446 N N . ILE D 4 30 ? 386.991 269.969 282.170 1.00 191.81 336 ILE M N 1
ATOM 6447 C CA . ILE D 4 30 ? 387.558 268.645 281.941 1.00 192.05 336 ILE M CA 1
ATOM 6448 C C . ILE D 4 30 ? 389.077 268.730 281.824 1.00 191.11 336 ILE M C 1
ATOM 6449 O O . ILE D 4 30 ? 389.796 267.861 282.320 1.00 190.79 336 ILE M O 1
ATOM 6454 N N . ILE D 4 31 ? 389.561 269.783 281.174 1.00 190.43 337 ILE M N 1
ATOM 6455 C CA . ILE D 4 31 ? 390.995 269.980 280.994 1.00 190.25 337 ILE M CA 1
ATOM 6456 C C . ILE D 4 31 ? 391.672 270.065 282.362 1.00 189.43 337 ILE M C 1
ATOM 6457 O O . ILE D 4 31 ? 392.791 269.587 282.543 1.00 189.35 337 ILE M O 1
ATOM 6462 N N . ALA D 4 32 ? 390.977 270.665 283.324 1.00 188.70 338 ALA M N 1
ATOM 6463 C CA . ALA D 4 32 ? 391.505 270.817 284.674 1.00 187.37 338 ALA M CA 1
ATOM 6464 C C . ALA D 4 32 ? 391.259 269.558 285.502 1.00 186.42 338 ALA M C 1
ATOM 6465 O O . ALA D 4 32 ? 391.621 269.496 286.677 1.00 187.25 338 ALA M O 1
ATOM 6467 N N . LEU D 4 33 ? 390.643 268.557 284.882 1.00 184.28 339 LEU M N 1
ATOM 6468 C CA . LEU D 4 33 ? 390.349 267.299 285.561 1.00 181.34 339 LEU M CA 1
ATOM 6469 C C . LEU D 4 33 ? 391.347 266.215 285.173 1.00 179.53 339 LEU M C 1
ATOM 6470 O O . LEU D 4 33 ? 390.996 265.037 285.094 1.00 178.69 339 LEU M O 1
ATOM 6475 N N . ARG D 4 34 ? 392.591 266.618 284.930 1.00 178.04 340 ARG M N 1
ATOM 6476 C CA . ARG D 4 34 ? 393.641 265.679 284.547 1.00 176.76 340 ARG M CA 1
ATOM 6477 C C . ARG D 4 34 ? 394.985 266.078 285.146 1.00 178.13 340 ARG M C 1
ATOM 6478 O O . ARG D 4 34 ? 395.790 265.223 285.516 1.00 177.72 340 ARG M O 1
ATOM 6486 N N . LYS D 4 35 ? 395.222 267.383 285.240 1.00 179.76 341 LYS M N 1
ATOM 6487 C CA . LYS D 4 35 ? 396.470 267.900 285.787 1.00 180.64 341 LYS M CA 1
ATOM 6488 C C . LYS D 4 35 ? 396.483 267.848 287.310 1.00 181.64 341 LYS M C 1
ATOM 6489 O O . LYS D 4 35 ? 396.880 268.811 287.968 1.00 181.74 341 LYS M O 1
ATOM 6495 N N . MET D 4 36 ? 396.048 266.724 287.871 1.00 182.69 342 MET M N 1
ATOM 6496 C CA . MET D 4 36 ? 396.020 266.573 289.321 1.00 184.79 342 MET M CA 1
ATOM 6497 C C . MET D 4 36 ? 395.675 265.148 289.742 1.00 186.60 342 MET M C 1
ATOM 6498 O O . MET D 4 36 ? 395.751 264.812 290.923 1.00 187.46 342 MET M O 1
ATOM 6503 N N . GLY D 4 37 ? 395.298 264.312 288.779 1.00 187.98 343 GLY M N 1
ATOM 6504 C CA . GLY D 4 37 ? 394.951 262.943 289.113 1.00 189.22 343 GLY M CA 1
ATOM 6505 C C . GLY D 4 37 ? 394.795 261.983 287.947 1.00 190.43 343 GLY M C 1
ATOM 6506 O O . GLY D 4 37 ? 395.798 261.486 287.431 1.00 190.52 343 GLY M O 1
ATOM 6507 N N . PRO D 4 38 ? 393.558 261.699 287.494 1.00 191.29 344 PRO M N 1
ATOM 6508 C CA . PRO D 4 38 ? 392.246 262.180 287.948 1.00 192.47 344 PRO M CA 1
ATOM 6509 C C . PRO D 4 38 ? 392.168 262.655 289.396 1.00 192.89 344 PRO M C 1
ATOM 6510 O O . PRO D 4 38 ? 392.198 261.858 290.333 1.00 192.17 344 PRO M O 1
ATOM 6514 N N . LEU D 4 39 ? 392.072 263.970 289.559 1.00 193.37 345 LEU M N 1
ATOM 6515 C CA . LEU D 4 39 ? 391.996 264.602 290.869 1.00 193.10 345 LEU M CA 1
ATOM 6516 C C . LEU D 4 39 ? 390.776 264.156 291.662 1.00 192.80 345 LEU M C 1
ATOM 6517 O O . LEU D 4 39 ? 390.041 263.257 291.249 1.00 192.76 345 LEU M O 1
ATOM 6522 N N . SER D 4 40 ? 390.569 264.801 292.804 1.00 191.77 346 SER M N 1
ATOM 6523 C CA . SER D 4 40 ? 389.440 264.494 293.671 1.00 189.76 346 SER M CA 1
ATOM 6524 C C . SER D 4 40 ? 388.827 265.780 294.214 1.00 189.50 346 SER M C 1
ATOM 6525 O O . SER D 4 40 ? 388.240 265.789 295.294 1.00 188.41 346 SER M O 1
ATOM 6528 N N . LYS D 4 41 ? 388.969 266.864 293.457 1.00 189.68 347 LYS M N 1
ATOM 6529 C CA . LYS D 4 41 ? 388.429 268.160 293.855 1.00 188.73 347 LYS M CA 1
ATOM 6530 C C . LYS D 4 41 ? 386.905 268.153 293.867 1.00 188.45 347 LYS M C 1
ATOM 6531 O O . LYS D 4 41 ? 386.272 269.192 294.065 1.00 187.48 347 LYS M O 1
ATOM 6537 N N . VAL D 4 42 ? 386.318 266.979 293.651 1.00 189.05 348 VAL M N 1
ATOM 6538 C CA . VAL D 4 42 ? 384.868 266.841 293.646 1.00 188.92 348 VAL M CA 1
ATOM 6539 C C . VAL D 4 42 ? 384.309 267.229 295.009 1.00 189.34 348 VAL M C 1
ATOM 6540 O O . VAL D 4 42 ? 383.103 267.413 295.170 1.00 189.30 348 VAL M O 1
ATOM 6544 N N . LEU D 4 43 ? 385.202 267.349 295.987 1.00 188.93 349 LEU M N 1
ATOM 6545 C CA . LEU D 4 43 ? 384.821 267.720 297.343 1.00 188.29 349 LEU M CA 1
ATOM 6546 C C . LEU D 4 43 ? 385.416 269.079 297.693 1.00 188.55 349 LEU M C 1
ATOM 6547 O O . LEU D 4 43 ? 385.966 269.269 298.778 1.00 188.69 349 LEU M O 1
ATOM 6552 N N . GLN D 4 44 ? 385.305 270.020 296.761 1.00 189.05 350 GLN M N 1
ATOM 6553 C CA . GLN D 4 44 ? 385.831 271.365 296.959 1.00 189.57 350 GLN M CA 1
ATOM 6554 C C . GLN D 4 44 ? 384.699 272.389 296.963 1.00 190.00 350 GLN M C 1
ATOM 6555 O O . GLN D 4 44 ? 384.762 273.394 297.672 1.00 190.00 350 GLN M O 1
ATOM 6561 N N . HIS D 4 45 ? 383.665 272.127 296.171 1.00 190.31 351 HIS M N 1
ATOM 6562 C CA . HIS D 4 45 ? 382.521 273.026 296.083 1.00 189.80 351 HIS M CA 1
ATOM 6563 C C . HIS D 4 45 ? 381.240 272.355 296.571 1.00 189.15 351 HIS M C 1
ATOM 6564 O O . HIS D 4 45 ? 380.137 272.751 296.191 1.00 188.99 351 HIS M O 1
ATOM 6571 N N . ILE D 4 46 ? 381.391 271.338 297.414 1.00 188.57 352 ILE M N 1
ATOM 6572 C CA . ILE D 4 46 ? 380.245 270.610 297.953 1.00 186.74 352 ILE M CA 1
ATOM 6573 C C . ILE D 4 46 ? 380.247 270.597 299.483 1.00 186.88 352 ILE M C 1
ATOM 6574 O O . ILE D 4 46 ? 380.836 269.716 300.109 1.00 187.23 352 ILE M O 1
ATOM 6579 N N . PRO D 4 47 ? 379.582 271.586 300.103 1.00 186.11 353 PRO M N 1
ATOM 6580 C CA . PRO D 4 47 ? 379.493 271.706 301.562 1.00 185.71 353 PRO M CA 1
ATOM 6581 C C . PRO D 4 47 ? 378.998 270.426 302.231 1.00 185.64 353 PRO M C 1
ATOM 6582 O O . PRO D 4 47 ? 379.205 270.218 303.428 1.00 186.12 353 PRO M O 1
ATOM 6586 N N . GLY D 4 48 ? 378.342 269.573 301.450 1.00 185.61 354 GLY M N 1
ATOM 6587 C CA . GLY D 4 48 ? 377.826 268.326 301.982 1.00 185.91 354 GLY M CA 1
ATOM 6588 C C . GLY D 4 48 ? 378.917 267.389 302.461 1.00 186.44 354 GLY M C 1
ATOM 6589 O O . GLY D 4 48 ? 380.101 267.724 302.415 1.00 185.80 354 GLY M O 1
ATOM 6590 N N . LEU D 4 49 ? 378.515 266.209 302.922 1.00 188.58 355 LEU M N 1
ATOM 6591 C CA . LEU D 4 49 ? 379.458 265.213 303.416 1.00 190.02 355 LEU M CA 1
ATOM 6592 C C . LEU D 4 49 ? 379.573 264.041 302.448 1.00 190.60 355 LEU M C 1
ATOM 6593 O O . LEU D 4 49 ? 378.766 263.899 301.530 1.00 190.71 355 LEU M O 1
ATOM 6598 N N . GLY D 4 50 ? 380.582 263.201 302.661 1.00 189.79 356 GLY M N 1
ATOM 6599 C CA . GLY D 4 50 ? 380.783 262.051 301.798 1.00 189.50 356 GLY M CA 1
ATOM 6600 C C . GLY D 4 50 ? 380.174 260.785 302.368 1.00 189.26 356 GLY M C 1
ATOM 6601 O O . GLY D 4 50 ? 379.261 260.843 303.192 1.00 188.39 356 GLY M O 1
ATOM 6602 N N . ILE D 4 51 ? 380.678 259.637 301.927 1.00 190.35 357 ILE M N 1
ATOM 6603 C CA . ILE D 4 51 ? 380.180 258.351 302.398 1.00 191.52 357 ILE M CA 1
ATOM 6604 C C . ILE D 4 51 ? 381.294 257.549 303.061 1.00 192.66 357 ILE M C 1
ATOM 6605 O O . ILE D 4 51 ? 381.237 257.264 304.258 1.00 193.07 357 ILE M O 1
ATOM 6610 N N . MET D 4 52 ? 382.307 257.189 302.280 1.00 192.84 358 MET M N 1
ATOM 6611 C CA . MET D 4 52 ? 383.430 256.419 302.797 1.00 192.80 358 MET M CA 1
ATOM 6612 C C . MET D 4 52 ? 384.669 256.568 301.921 1.00 194.53 358 MET M C 1
ATOM 6613 O O . MET D 4 52 ? 384.668 257.321 300.946 1.00 193.72 358 MET M O 1
ATOM 6618 N N . LEU D 4 53 ? 385.724 255.843 302.279 1.00 197.80 359 LEU M N 1
ATOM 6619 C CA . LEU D 4 53 ? 386.981 255.883 301.542 1.00 198.10 359 LEU M CA 1
ATOM 6620 C C . LEU D 4 53 ? 387.227 254.624 300.708 1.00 198.53 359 LEU M C 1
ATOM 6621 O O . LEU D 4 53 ? 387.861 254.686 299.656 1.00 199.93 359 LEU M O 1
ATOM 6626 N N . PRO D 4 54 ? 386.745 253.460 301.176 1.00 198.71 360 PRO M N 1
ATOM 6627 C CA . PRO D 4 54 ? 386.948 252.219 300.421 1.00 197.45 360 PRO M CA 1
ATOM 6628 C C . PRO D 4 54 ? 386.235 252.178 299.068 1.00 198.67 360 PRO M C 1
ATOM 6629 O O . PRO D 4 54 ? 386.261 251.156 298.382 1.00 197.85 360 PRO M O 1
ATOM 6633 N N . THR D 4 55 ? 385.600 253.282 298.685 1.00 195.54 361 THR M N 1
ATOM 6634 C CA . THR D 4 55 ? 384.887 253.335 297.412 1.00 194.97 361 THR M CA 1
ATOM 6635 C C . THR D 4 55 ? 385.667 254.005 296.278 1.00 195.61 361 THR M C 1
ATOM 6636 O O . THR D 4 55 ? 385.736 253.471 295.171 1.00 194.56 361 THR M O 1
ATOM 6640 N N . PRO D 4 56 ? 386.267 255.182 296.533 1.00 198.10 362 PRO M N 1
ATOM 6641 C CA . PRO D 4 56 ? 387.022 255.850 295.469 1.00 198.67 362 PRO M CA 1
ATOM 6642 C C . PRO D 4 56 ? 388.333 255.136 295.144 1.00 199.95 362 PRO M C 1
ATOM 6643 O O . PRO D 4 56 ? 389.159 255.649 294.388 1.00 199.97 362 PRO M O 1
ATOM 6647 N N . SER D 4 57 ? 388.515 253.952 295.719 1.00 200.00 363 SER M N 1
ATOM 6648 C CA . SER D 4 57 ? 389.723 253.166 295.494 1.00 199.75 363 SER M CA 1
ATOM 6649 C C . SER D 4 57 ? 389.772 252.634 294.066 1.00 199.91 363 SER M C 1
ATOM 6650 O O . SER D 4 57 ? 390.848 252.371 293.529 1.00 199.20 363 SER M O 1
ATOM 6653 N N . GLU D 4 58 ? 388.601 252.477 293.456 1.00 198.66 364 GLU M N 1
ATOM 6654 C CA . GLU D 4 58 ? 388.513 251.976 292.089 1.00 198.10 364 GLU M CA 1
ATOM 6655 C C . GLU D 4 58 ? 388.889 253.039 291.063 1.00 198.11 364 GLU M C 1
ATOM 6656 O O . GLU D 4 58 ? 388.716 252.843 289.860 1.00 199.04 364 GLU M O 1
ATOM 6662 N N . ASP D 4 59 ? 389.405 254.165 291.546 1.00 198.02 365 ASP M N 1
ATOM 6663 C CA . ASP D 4 59 ? 389.809 255.260 290.673 1.00 197.30 365 ASP M CA 1
ATOM 6664 C C . ASP D 4 59 ? 391.256 255.078 290.228 1.00 197.01 365 ASP M C 1
ATOM 6665 O O . ASP D 4 59 ? 391.644 255.524 289.149 1.00 197.66 365 ASP M O 1
ATOM 6670 N N . GLN D 4 60 ? 392.047 254.419 291.068 1.00 196.69 366 GLN M N 1
ATOM 6671 C CA . GLN D 4 60 ? 393.452 254.174 290.765 1.00 195.31 366 GLN M CA 1
ATOM 6672 C C . GLN D 4 60 ? 393.597 252.996 289.808 1.00 193.74 366 GLN M C 1
ATOM 6673 O O . GLN D 4 60 ? 394.672 252.762 289.255 1.00 192.66 366 GLN M O 1
ATOM 6679 N N . LEU D 4 61 ? 392.507 252.259 289.618 1.00 191.65 367 LEU M N 1
ATOM 6680 C CA . LEU D 4 61 ? 392.506 251.104 288.728 1.00 189.96 367 LEU M CA 1
ATOM 6681 C C . LEU D 4 61 ? 392.653 251.541 287.275 1.00 189.77 367 LEU M C 1
ATOM 6682 O O . LEU D 4 61 ? 393.455 250.981 286.526 1.00 190.00 367 LEU M O 1
ATOM 6687 N N . LYS D 4 62 ? 391.875 252.543 286.882 1.00 189.83 368 LYS M N 1
ATOM 6688 C CA . LYS D 4 62 ? 391.919 253.059 285.519 1.00 189.34 368 LYS M CA 1
ATOM 6689 C C . LYS D 4 62 ? 393.245 253.764 285.259 1.00 191.18 368 LYS M C 1
ATOM 6690 O O . LYS D 4 62 ? 393.662 253.920 284.111 1.00 191.11 368 LYS M O 1
ATOM 6696 N N . ILE D 4 63 ? 393.904 254.186 286.333 1.00 192.71 369 ILE M N 1
ATOM 6697 C CA . ILE D 4 63 ? 395.184 254.874 286.227 1.00 193.85 369 ILE M CA 1
ATOM 6698 C C . ILE D 4 63 ? 396.304 253.877 285.946 1.00 195.37 369 ILE M C 1
ATOM 6699 O O . ILE D 4 63 ? 397.307 254.216 285.318 1.00 194.64 369 ILE M O 1
ATOM 6704 N N . GLY D 4 64 ? 396.123 252.646 286.414 1.00 196.89 370 GLY M N 1
ATOM 6705 C CA . GLY D 4 64 ? 397.126 251.619 286.203 1.00 198.63 370 GLY M CA 1
ATOM 6706 C C . GLY D 4 64 ? 397.436 251.407 284.734 1.00 199.92 370 GLY M C 1
ATOM 6707 O O . GLY D 4 64 ? 398.599 251.291 284.348 1.00 200.00 370 GLY M O 1
ATOM 6708 N N . GLU D 4 65 ? 396.392 251.357 283.914 1.00 199.93 371 GLU M N 1
ATOM 6709 C CA . GLU D 4 65 ? 396.555 251.160 282.479 1.00 200.00 371 GLU M CA 1
ATOM 6710 C C . GLU D 4 65 ? 397.331 252.319 281.865 1.00 200.00 371 GLU M C 1
ATOM 6711 O O . GLU D 4 65 ? 397.309 253.435 282.384 1.00 200.00 371 GLU M O 1
ATOM 6717 N N . GLU D 4 66 ? 398.018 252.048 280.760 1.00 200.00 372 GLU M N 1
ATOM 6718 C CA . GLU D 4 66 ? 398.796 253.075 280.077 1.00 200.00 372 GLU M CA 1
ATOM 6719 C C . GLU D 4 66 ? 397.871 254.182 279.584 1.00 200.00 372 GLU M C 1
ATOM 6720 O O . GLU D 4 66 ? 398.301 255.313 279.362 1.00 200.00 372 GLU M O 1
ATOM 6726 N N . LYS D 4 67 ? 396.596 253.846 279.418 1.00 200.00 373 LYS M N 1
ATOM 6727 C CA . LYS D 4 67 ? 395.599 254.803 278.956 1.00 200.00 373 LYS M CA 1
ATOM 6728 C C . LYS D 4 67 ? 394.781 255.332 280.130 1.00 199.63 373 LYS M C 1
ATOM 6729 O O . LYS D 4 67 ? 395.157 255.152 281.288 1.00 199.00 373 LYS M O 1
ATOM 6735 N N . ILE D 4 68 ? 393.663 255.984 279.828 1.00 197.74 374 ILE M N 1
ATOM 6736 C CA . ILE D 4 68 ? 392.802 256.534 280.869 1.00 194.25 374 ILE M CA 1
ATOM 6737 C C . ILE D 4 68 ? 391.335 256.196 280.624 1.00 191.30 374 ILE M C 1
ATOM 6738 O O . ILE D 4 68 ? 390.811 255.229 281.178 1.00 191.18 374 ILE M O 1
ATOM 6743 N N . ARG D 4 69 ? 390.675 256.997 279.793 1.00 185.88 375 ARG M N 1
ATOM 6744 C CA . ARG D 4 69 ? 389.265 256.783 279.486 1.00 181.96 375 ARG M CA 1
ATOM 6745 C C . ARG D 4 69 ? 388.977 256.998 278.003 1.00 179.07 375 ARG M C 1
ATOM 6746 O O . ARG D 4 69 ? 389.751 257.643 277.296 1.00 178.22 375 ARG M O 1
ATOM 6754 N N . ARG D 4 70 ? 387.857 256.451 277.540 1.00 177.28 376 ARG M N 1
ATOM 6755 C CA . ARG D 4 70 ? 387.452 256.574 276.145 1.00 175.01 376 ARG M CA 1
ATOM 6756 C C . ARG D 4 70 ? 386.720 257.890 275.898 1.00 172.36 376 ARG M C 1
ATOM 6757 O O . ARG D 4 70 ? 386.672 258.383 274.772 1.00 173.42 376 ARG M O 1
ATOM 6765 N N . TRP D 4 71 ? 386.149 258.452 276.958 1.00 169.67 377 TRP M N 1
ATOM 6766 C CA . TRP D 4 71 ? 385.413 259.708 276.856 1.00 165.70 377 TRP M CA 1
ATOM 6767 C C . TRP D 4 71 ? 386.310 260.864 276.425 1.00 164.06 377 TRP M C 1
ATOM 6768 O O . TRP D 4 71 ? 386.011 261.561 275.456 1.00 163.65 377 TRP M O 1
ATOM 6779 N N . LEU D 4 72 ? 387.409 261.058 277.146 1.00 162.70 378 LEU M N 1
ATOM 6780 C CA . LEU D 4 72 ? 388.349 262.131 276.844 1.00 161.15 378 LEU M CA 1
ATOM 6781 C C . LEU D 4 72 ? 388.989 261.960 275.470 1.00 160.70 378 LEU M C 1
ATOM 6782 O O . LEU D 4 72 ? 389.797 262.788 275.045 1.00 160.45 378 LEU M O 1
ATOM 6787 N N . ALA D 4 73 ? 388.626 260.885 274.779 1.00 160.66 379 ALA M N 1
ATOM 6788 C CA . ALA D 4 73 ? 389.168 260.607 273.454 1.00 160.37 379 ALA M CA 1
ATOM 6789 C C . ALA D 4 73 ? 388.370 261.317 272.366 1.00 159.87 379 ALA M C 1
ATOM 6790 O O . ALA D 4 73 ? 388.821 262.316 271.806 1.00 160.28 379 ALA M O 1
ATOM 6792 N N . ALA D 4 74 ? 387.184 260.795 272.073 1.00 159.56 380 ALA M N 1
ATOM 6793 C CA . ALA D 4 74 ? 386.321 261.371 271.048 1.00 159.27 380 ALA M CA 1
ATOM 6794 C C . ALA D 4 74 ? 385.750 262.718 271.480 1.00 159.37 380 ALA M C 1
ATOM 6795 O O . ALA D 4 74 ? 384.995 263.346 270.739 1.00 159.77 380 ALA M O 1
ATOM 6797 N N . LEU D 4 75 ? 386.114 263.156 272.682 1.00 159.19 381 LEU M N 1
ATOM 6798 C CA . LEU D 4 75 ? 385.636 264.430 273.206 1.00 158.04 381 LEU M CA 1
ATOM 6799 C C . LEU D 4 75 ? 386.320 265.579 272.474 1.00 157.71 381 LEU M C 1
ATOM 6800 O O . LEU D 4 75 ? 385.663 266.507 272.002 1.00 158.51 381 LEU M O 1
ATOM 6805 N N . ASN D 4 76 ? 387.645 265.509 272.381 1.00 157.72 382 ASN M N 1
ATOM 6806 C CA . ASN D 4 76 ? 388.424 266.541 271.707 1.00 157.91 382 ASN M CA 1
ATOM 6807 C C . ASN D 4 76 ? 388.462 266.304 270.201 1.00 158.67 382 ASN M C 1
ATOM 6808 O O . ASN D 4 76 ? 389.050 267.088 269.455 1.00 158.53 382 ASN M O 1
ATOM 6813 N N . SER D 4 77 ? 387.833 265.219 269.759 1.00 159.89 383 SER M N 1
ATOM 6814 C CA . SER D 4 77 ? 387.796 264.876 268.342 1.00 162.03 383 SER M CA 1
ATOM 6815 C C . SER D 4 77 ? 386.532 265.417 267.683 1.00 165.54 383 SER M C 1
ATOM 6816 O O . SER D 4 77 ? 386.059 264.873 266.684 1.00 165.29 383 SER M O 1
ATOM 6819 N N . MET D 4 78 ? 385.989 266.491 268.246 1.00 170.23 384 MET M N 1
ATOM 6820 C CA . MET D 4 78 ? 384.778 267.104 267.714 1.00 175.26 384 MET M CA 1
ATOM 6821 C C . MET D 4 78 ? 384.905 268.622 267.648 1.00 177.99 384 MET M C 1
ATOM 6822 O O . MET D 4 78 ? 385.658 269.227 268.411 1.00 178.89 384 MET M O 1
ATOM 6827 N N . THR D 4 79 ? 384.161 269.230 266.729 1.00 180.88 385 THR M N 1
ATOM 6828 C CA . THR D 4 79 ? 384.181 270.677 26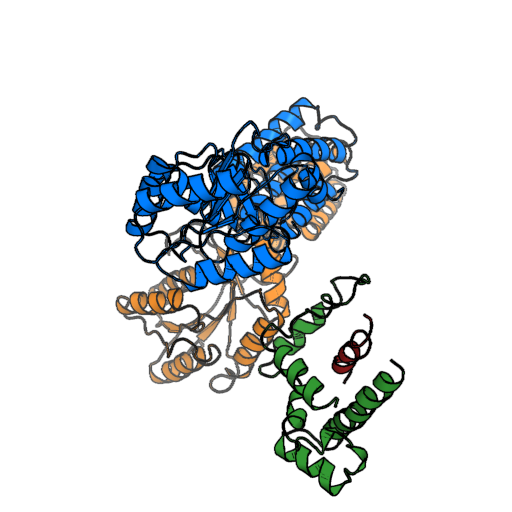6.553 1.00 184.49 385 THR M CA 1
ATOM 6829 C C . THR D 4 79 ? 383.653 271.378 267.801 1.00 186.79 385 THR M C 1
ATOM 6830 O O . THR D 4 79 ? 382.868 270.807 268.558 1.00 188.03 385 THR M O 1
ATOM 6834 N N . TYR D 4 80 ? 384.088 272.617 268.009 1.00 188.92 386 TYR M N 1
ATOM 6835 C CA . TYR D 4 80 ? 383.659 273.397 269.164 1.00 191.33 386 TYR M CA 1
ATOM 6836 C C . TYR D 4 80 ? 382.222 273.890 269.016 1.00 192.01 386 TYR M C 1
ATOM 6837 O O . TYR D 4 80 ? 381.821 274.866 269.650 1.00 192.16 386 TYR M O 1
ATOM 6846 N N . LYS D 4 81 ? 381.453 273.206 268.174 1.00 192.48 387 LYS M N 1
ATOM 6847 C CA . LYS D 4 81 ? 380.057 273.556 267.939 1.00 193.18 387 LYS M CA 1
ATOM 6848 C C . LYS D 4 81 ? 379.216 272.292 267.811 1.00 194.38 387 LYS M C 1
ATOM 6849 O O . LYS D 4 81 ? 377.993 272.330 267.947 1.00 194.94 387 LYS M O 1
ATOM 6855 N N . GLU D 4 82 ? 379.883 271.174 267.547 1.00 195.10 388 GLU M N 1
ATOM 6856 C CA . GLU D 4 82 ? 379.208 269.891 267.398 1.00 194.99 388 GLU M CA 1
ATOM 6857 C C . GLU D 4 82 ? 378.882 269.296 268.765 1.00 195.27 388 GLU M C 1
ATOM 6858 O O . GLU D 4 82 ? 378.067 268.380 268.877 1.00 195.88 388 GLU M O 1
ATOM 6864 N N . LEU D 4 83 ? 379.524 269.826 269.802 1.00 194.95 389 LEU M N 1
ATOM 6865 C CA . LEU D 4 83 ? 379.306 269.354 271.164 1.00 194.32 389 LEU M CA 1
ATOM 6866 C C . LEU D 4 83 ? 378.079 270.016 271.781 1.00 195.23 389 LEU M C 1
ATOM 6867 O O . LEU D 4 83 ? 377.486 269.490 272.723 1.00 195.84 389 LEU M O 1
ATOM 6872 N N . GLU D 4 84 ? 377.704 271.173 271.245 1.00 195.95 390 GLU M N 1
ATOM 6873 C CA . GLU D 4 84 ? 376.551 271.912 271.743 1.00 196.22 390 GLU M CA 1
ATOM 6874 C C . GLU D 4 84 ? 375.250 271.162 271.474 1.00 196.34 390 GLU M C 1
ATOM 6875 O O . GLU D 4 84 ? 374.465 270.916 272.389 1.00 196.36 390 GLU M O 1
ATOM 6881 N N . ASN D 4 85 ? 375.027 270.802 270.214 1.00 196.40 391 ASN M N 1
ATOM 6882 C CA . ASN D 4 85 ? 373.819 270.083 269.827 1.00 195.56 391 ASN M CA 1
ATOM 6883 C C . ASN D 4 85 ? 374.156 268.776 269.112 1.00 194.95 391 ASN M C 1
ATOM 6884 O O . ASN D 4 85 ? 373.990 268.662 267.897 1.00 194.31 391 ASN M O 1
ATOM 6889 N N . PRO D 4 86 ? 374.636 267.772 269.863 1.00 195.10 392 PRO M N 1
ATOM 6890 C CA . PRO D 4 86 ? 375.001 266.464 269.308 1.00 196.06 392 PRO M CA 1
ATOM 6891 C C . PRO D 4 86 ? 373.847 265.775 268.581 1.00 197.35 392 PRO M C 1
ATOM 6892 O O . PRO D 4 86 ? 374.027 264.716 267.978 1.00 197.81 392 PRO M O 1
ATOM 6896 N N . ASN D 4 87 ? 372.666 266.381 268.641 1.00 198.25 393 ASN M N 1
ATOM 6897 C CA . ASN D 4 87 ? 371.484 265.825 267.993 1.00 199.11 393 ASN M CA 1
ATOM 6898 C C . ASN D 4 87 ? 371.630 265.821 266.474 1.00 199.39 393 ASN M C 1
ATOM 6899 O O . ASN D 4 87 ? 371.110 264.936 265.795 1.00 199.16 393 ASN M O 1
ATOM 6904 N N . ILE D 4 88 ? 372.342 266.812 265.947 1.00 199.86 394 ILE M N 1
ATOM 6905 C CA . ILE D 4 88 ? 372.551 266.921 264.507 1.00 199.47 394 ILE M CA 1
ATOM 6906 C C . ILE D 4 88 ? 373.448 265.805 263.978 1.00 199.98 394 ILE M C 1
ATOM 6907 O O . ILE D 4 88 ? 373.577 265.623 262.768 1.00 199.92 394 ILE M O 1
ATOM 6912 N N . ILE D 4 89 ? 374.064 265.061 264.891 1.00 199.99 395 ILE M N 1
ATOM 6913 C CA . ILE D 4 89 ? 374.947 263.962 264.514 1.00 199.99 395 ILE M CA 1
ATOM 6914 C C . ILE D 4 89 ? 374.146 262.746 264.057 1.00 200.00 395 ILE M C 1
ATOM 6915 O O . ILE D 4 89 ? 373.210 262.317 264.732 1.00 200.00 395 ILE M O 1
ATOM 6920 N N . ASP D 4 90 ? 374.524 262.197 262.907 1.00 200.00 396 ASP M N 1
ATOM 6921 C CA . ASP D 4 90 ? 373.848 261.031 262.352 1.00 199.97 396 ASP M CA 1
ATOM 6922 C C . ASP D 4 90 ? 374.788 259.830 262.315 1.00 199.69 396 ASP M C 1
ATOM 6923 O O . ASP D 4 90 ? 375.847 259.841 262.943 1.00 200.00 396 ASP M O 1
ATOM 6928 N N . LYS D 4 91 ? 374.395 258.798 261.576 1.00 198.59 397 LYS M N 1
ATOM 6929 C CA . LYS D 4 91 ? 375.200 257.589 261.457 1.00 197.25 397 LYS M CA 1
ATOM 6930 C C . LYS D 4 91 ? 376.487 257.860 260.686 1.00 196.22 397 LYS M C 1
ATOM 6931 O O . LYS D 4 91 ? 377.450 257.099 260.779 1.00 196.19 397 LYS M O 1
ATOM 6937 N N . SER D 4 92 ? 376.497 258.950 259.925 1.00 195.09 398 SER M N 1
ATOM 6938 C CA . SER D 4 92 ? 377.664 259.323 259.136 1.00 193.92 398 SER M CA 1
ATOM 6939 C C . SER D 4 92 ? 378.605 260.220 259.932 1.00 193.36 398 SER M C 1
ATOM 6940 O O . SER D 4 92 ? 379.730 260.485 259.509 1.00 193.49 398 SER M O 1
ATOM 6943 N N . ARG D 4 93 ? 378.139 260.684 261.088 1.00 192.09 399 ARG M N 1
ATOM 6944 C CA . ARG D 4 93 ? 378.941 261.552 261.941 1.00 190.18 399 ARG M CA 1
ATOM 6945 C C . ARG D 4 93 ? 379.484 260.803 263.153 1.00 189.44 399 ARG M C 1
ATOM 6946 O O . ARG D 4 93 ? 380.509 261.183 263.719 1.00 188.63 399 ARG M O 1
ATOM 6954 N N . MET D 4 94 ? 378.792 259.739 263.551 1.00 189.58 400 MET M N 1
ATOM 6955 C CA . MET D 4 94 ? 379.219 258.942 264.694 1.00 189.33 400 MET M CA 1
ATOM 6956 C C . MET D 4 94 ? 380.467 258.139 264.347 1.00 189.22 400 MET M C 1
ATOM 6957 O O . MET D 4 94 ? 381.423 258.095 265.121 1.00 189.81 400 MET M O 1
ATOM 6962 N N . ARG D 4 95 ? 380.451 257.505 263.179 1.00 188.06 401 ARG M N 1
ATOM 6963 C CA . ARG D 4 95 ? 381.588 256.712 262.726 1.00 186.07 401 ARG M CA 1
ATOM 6964 C C . ARG D 4 95 ? 382.762 257.643 262.443 1.00 185.73 401 ARG M C 1
ATOM 6965 O O . ARG D 4 95 ? 383.919 257.222 262.435 1.00 185.17 401 ARG M O 1
ATOM 6973 N N . ARG D 4 96 ? 382.447 258.914 262.214 1.00 185.10 402 ARG M N 1
ATOM 6974 C CA . ARG D 4 96 ? 383.455 259.929 261.934 1.00 184.17 402 ARG M CA 1
ATOM 6975 C C . ARG D 4 96 ? 384.419 260.071 263.107 1.00 183.91 402 ARG M C 1
ATOM 6976 O O . ARG D 4 96 ? 385.615 259.807 262.977 1.00 183.67 402 ARG M O 1
ATOM 6984 N N . ILE D 4 97 ? 383.889 260.491 264.251 1.00 183.57 403 ILE M N 1
ATOM 6985 C CA . ILE D 4 97 ? 384.696 260.674 265.451 1.00 183.33 403 ILE M CA 1
ATOM 6986 C C . ILE D 4 97 ? 384.981 259.342 266.137 1.00 182.92 403 ILE M C 1
ATOM 6987 O O . ILE D 4 97 ? 385.483 259.307 267.260 1.00 182.13 403 ILE M O 1
ATOM 6992 N N . ALA D 4 98 ? 384.657 258.248 265.455 1.00 184.03 404 ALA M N 1
ATOM 6993 C CA . ALA D 4 98 ? 384.878 256.914 265.997 1.00 185.28 404 ALA M CA 1
ATOM 6994 C C . ALA D 4 98 ? 386.254 256.392 265.599 1.00 185.98 404 ALA M C 1
ATOM 6995 O O . ALA D 4 98 ? 387.062 256.028 266.453 1.00 186.59 404 ALA M O 1
ATOM 6997 N N . GLU D 4 99 ? 386.513 256.358 264.296 1.00 186.16 405 GLU M N 1
ATOM 6998 C CA . GLU D 4 99 ? 387.790 255.881 263.779 1.00 186.26 405 GLU M CA 1
ATOM 6999 C C . GLU D 4 99 ? 388.894 256.905 264.025 1.00 186.45 405 GLU M C 1
ATOM 7000 O O . GLU D 4 99 ? 390.071 256.554 264.113 1.00 187.44 405 GLU M O 1
ATOM 7006 N N . GLY D 4 100 ? 388.505 258.171 264.135 1.00 186.24 406 GLY M N 1
ATOM 7007 C CA . GLY D 4 100 ? 389.475 259.224 264.370 1.00 186.63 406 GLY M CA 1
ATOM 7008 C C . GLY D 4 100 ? 390.010 259.215 265.789 1.00 186.83 406 GLY M C 1
ATOM 7009 O O . GLY D 4 100 ? 391.104 259.714 266.052 1.00 186.80 406 GLY M O 1
ATOM 7010 N N . SER D 4 101 ? 389.235 258.646 266.707 1.00 187.37 407 SER M N 1
ATOM 7011 C CA . SER D 4 101 ? 389.633 258.573 268.107 1.00 188.08 407 SER M CA 1
ATOM 7012 C C . SER D 4 101 ? 390.078 257.161 268.473 1.00 188.07 407 SER M C 1
ATOM 7013 O O . SER D 4 101 ? 390.723 256.950 269.501 1.00 188.13 407 SER M O 1
ATOM 7016 N N . GLY D 4 102 ? 389.728 256.197 267.627 1.00 188.04 408 GLY M N 1
ATOM 7017 C CA . GLY D 4 102 ? 390.102 254.818 267.881 1.00 187.60 408 GLY M CA 1
ATOM 7018 C C . GLY D 4 102 ? 388.993 254.024 268.542 1.00 187.45 408 GLY M C 1
ATOM 7019 O O . GLY D 4 102 ? 389.085 252.803 268.670 1.00 187.16 408 GLY M O 1
ATOM 7020 N N . LEU D 4 103 ? 387.941 254.718 268.964 1.00 187.83 409 LEU M N 1
ATOM 7021 C CA . LEU D 4 103 ? 386.808 254.073 269.617 1.00 187.67 409 LEU M CA 1
ATOM 7022 C C . LEU D 4 103 ? 385.854 253.470 268.593 1.00 187.96 409 LEU M C 1
ATOM 7023 O O . LEU D 4 103 ? 386.039 253.632 267.386 1.00 187.99 409 LEU M O 1
ATOM 7028 N N . GLU D 4 104 ? 384.834 252.773 269.083 1.00 188.43 410 GLU M N 1
ATOM 7029 C CA . GLU D 4 104 ? 383.846 252.144 268.215 1.00 188.55 410 GLU M CA 1
ATOM 7030 C C . GLU D 4 104 ? 382.572 252.980 268.159 1.00 188.98 410 GLU M C 1
ATOM 7031 O O . GLU D 4 104 ? 382.372 253.877 268.978 1.00 189.59 410 GLU M O 1
ATOM 7037 N N . VAL D 4 105 ? 381.715 252.678 267.189 1.00 188.99 411 VAL M N 1
ATOM 7038 C CA . VAL D 4 105 ? 380.459 253.400 267.022 1.00 189.86 411 VAL M CA 1
ATOM 7039 C C . VAL D 4 105 ? 379.625 253.350 268.299 1.00 190.27 411 VAL M C 1
ATOM 7040 O O . VAL D 4 105 ? 378.909 254.299 268.622 1.00 190.02 411 VAL M O 1
ATOM 7044 N N . GLU D 4 106 ? 379.724 252.239 269.021 1.00 190.85 412 GLU M N 1
ATOM 7045 C CA . GLU D 4 106 ? 378.979 252.062 270.262 1.00 191.64 412 GLU M CA 1
ATOM 7046 C C . GLU D 4 106 ? 379.551 252.931 271.378 1.00 191.09 412 GLU M C 1
ATOM 7047 O O . GLU D 4 106 ? 378.807 253.491 272.184 1.00 191.56 412 GLU M O 1
ATOM 7053 N N . GLU D 4 107 ? 380.875 253.040 271.418 1.00 190.12 413 GLU M N 1
ATOM 7054 C CA . GLU D 4 107 ? 381.548 253.838 272.436 1.00 188.43 413 GLU M CA 1
ATOM 7055 C C . GLU D 4 107 ? 381.323 255.329 272.208 1.00 188.56 413 GLU M C 1
ATOM 7056 O O . GLU D 4 107 ? 381.554 256.145 273.101 1.00 188.47 413 GLU M O 1
ATOM 7062 N N . VAL D 4 108 ? 380.872 255.679 271.007 1.00 188.06 414 VAL M N 1
ATOM 7063 C CA . VAL D 4 108 ? 380.615 257.072 270.662 1.00 187.69 414 VAL M CA 1
ATOM 7064 C C . VAL D 4 108 ? 379.212 257.483 271.096 1.00 187.90 414 VAL M C 1
ATOM 7065 O O . VAL D 4 108 ? 378.996 258.608 271.548 1.00 188.31 414 VAL M O 1
ATOM 7069 N N . ARG D 4 109 ? 378.261 256.564 270.956 1.00 187.44 415 ARG M N 1
ATOM 7070 C CA . ARG D 4 109 ? 376.877 256.826 271.332 1.00 186.41 415 ARG M CA 1
ATOM 7071 C C . ARG D 4 109 ? 376.769 257.212 272.803 1.00 185.53 415 ARG M C 1
ATOM 7072 O O . ARG D 4 109 ? 376.124 258.202 273.149 1.00 185.74 415 ARG M O 1
ATOM 7080 N N . GLU D 4 110 ? 377.405 256.425 273.664 1.00 184.40 416 GLU M N 1
ATOM 7081 C CA . GLU D 4 110 ? 377.382 256.678 275.100 1.00 183.31 416 GLU M CA 1
ATOM 7082 C C . GLU D 4 110 ? 377.972 258.045 275.430 1.00 181.91 416 GLU M C 1
ATOM 7083 O O . GLU D 4 110 ? 377.677 258.624 276.475 1.00 181.33 416 GLU M O 1
ATOM 7089 N N . LEU D 4 111 ? 378.807 258.555 274.530 1.00 180.72 417 LEU M N 1
ATOM 7090 C CA . LEU D 4 111 ? 379.444 259.852 274.722 1.00 178.95 417 LEU M CA 1
ATOM 7091 C C . LEU D 4 111 ? 378.580 260.979 274.166 1.00 177.55 417 LEU M C 1
ATOM 7092 O O . LEU D 4 111 ? 378.481 262.050 274.765 1.00 177.28 417 LEU M O 1
ATOM 7097 N N . LEU D 4 112 ? 377.955 260.730 273.020 1.00 176.55 418 LEU M N 1
ATOM 7098 C CA . LEU D 4 112 ? 377.102 261.724 272.378 1.00 175.49 418 LEU M CA 1
ATOM 7099 C C . LEU D 4 112 ? 375.796 261.924 273.139 1.00 175.60 418 LEU M C 1
ATOM 7100 O O . LEU D 4 112 ? 375.307 263.047 273.265 1.00 176.19 418 LEU M O 1
ATOM 7105 N N . GLU D 4 113 ? 375.236 260.831 273.646 1.00 175.18 419 GLU M N 1
ATOM 7106 C CA . GLU D 4 113 ? 373.983 260.885 274.389 1.00 174.61 419 GLU M CA 1
ATOM 7107 C C . GLU D 4 113 ? 374.161 261.492 275.777 1.00 173.46 419 GLU M C 1
ATOM 7108 O O . GLU D 4 113 ? 373.213 261.557 276.560 1.00 172.67 419 GLU M O 1
ATOM 7114 N N . TRP D 4 114 ? 375.377 261.936 276.079 1.00 173.12 420 TRP M N 1
ATOM 7115 C CA . TRP D 4 114 ? 375.665 262.538 277.376 1.00 171.92 420 TRP M CA 1
ATOM 7116 C C . TRP D 4 114 ? 375.786 264.054 277.263 1.00 174.40 420 TRP M C 1
ATOM 7117 O O . TRP D 4 114 ? 375.353 264.786 278.153 1.00 175.47 420 TRP M O 1
ATOM 7128 N N . TYR D 4 115 ? 376.374 264.521 276.166 1.00 175.87 421 TYR M N 1
ATOM 7129 C CA . TYR D 4 115 ? 376.542 265.953 275.945 1.00 178.05 421 TYR M CA 1
ATOM 7130 C C . TYR D 4 115 ? 375.196 266.666 276.013 1.00 177.89 421 TYR M C 1
ATOM 7131 O O . TYR D 4 115 ? 375.123 267.845 276.360 1.00 178.27 421 TYR M O 1
ATOM 7140 N N . ASN D 4 116 ? 374.134 265.940 275.681 1.00 177.65 422 ASN M N 1
ATOM 7141 C CA . ASN D 4 116 ? 372.786 266.496 275.705 1.00 177.34 422 ASN M CA 1
ATOM 7142 C C . ASN D 4 116 ? 372.224 266.480 277.122 1.00 176.02 422 ASN M C 1
ATOM 7143 O O . ASN D 4 116 ? 371.388 267.310 277.477 1.00 175.67 422 ASN M O 1
ATOM 7148 N N . ASN D 4 117 ? 372.690 265.531 277.927 1.00 174.77 423 ASN M N 1
ATOM 7149 C CA . ASN D 4 117 ? 372.237 265.404 279.307 1.00 171.98 423 ASN M CA 1
ATOM 7150 C C . ASN D 4 117 ? 372.741 266.567 280.154 1.00 171.71 423 ASN M C 1
ATOM 7151 O O . ASN D 4 117 ? 371.999 267.126 280.961 1.00 170.75 423 ASN M O 1
ATOM 7156 N N . MET D 4 118 ? 374.007 266.926 279.965 1.00 172.29 424 MET M N 1
ATOM 7157 C CA . MET D 4 118 ? 374.611 268.024 280.709 1.00 172.63 424 MET M CA 1
ATOM 7158 C C . MET D 4 118 ? 373.906 269.340 280.402 1.00 172.45 424 MET M C 1
ATOM 7159 O O . MET D 4 118 ? 373.608 270.120 281.306 1.00 171.60 424 MET M O 1
ATOM 7164 N N . ASN D 4 119 ? 373.641 269.578 279.122 1.00 172.33 425 ASN M N 1
ATOM 7165 C CA . ASN D 4 119 ? 372.970 270.799 278.691 1.00 172.33 425 ASN M CA 1
ATOM 7166 C C . ASN D 4 119 ? 371.487 270.758 279.046 1.00 172.66 425 ASN M C 1
ATOM 7167 O O . ASN D 4 119 ? 370.780 271.757 278.915 1.00 172.36 425 ASN M O 1
ATOM 7172 N N . ARG D 4 120 ? 371.024 269.597 279.498 1.00 173.17 426 ARG M N 1
ATOM 7173 C CA . ARG D 4 120 ? 369.625 269.422 279.871 1.00 173.16 426 ARG M CA 1
ATOM 7174 C C . ARG D 4 120 ? 369.426 269.604 281.372 1.00 174.15 426 ARG M C 1
ATOM 7175 O O . ARG D 4 120 ? 368.748 270.534 281.809 1.00 174.20 426 ARG M O 1
ATOM 7183 N N . LEU D 4 121 ? 370.022 268.710 282.155 1.00 174.78 427 LEU M N 1
ATOM 7184 C CA . LEU D 4 121 ? 369.911 268.760 283.608 1.00 173.96 427 LEU M CA 1
ATOM 7185 C C . LEU D 4 121 ? 370.362 270.106 284.166 1.00 172.15 427 LEU M C 1
ATOM 7186 O O . LEU D 4 121 ? 369.959 270.498 285.261 1.00 171.32 427 LEU M O 1
ATOM 7191 N N . LEU D 4 122 ? 371.200 270.808 283.411 1.00 171.11 428 LEU M N 1
ATOM 7192 C CA . LEU D 4 122 ? 371.703 272.109 283.836 1.00 170.20 428 LEU M CA 1
ATOM 7193 C C . LEU D 4 122 ? 370.575 273.135 283.806 1.00 171.42 428 LEU M C 1
ATOM 7194 O O . LEU D 4 122 ? 370.497 274.011 284.668 1.00 171.35 428 LEU M O 1
ATOM 7199 N N . LYS D 4 123 ? 369.701 273.018 282.811 1.00 172.49 429 LYS M N 1
ATOM 7200 C CA . LYS D 4 123 ? 368.576 273.934 282.664 1.00 173.22 429 LYS M CA 1
ATOM 7201 C C . LYS D 4 123 ? 367.701 273.941 283.914 1.00 172.07 429 LYS M C 1
ATOM 7202 O O . LYS D 4 123 ? 367.175 274.982 284.307 1.00 172.80 429 LYS M O 1
ATOM 7208 N N . MET D 4 124 ? 367.549 272.775 284.534 1.00 170.36 430 MET M N 1
ATOM 7209 C CA . MET D 4 124 ? 366.737 272.650 285.739 1.00 167.85 430 MET M CA 1
ATOM 7210 C C . MET D 4 124 ? 367.527 273.052 286.980 1.00 166.48 430 MET M C 1
ATOM 7211 O O . MET D 4 124 ? 367.170 272.687 288.100 1.00 166.74 430 MET M O 1
ATOM 7216 N N . VAL D 4 125 ? 368.601 273.807 286.773 1.00 164.66 431 VAL M N 1
ATOM 7217 C CA . VAL D 4 125 ? 369.443 274.263 287.873 1.00 162.73 431 VAL M CA 1
ATOM 7218 C C . VAL D 4 125 ? 369.676 275.768 287.752 1.00 163.49 431 VAL M C 1
ATOM 7219 O O . VAL D 4 125 ? 369.230 276.347 286.739 1.00 163.34 431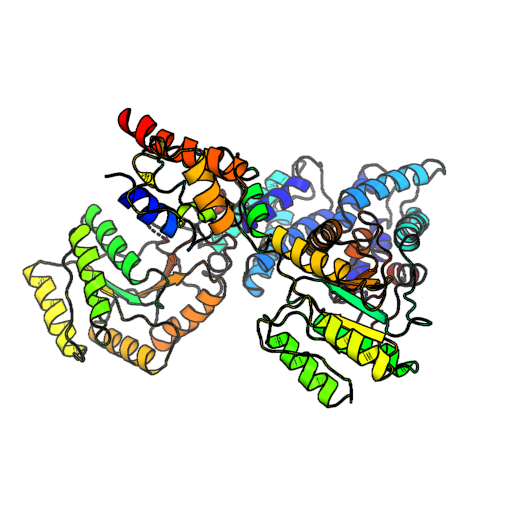 VAL M O 1
ATOM 7224 N N . GLY E 5 1 ? 376.343 274.648 294.312 1.00 152.17 449 GLY S N 1
ATOM 7225 C CA . GLY E 5 1 ? 376.485 273.569 295.329 1.00 152.84 449 GLY S CA 1
ATOM 7226 C C . GLY E 5 1 ? 376.533 272.186 294.710 1.00 152.78 449 GLY S C 1
ATOM 7227 O O . GLY E 5 1 ? 377.587 271.733 294.265 1.00 153.06 449 GLY S O 1
ATOM 7228 N N . ILE E 5 2 ? 375.386 271.514 294.679 1.00 152.58 450 ILE S N 1
ATOM 7229 C CA . ILE E 5 2 ? 375.297 270.175 294.112 1.00 152.52 450 ILE S CA 1
ATOM 7230 C C . ILE E 5 2 ? 374.950 270.234 292.628 1.00 150.91 450 ILE S C 1
ATOM 7231 O O . ILE E 5 2 ? 373.781 270.347 292.257 1.00 149.69 450 ILE S O 1
ATOM 7236 N N . ILE E 5 3 ? 375.974 270.160 291.784 1.00 149.92 451 ILE S N 1
ATOM 7237 C CA . ILE E 5 3 ? 375.785 270.203 290.338 1.00 148.45 451 ILE S CA 1
ATOM 7238 C C . ILE E 5 3 ? 376.396 268.969 289.681 1.00 147.37 451 ILE S C 1
ATOM 7239 O O . ILE E 5 3 ? 375.683 268.038 289.304 1.00 145.98 451 ILE S O 1
ATOM 7244 N N . LEU E 5 4 ? 377.719 268.966 289.549 1.00 146.47 452 LEU S N 1
ATOM 7245 C CA . LEU E 5 4 ? 378.423 267.846 288.938 1.00 145.45 452 LEU S CA 1
ATOM 7246 C C . LEU E 5 4 ? 378.508 266.657 289.889 1.00 145.43 452 LEU S C 1
ATOM 7247 O O . LEU E 5 4 ? 378.931 265.569 289.499 1.00 143.97 452 LEU S O 1
ATOM 7252 N N . VAL E 5 5 ? 378.104 266.873 291.137 1.00 146.22 453 VAL S N 1
ATOM 7253 C CA . VAL E 5 5 ? 378.131 265.822 292.148 1.00 147.03 453 VAL S CA 1
ATOM 7254 C C . VAL E 5 5 ? 377.334 264.609 291.680 1.00 146.42 453 VAL S C 1
ATOM 7255 O O . VAL E 5 5 ? 377.642 263.473 292.041 1.00 144.82 453 VAL S O 1
ATOM 7259 N N . LEU E 5 6 ? 376.308 264.858 290.871 1.00 148.60 454 LEU S N 1
ATOM 7260 C CA . LEU E 5 6 ? 375.465 263.790 290.350 1.00 150.35 454 LEU S CA 1
ATOM 7261 C C . LEU E 5 6 ? 375.628 263.660 288.839 1.00 152.77 454 LEU S C 1
ATOM 7262 O O . LEU E 5 6 ? 374.842 262.982 288.176 1.00 153.56 454 LEU S O 1
ATOM 7267 N N . LEU E 5 7 ? 376.652 264.314 288.301 1.00 154.94 455 LEU S N 1
ATOM 7268 C CA . LEU E 5 7 ? 376.919 264.275 286.868 1.00 157.24 455 LEU S CA 1
ATOM 7269 C C . LEU E 5 7 ? 378.208 263.517 286.567 1.00 158.05 455 LEU S C 1
ATOM 7270 O O . LEU E 5 7 ? 378.175 262.403 286.044 1.00 158.12 455 LEU S O 1
ATOM 7275 N N . ILE E 5 8 ? 379.341 264.127 286.901 1.00 159.61 456 ILE S N 1
ATOM 7276 C CA . ILE E 5 8 ? 380.642 263.512 286.666 1.00 162.06 456 ILE S CA 1
ATOM 7277 C C . ILE E 5 8 ? 380.761 262.198 287.435 1.00 162.79 456 ILE S C 1
ATOM 7278 O O . ILE E 5 8 ? 381.565 261.333 287.086 1.00 162.55 456 ILE S O 1
ATOM 7283 N N . TRP E 5 9 ? 379.951 262.056 288.480 1.00 163.36 457 TRP S N 1
ATOM 7284 C CA . TRP E 5 9 ? 379.958 260.851 289.302 1.00 164.81 457 TRP S CA 1
ATOM 7285 C C . TRP E 5 9 ? 379.289 259.704 288.547 1.00 165.17 457 TRP S C 1
ATOM 7286 O O . TRP E 5 9 ? 379.132 258.604 289.076 1.00 166.13 457 TRP S O 1
ATOM 7297 N N . GLY E 5 10 ? 378.896 259.970 287.306 1.00 165.72 458 GLY S N 1
ATOM 7298 C CA . GLY E 5 10 ? 378.249 258.950 286.502 1.00 168.07 458 GLY S CA 1
ATOM 7299 C C . GLY E 5 10 ? 378.986 258.668 285.208 1.00 171.08 458 GLY S C 1
ATOM 7300 O O . GLY E 5 10 ? 378.548 257.847 284.401 1.00 171.58 458 GLY S O 1
ATOM 7301 N N . THR E 5 11 ? 380.109 259.350 285.008 1.00 174.26 459 THR S N 1
ATOM 7302 C CA . THR E 5 11 ? 380.909 259.171 283.803 1.00 177.56 459 THR S CA 1
ATOM 7303 C C . THR E 5 11 ? 381.761 257.909 283.893 1.00 180.30 459 THR S C 1
ATOM 7304 O O . THR E 5 11 ? 382.162 257.346 282.874 1.00 180.67 459 THR S O 1
ATOM 7308 N N . VAL E 5 12 ? 382.031 257.468 285.117 1.00 183.05 460 VAL S N 1
ATOM 7309 C CA . VAL E 5 12 ? 382.836 256.274 285.344 1.00 186.01 460 VAL S CA 1
ATOM 7310 C C . VAL E 5 12 ? 382.030 255.003 285.095 1.00 187.42 460 VAL S C 1
ATOM 7311 O O . VAL E 5 12 ? 382.592 253.915 284.971 1.00 188.48 460 VAL S O 1
ATOM 7315 N N . LEU E 5 13 ? 380.711 255.149 285.023 1.00 187.74 461 LEU S N 1
ATOM 7316 C CA . LEU E 5 13 ? 379.826 254.014 284.789 1.00 188.15 461 LEU S CA 1
ATOM 7317 C C . LEU E 5 13 ? 380.054 253.416 283.405 1.00 190.43 461 LEU S C 1
ATOM 7318 O O . LEU E 5 13 ? 380.097 252.196 283.245 1.00 190.81 461 LEU S O 1
ATOM 7323 N N . LEU E 5 14 ? 380.200 254.284 282.409 1.00 192.12 462 LEU S N 1
ATOM 7324 C CA . LEU E 5 14 ? 380.423 253.847 281.037 1.00 193.89 462 LEU S CA 1
ATOM 7325 C C . LEU E 5 14 ? 381.909 253.861 280.696 1.00 194.65 462 LEU S C 1
ATOM 7326 O O . LEU E 5 14 ? 382.443 252.786 280.352 1.00 195.15 462 LEU S O 1
#

B-factor: mean 105.25, std 107.35, range [2.0, 437.82]

Foldseek 3Di:
DAQL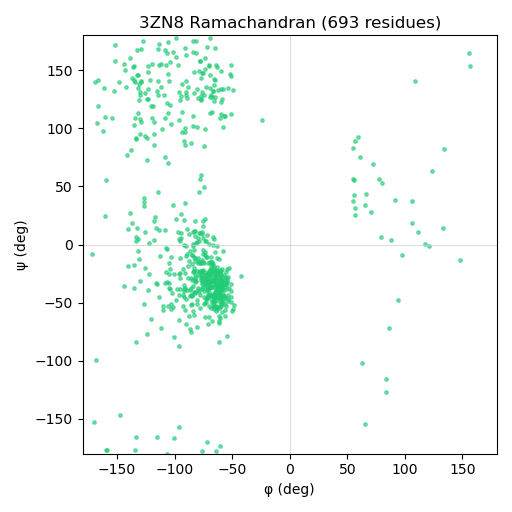LVQLQVLLVVQAQDFADAPVVLVSSLVSNLVSQVVLQADNVLSVCLSVQLVCQCVVVVLNHDRRNSVSSLVSNLCLQLVLLPVFFDADDADQAAEEEQDEAPPLCSLVVLLVVQLVVVVVVAAEEAEEADQDDQVSQVVNCVSCVVSVHHYHYDYHPDDLQVVCVVQVVVCVVVVHRHYYYYYDHHHDDDPVRLQSLQRNCVRNPGDAYEYRFEQQVACVSLVVLVSNCPSHNHQAYEYEPVVVRPRRNCSSCPCPRVVHRHQAYRHDGDGSSVVSQVSNPHD/DLCVLQLCLFQQVLQVLLPPHWDDPVSLVSNLVSLVVLLLDPVLSVVLSVQQVVVCPVVPHGGSNVSSVPCLVSLLVLLVLQADADDQPPDFAAEEEEEEAPPFQRLVLCLLVLVVVVVVPFAEAEFELQLLPVVSVVCNCVRCVVVVHHYFDDHRPDQSLCSQVVQRVCGVVVPGRYYYYYHHHDPVDLVCVQCSVVSNQVPVCPSPVCPNVANEYRGESQVRVVSLVGLVSVVVRDPHQEYEYEPLRPHNNVSSVSVSCNVPVRRYHWYASDNHSVRIDTDDSVPCSCVSNVD/DVCLVVVCVPVVVCPVDAVHDCVVVPDPDDDDDDVPCPCQCVQVPDPDHDLLVQLVVVDDSCCLQCVVPADPVRLVVSDVVRVHHSVSSCVNSVVSVVCVPVVVVD/DPDCVVPVVCVVVD

Sequence (702 aa):
FQQLSARLQEAIGRLRGRGRITEEDLKATLREIRRALMDADVNLEVTRDFVERVREEALGKQVLESLTPAEVILATVYEALKEALGGEARLPVLKDRNLWFLVGLQGSGKTTTAAKLALYYKGKGRRPLLVAADTQRPAAREQLRLLGEKVGVPVLEVMDGESPESIRRRVEEKARLEARDLILVDTAGRLQIDEPLMGELARLKEVLGPDEVLLVLDAMTGQEALSVARAFDEKVGVTGLVLTKLDGDARGGAALSARHVTGKPIYFAGLEPFYPERLAGRILGMGRSLLKTKENLGSGFISLFRGKKIDDDLFEELEEQLLIADVGVETTRKIITNLTEGASRKQLRDAEALYGLLKEEMGEILAKVDEPLNVEGKAPFVILMVGVNGVGKTTTIGKLARQFEQQGKSVMLAAGDTFRAAAVEQLQVWGQRNNIPVIAQHTGADSASVIFDAIQAAKARNIDVLIADTAGRLQNKSHLMEELKKIVRVMKKLDVEAPHEVMLTIDASTGQNAVSQAKLFHEAVGLTGITLTKLDGTAKGGVIFSVADQFGIPIRYIGVGERIEDLRPFKADDFIEALFARLLTLRDVYAQIIALRKMGPLSKVLQHIPGLGIMLPTPSEDQLKIGEEKIRRWLAALNSMTYKELENPNIIDKSRMRRIAEGSGLEVEEVRELLEWYNNMNRLLKMVGIILVLLIWGTVLL

Secondary structure (P-SEA, 3-state):
caaaaaaaaaaaccccccccccaaaaaaaaaaaaaaaaaacccaaaaaaaaaaaaaaaaaacccccccaaaaaaaaaaaaaaaaaccbbbbbbbccbbbbbbccccccaaaaaaaaaaaaaaaabbbbbbbbcccccaaaaaaaaaaaaaabbbbbbbcccccaaaaaaaaaaaaaacccccccccccccccccaaaaaaaaaaaaaccccbbbbbccccccaaaaaaaccccccccccbbbbccccccccccccccccccccccccccccccccaaaaaaaaaccc/cccccccccccaaaaaaaccccccaaaaaaaaaaaaaacccaaaaaaaaaaaaaaaccccccccccaaaaaaaaaaaaaaaabbbbbccccccbbbbbbbcccccaaaaaaaaaaaaaaacbbbbbbbcccccaaaaaaaaaacccccbbbbbcccccccccaaaaaaaaaaaacccbbbbbbbbbcccaaaaaaaaaaaaaacccccccccccbbbbbbccaaaaaaaaaaaaaacccccccccccccccccccccccccccccccccbbbcccccccccccccccaaaaaacc/cccaaaaaaaaaaccccccccccccccccccccccccccccccccccccccccccccccccccccccccccaaaaaaacccccccaaaaaaaaacaaaaaaaaaac/cccccccccccccc

Organism: Thermus aquaticus (NCBI:txid271)

InterPro domains:
  IPR000897 Signal recognition particle, SRP54 subunit, GTPase domain [PF00448] (100-293)
  IPR000897 Signal recognition particle, SRP54 subunit, GTPase domain [PS00300] (266-279)
  IPR000897 Signal recognition particle, SRP54 subunit, GTPase domain [SM00962] (98-293)
  IPR003593 AAA+ ATPase domain [SM00382] (97-244)
  IPR004125 Signal recognition particle, SRP54 subunit, M-domain [PF02978] (317-422)
  IPR004780 Signal recognition particle protein [TIGR00959] (2-414)
  IPR013822 Signal recognition particle SRP54, helical bundle [PF02881] (5-82)
  IPR013822 Signal recognition particle SRP54, helical bundle [SM00963] (1-86)
  IPR022941 Signal recognition particle, SRP54 subunit [MF_00306] (5-428)
  IPR022941 Signal recognition particle, SRP54 subunit [PTHR11564] (1-415)
  IPR027417 P-loop containing nucleoside triphosphate hydrolase [G3DSA:3.40.50.300] (90-282)
  IPR027417 P-loop containing nucleoside triphosphate hydrolase [SSF52540] (94-295)
  IPR036225 SRP/SRP receptor, N-terminal [SSF47364] (1-89)
  IPR036891 Signal recognition particle, SRP54 subunit, M-domain superfamily [G3DSA:1.10.260.30] (320-429)
  IPR036891 Signal recognition particle, SRP54 subunit, M-domain superfamily [SSF47446] (295-416)
  IPR042101 Signal recognition particle SRP54, N-terminal domain superfamily [G3DSA:1.20.120.140] (4-303)

Solvent-accessible surface area: 34397 Å² total

GO terms:
  GO:0005515 protein binding (F, IPI)

Nearest PDB structures (foldseek):
  3zn8-assembly1_A  TM=1.003E+00  e=6.261E-57  Escherichia coli
  1ls1-assembly1_A  TM=9.983E-01  e=1.700E-48  Thermus aquaticus
  2ng1-assembly1_A  TM=9.907E-01  e=8.168E-47  Thermus aquaticus
  2ffh-assembly1_A  TM=9.763E-01  e=2.290E-47  Thermus aquaticus
  1ng1-assembly1_A  TM=9.786E-01  e=1.834E-46  Thermus aquaticus

Radius of gyration: 31.26 Å; Cα contacts (8 Å, |Δi|>4): 1184; chains: 4; bounding box: 68×94×78 Å